Protein 1VFF (pdb70)

Radius of gyration: 20.49 Å; Cα contacts (8 Å, |Δi|>4): 894; chains: 1; bounding box: 57×42×52 Å

Organism: Pyrococcus horikoshii (strain ATCC 700860 / DSM 12428 / JCM 9974 / NBRC 100139 / OT-3) (NCBI:txid70601)

Structure (mmCIF, N/CA/C/O backbone):
data_1VFF
#
_entry.id   1VFF
#
_cell.length_a   122.560
_cell.length_b   61.170
_cell.length_c   73.740
_cell.angle_alpha   90.00
_cell.angle_beta   92.47
_cell.angle_gamma   90.00
#
_symmetry.space_group_name_H-M   'C 1 2 1'
#
loop_
_entity.id
_entity.type
_entity.pdbx_description
1 polymer beta-glucosidase
2 water water
#
loop_
_atom_site.group_PDB
_atom_site.id
_atom_site.type_symbol
_atom_site.label_atom_id
_atom_site.label_alt_id
_atom_site.label_comp_id
_atom_site.label_asym_id
_atom_site.label_entity_id
_atom_site.label_seq_id
_atom_site.pdbx_PDB_ins_code
_atom_site.Cartn_x
_atom_site.Cartn_y
_atom_site.Cartn_z
_atom_site.occupancy
_atom_site.B_iso_or_equiv
_atom_site.auth_seq_id
_atom_site.auth_comp_id
_atom_site.auth_asym_id
_atom_site.auth_atom_id
_atom_site.pdbx_PDB_model_num
ATOM 1 N N . MET A 1 1 ? -15.095 41.205 49.357 1.00 66.22 1 MET A N 1
ATOM 2 C CA . MET A 1 1 ? -13.820 41.881 49.755 1.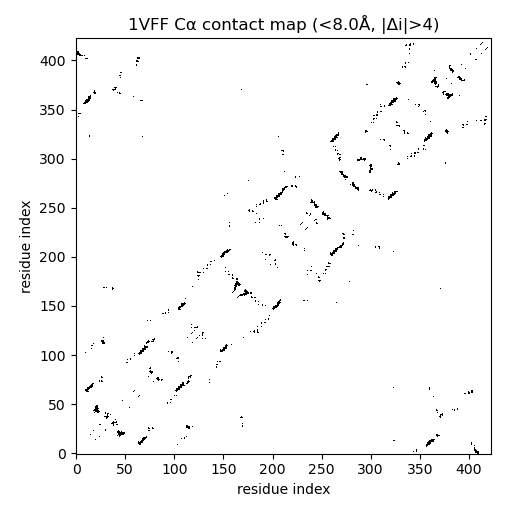00 66.81 1 MET A CA 1
ATOM 3 C C . MET A 1 1 ? -12.573 40.992 49.693 1.00 64.56 1 MET A C 1
ATOM 4 O O . MET A 1 1 ? -12.544 39.876 50.230 1.00 64.02 1 MET A O 1
ATOM 9 N N . PRO A 1 2 ? -11.527 41.478 49.008 1.00 62.21 2 PRO A N 1
ATOM 10 C CA . PRO A 1 2 ? -10.307 40.676 48.927 1.00 59.73 2 PRO A CA 1
ATOM 11 C C . PRO A 1 2 ? -9.492 40.862 50.209 1.00 56.50 2 PRO A C 1
ATOM 12 O O . PRO A 1 2 ? -9.688 41.825 50.953 1.00 54.54 2 PRO A O 1
ATOM 16 N N . LEU A 1 3 ? -8.602 39.907 50.454 1.00 54.69 3 LEU A N 1
ATOM 17 C CA . LEU A 1 3 ? -7.711 39.918 51.598 1.00 52.55 3 LEU A CA 1
ATOM 18 C C . LEU A 1 3 ? -6.575 40.821 51.138 1.00 52.17 3 LEU A C 1
ATOM 19 O O . LEU A 1 3 ? -5.814 40.464 50.242 1.00 52.27 3 LEU A O 1
ATOM 24 N N . LYS A 1 4 ? -6.454 41.993 51.743 1.00 50.75 4 LYS A N 1
ATOM 25 C CA . LYS A 1 4 ? -5.437 42.929 51.303 1.00 49.42 4 LYS A CA 1
ATOM 26 C C . LYS A 1 4 ? -4.209 43.030 52.179 1.00 47.76 4 LYS A C 1
ATOM 27 O O . LYS A 1 4 ? -4.284 43.001 53.405 1.00 47.95 4 LYS A O 1
ATOM 33 N N . PHE A 1 5 ? -3.066 43.159 51.531 1.00 46.31 5 PHE A N 1
ATOM 34 C CA . PHE A 1 5 ? -1.821 43.273 52.247 1.00 46.25 5 PHE A CA 1
ATOM 35 C C . PHE A 1 5 ? -1.273 44.652 52.017 1.00 45.46 5 PHE A C 1
ATOM 36 O O . PHE A 1 5 ? -1.605 45.292 51.034 1.00 45.56 5 PHE A O 1
ATOM 44 N N . PRO A 1 6 ? -0.441 45.139 52.934 1.00 45.32 6 PRO A N 1
ATOM 45 C CA . PRO A 1 6 ? 0.127 46.476 52.763 1.00 45.53 6 PRO A CA 1
ATOM 46 C C . PRO A 1 6 ? 0.946 46.575 51.474 1.00 46.29 6 PRO A C 1
ATOM 47 O O . PRO A 1 6 ? 1.503 45.596 51.000 1.00 46.19 6 PRO A O 1
ATOM 51 N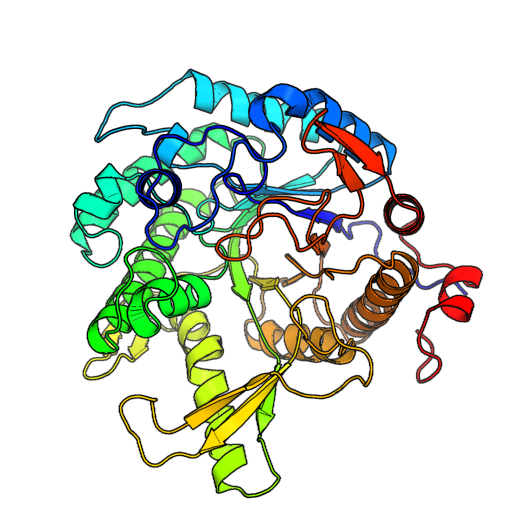 N . GLU A 1 7 ? 1.005 47.775 50.913 1.00 48.34 7 GLU A N 1
ATOM 52 C CA . GLU A 1 7 ? 1.743 48.057 49.680 1.00 49.00 7 GLU A CA 1
ATOM 53 C C . GLU A 1 7 ? 3.209 47.641 49.733 1.00 47.94 7 GLU A C 1
ATOM 54 O O . GLU A 1 7 ? 3.726 47.028 48.800 1.00 46.84 7 GLU A O 1
ATOM 60 N N . MET A 1 8 ? 3.867 47.993 50.835 1.00 47.57 8 MET A N 1
ATOM 61 C CA . MET A 1 8 ? 5.277 47.691 51.049 1.00 46.98 8 MET A CA 1
ATOM 62 C C . MET A 1 8 ? 5.540 46.231 51.459 1.00 43.43 8 MET A C 1
ATOM 63 O O . MET A 1 8 ? 6.683 45.858 51.667 1.00 43.36 8 MET A O 1
ATOM 68 N N . PHE A 1 9 ? 4.498 45.405 51.566 1.00 40.39 9 PHE A N 1
ATOM 69 C CA . PHE A 1 9 ? 4.692 44.011 51.951 1.00 36.79 9 PHE A CA 1
ATOM 70 C C . PHE A 1 9 ? 5.504 43.271 50.890 1.00 36.35 9 PHE A C 1
ATOM 71 O O . PHE A 1 9 ? 5.395 43.541 49.686 1.00 36.49 9 PHE A O 1
ATOM 79 N N . LEU A 1 10 ? 6.342 42.350 51.348 1.00 32.88 10 LEU A N 1
ATOM 80 C CA . LEU A 1 10 ? 7.168 41.589 50.447 1.00 30.54 10 LEU A CA 1
ATOM 81 C C . LEU A 1 10 ? 6.584 40.203 50.198 1.00 30.27 10 LEU A C 1
ATOM 82 O O . LEU A 1 10 ? 6.214 39.480 51.129 1.00 31.19 10 LEU A O 1
ATOM 87 N N . PHE A 1 11 ? 6.478 39.853 48.928 1.00 27.97 11 PHE A N 1
ATOM 88 C CA . PHE A 1 11 ? 5.993 38.548 48.532 1.00 27.86 11 PHE A CA 1
ATOM 89 C C . PHE A 1 11 ? 7.151 37.940 47.758 1.00 28.20 11 PHE A C 1
ATOM 90 O O . PHE A 1 11 ? 7.391 38.258 46.592 1.00 28.18 11 PHE A O 1
ATOM 98 N N . GLY A 1 12 ? 7.907 37.084 48.422 1.00 27.43 12 GLY A N 1
ATOM 99 C CA . GLY A 1 12 ? 9.046 36.513 47.746 1.00 25.94 12 GLY A CA 1
ATOM 100 C C . GLY A 1 12 ? 9.126 35.018 47.835 1.00 25.47 12 GLY A C 1
ATOM 101 O O . GLY A 1 12 ? 8.208 34.348 48.330 1.00 24.08 12 GLY A O 1
ATOM 102 N N . THR A 1 13 ? 10.253 34.516 47.342 1.00 24.84 13 THR A N 1
ATOM 103 C CA . THR A 1 13 ? 10.564 33.103 47.326 1.00 25.66 13 THR A CA 1
ATOM 104 C C . THR A 1 13 ? 11.980 33.008 47.879 1.00 25.79 13 THR A C 1
ATOM 105 O O . THR A 1 13 ? 12.705 33.990 47.889 1.00 25.54 13 THR A O 1
ATOM 109 N N . ALA A 1 14 ? 12.372 31.825 48.342 1.00 27.64 14 ALA A N 1
ATOM 110 C CA . ALA A 1 14 ? 13.681 31.640 48.950 1.00 26.56 14 ALA A CA 1
ATOM 111 C C . ALA A 1 14 ? 14.409 30.380 48.472 1.00 27.90 14 ALA A C 1
ATOM 112 O O . ALA A 1 14 ? 13.793 29.378 48.086 1.00 28.94 14 ALA A O 1
ATOM 114 N N . THR A 1 15 ? 15.731 30.439 48.517 1.00 27.54 15 THR A N 1
ATOM 115 C CA . THR A 1 15 ? 16.582 29.325 48.107 1.00 28.96 15 THR A CA 1
ATOM 116 C C . THR A 1 15 ? 17.816 29.483 48.994 1.00 29.94 15 THR A C 1
ATOM 117 O O . THR A 1 15 ? 17.870 30.424 49.791 1.00 28.71 15 THR A O 1
ATOM 121 N N . SER A 1 16 ? 18.779 28.568 48.917 1.00 31.79 16 SER A N 1
ATOM 122 C CA . SER A 1 16 ? 20.003 28.816 49.665 1.00 33.49 16 SER A CA 1
ATOM 123 C C . SER A 1 16 ? 21.056 29.000 48.576 1.00 36.56 16 SER A C 1
ATOM 124 O O . SER A 1 16 ? 20.913 29.932 47.710 1.00 40.34 16 SER A O 1
ATOM 127 N N . SER A 1 17 ? 22.110 28.204 48.582 1.00 34.65 17 SER A N 1
ATOM 128 C CA . SER A 1 17 ? 23.114 28.387 47.552 1.00 32.32 17 SER A CA 1
ATOM 129 C C . SER A 1 17 ? 23.613 27.015 47.207 1.00 31.86 17 SER A C 1
ATOM 130 O O . SER A 1 17 ? 23.807 26.707 46.043 1.00 31.59 17 SER A O 1
ATOM 133 N N . HIS A 1 18 ? 23.772 26.172 48.225 1.00 31.44 18 HIS A N 1
ATOM 134 C CA . HIS A 1 18 ? 24.235 24.806 47.996 1.00 31.90 18 HIS A CA 1
ATOM 135 C C . HIS A 1 18 ? 23.112 23.977 47.381 1.00 32.06 18 HIS A C 1
ATOM 136 O O . HIS A 1 18 ? 23.364 23.053 46.600 1.00 30.40 18 HIS A O 1
ATOM 143 N N . GLN A 1 19 ? 21.876 24.321 47.743 1.00 32.70 19 GLN A N 1
ATOM 144 C CA . GLN A 1 19 ? 20.699 23.614 47.249 1.00 34.36 19 GLN A CA 1
ATOM 145 C C . GLN A 1 19 ? 20.347 23.893 45.781 1.00 35.11 19 GLN A C 1
ATOM 146 O O . GLN A 1 19 ? 19.821 23.013 45.106 1.00 34.68 19 GLN A O 1
ATOM 152 N N . ILE A 1 20 ? 20.635 25.100 45.293 1.00 34.91 20 ILE A N 1
ATOM 153 C CA . ILE A 1 20 ? 20.302 25.446 43.913 1.00 35.72 20 ILE A CA 1
ATOM 154 C C . ILE A 1 20 ? 21.499 25.635 42.989 1.00 37.28 20 ILE A C 1
ATOM 155 O O . ILE A 1 20 ? 21.452 25.187 41.845 1.00 36.15 20 ILE A O 1
ATOM 160 N N . GLU A 1 21 ? 22.549 26.316 43.461 1.00 38.42 21 GLU A N 1
ATOM 161 C CA . GLU A 1 21 ? 23.735 26.515 42.627 1.00 40.15 21 GLU A CA 1
ATOM 162 C C . GLU A 1 21 ? 24.327 25.136 42.361 1.00 42.75 21 GLU A C 1
ATOM 163 O O . GLU A 1 21 ? 24.170 24.214 43.182 1.00 44.30 21 GLU A O 1
ATOM 169 N N . GLY A 1 22 ? 25.018 24.965 41.243 1.00 41.19 22 GLY A N 1
ATOM 170 C CA . GLY A 1 22 ? 25.614 23.655 41.045 1.00 41.62 22 GLY A CA 1
ATOM 171 C C . GLY A 1 22 ? 27.065 23.633 41.507 1.00 40.33 22 GLY A C 1
ATOM 172 O O . GLY A 1 22 ? 27.587 24.641 41.958 1.00 38.50 22 GLY A O 1
ATOM 173 N N . ASN A 1 23 ? 27.707 22.478 41.382 1.00 41.67 23 ASN A N 1
ATOM 174 C CA . ASN A 1 23 ? 29.113 22.284 41.752 1.00 44.15 23 ASN A CA 1
ATOM 175 C C . ASN A 1 23 ? 29.732 23.225 42.804 1.00 44.65 23 ASN A C 1
ATOM 176 O O . ASN A 1 23 ? 30.603 24.046 42.511 1.00 45.83 23 ASN A O 1
ATOM 181 N N . ASN A 1 24 ? 29.264 23.109 44.035 1.00 45.86 24 ASN A N 1
ATOM 182 C CA . ASN A 1 24 ? 29.813 23.890 45.138 1.00 45.76 24 ASN A CA 1
ATOM 183 C C . ASN A 1 24 ? 30.871 22.941 45.696 1.00 45.52 24 ASN A C 1
ATOM 184 O O . ASN A 1 24 ? 30.619 22.217 46.659 1.00 46.25 24 ASN A O 1
ATOM 189 N N . ARG A 1 25 ? 32.041 22.931 45.061 1.00 45.64 25 ARG A N 1
ATOM 190 C CA . ARG A 1 25 ? 33.138 22.033 45.420 1.00 45.93 25 ARG A CA 1
ATOM 191 C C . ARG A 1 25 ? 33.915 22.298 46.699 1.00 45.48 25 ARG A C 1
ATOM 192 O O . ARG A 1 25 ? 34.577 21.397 47.214 1.00 45.60 25 ARG A O 1
ATOM 200 N N . TRP A 1 26 ? 33.819 23.511 47.226 1.00 44.89 26 TRP A N 1
ATOM 201 C CA . TRP A 1 26 ? 34.587 23.885 48.400 1.00 43.31 26 TRP A CA 1
ATOM 202 C C . TRP A 1 26 ? 33.976 23.820 49.790 1.00 42.11 26 TRP A C 1
ATOM 203 O O . TRP A 1 26 ? 34.651 24.165 50.766 1.00 42.13 26 TRP A O 1
ATOM 214 N N . ASN A 1 27 ? 32.732 23.360 49.914 1.00 39.45 27 ASN A N 1
ATOM 215 C CA . ASN A 1 27 ? 32.137 23.312 51.246 1.00 36.46 27 ASN A CA 1
ATOM 216 C C . ASN A 1 27 ? 32.168 21.906 51.871 1.00 36.62 27 ASN A C 1
ATOM 217 O O . ASN A 1 27 ? 32.521 20.927 51.211 1.00 36.24 27 ASN A O 1
ATOM 222 N N . ASP A 1 28 ? 31.834 21.817 53.154 1.00 35.64 28 ASP A N 1
ATOM 223 C CA . ASP A 1 28 ? 31.849 20.541 53.844 1.00 35.96 28 ASP A CA 1
ATOM 224 C C . ASP A 1 28 ? 30.843 19.497 53.318 1.00 35.99 28 ASP A C 1
ATOM 225 O O . ASP A 1 28 ? 31.148 18.286 53.315 1.00 35.60 28 ASP A O 1
ATOM 230 N N . TRP A 1 29 ? 29.664 19.949 52.877 1.00 33.74 29 TRP A N 1
ATOM 231 C CA . TRP A 1 29 ? 28.665 19.033 52.336 1.00 33.54 29 TRP A CA 1
ATOM 232 C C . TRP A 1 29 ? 29.175 18.339 51.075 1.00 33.61 29 TRP A C 1
ATOM 233 O O . TRP A 1 29 ? 29.087 17.116 50.942 1.00 30.68 29 TRP A O 1
ATOM 244 N N . TRP A 1 30 ? 29.707 19.131 50.152 1.00 35.09 30 TRP A N 1
ATOM 245 C CA . TRP A 1 30 ? 30.199 18.574 48.904 1.00 38.85 30 TRP A CA 1
ATOM 246 C C . TRP A 1 30 ? 31.134 17.421 49.215 1.00 39.74 30 TRP A C 1
ATOM 247 O O . TRP A 1 30 ? 31.034 16.336 48.634 1.00 40.00 30 TRP A O 1
ATOM 258 N N . TYR A 1 31 ? 32.030 17.661 50.164 1.00 40.45 31 TYR A N 1
ATOM 259 C CA . TYR A 1 31 ? 33.002 16.665 50.538 1.00 39.93 31 TYR A CA 1
ATOM 260 C C . TYR A 1 31 ? 32.357 15.378 51.004 1.00 40.24 31 TYR A C 1
ATOM 261 O O . TYR A 1 31 ? 32.654 14.306 50.485 1.00 40.05 31 TYR A O 1
ATOM 270 N N . TYR A 1 32 ? 31.469 15.463 51.981 1.00 40.74 32 TYR A N 1
ATOM 271 C CA . TYR A 1 32 ? 30.862 14.243 52.475 1.00 40.42 32 TYR A CA 1
ATOM 272 C C . TYR A 1 32 ? 29.931 13.588 51.482 1.00 40.10 32 TYR A C 1
ATOM 273 O O . TYR A 1 32 ? 29.656 12.390 51.575 1.00 40.59 32 TYR A O 1
ATOM 282 N N . GLU A 1 33 ? 29.423 14.381 50.544 1.00 39.52 33 GLU A N 1
ATOM 283 C CA . GLU A 1 33 ? 28.550 13.860 49.511 1.00 38.93 33 GLU A CA 1
ATOM 284 C C . GLU A 1 33 ? 29.455 12.957 48.682 1.00 39.44 33 GLU A C 1
ATOM 285 O O . GLU A 1 33 ? 29.216 11.757 48.568 1.00 37.87 33 GLU A O 1
ATOM 291 N N . GLN A 1 34 ? 30.537 13.534 48.175 1.00 41.51 34 GLN A N 1
ATOM 292 C CA . GLN A 1 34 ? 31.503 12.804 47.367 1.00 43.68 34 GLN A CA 1
ATOM 293 C C . GLN A 1 34 ? 32.089 11.509 47.954 1.00 45.18 34 GLN A C 1
ATOM 294 O O . GLN A 1 34 ? 32.347 10.573 47.206 1.00 45.89 34 GLN A O 1
ATOM 300 N N . ILE A 1 35 ? 32.311 11.427 49.262 1.00 45.63 35 ILE A N 1
ATOM 301 C CA . ILE A 1 35 ? 32.859 10.185 49.819 1.00 45.99 35 ILE A CA 1
ATOM 302 C C . ILE A 1 35 ? 31.746 9.255 50.233 1.00 46.58 35 ILE A C 1
ATOM 303 O O . ILE A 1 35 ? 31.991 8.163 50.743 1.00 47.06 35 ILE A O 1
ATOM 308 N N . GLY A 1 36 ? 30.515 9.702 50.023 1.00 47.38 36 GLY A N 1
ATOM 309 C CA . GLY A 1 36 ? 29.360 8.891 50.359 1.00 47.94 36 GLY A CA 1
ATOM 310 C C . GLY A 1 36 ? 29.053 8.738 51.834 1.00 48.78 36 GLY A C 1
ATOM 311 O O . GLY A 1 36 ? 28.547 7.701 52.243 1.00 47.36 36 GLY A O 1
ATOM 312 N N . LYS A 1 37 ? 29.314 9.758 52.645 1.00 51.19 37 LYS A N 1
ATOM 313 C CA . LYS A 1 37 ? 29.038 9.607 54.070 1.00 54.40 37 LYS A CA 1
ATOM 314 C C . LYS A 1 37 ? 27.555 9.738 54.451 1.00 55.44 37 LYS A C 1
ATOM 315 O O . LYS A 1 37 ? 26.900 8.721 54.651 1.00 57.03 37 LYS A O 1
ATOM 321 N N . LEU A 1 38 ? 27.027 10.960 54.553 1.00 56.67 38 LEU A N 1
ATOM 322 C CA . LEU A 1 38 ? 25.600 11.191 54.927 1.00 58.21 38 LEU A CA 1
ATOM 323 C C . LEU A 1 38 ? 25.174 12.696 54.939 1.00 57.96 38 LEU A C 1
ATOM 324 O O . LEU A 1 38 ? 24.735 13.227 55.971 1.00 58.12 38 LEU A O 1
ATOM 329 N N . PRO A 1 39 ? 25.243 13.385 53.791 1.00 57.09 39 PRO A N 1
ATOM 330 C CA . PRO A 1 39 ? 25.636 13.052 52.426 1.00 56.23 39 PRO A CA 1
ATOM 331 C C . PRO A 1 39 ? 25.609 11.605 51.918 1.00 56.59 39 PRO A C 1
ATOM 332 O O . PRO A 1 39 ? 26.581 10.858 52.052 1.00 56.85 39 PRO A O 1
ATOM 336 N N . TYR A 1 40 ? 24.462 11.251 51.327 1.00 56.46 40 TYR A N 1
ATOM 337 C CA . TYR A 1 40 ? 24.206 9.953 50.715 1.00 54.62 40 TYR A CA 1
ATOM 338 C C . TYR A 1 40 ? 23.407 10.157 49.404 1.00 52.77 40 TYR A C 1
ATOM 339 O O . TYR A 1 40 ? 22.708 9.269 48.921 1.00 50.49 40 TYR A O 1
ATOM 348 N N . ARG A 1 41 ? 23.553 11.366 48.861 1.00 51.64 41 ARG A N 1
ATOM 349 C CA . ARG A 1 41 ? 22.973 11.850 47.608 1.00 49.83 41 ARG A CA 1
ATOM 350 C C . ARG A 1 41 ? 23.958 12.961 47.302 1.00 49.91 41 ARG A C 1
ATOM 351 O O . ARG A 1 41 ? 24.562 13.511 48.229 1.00 50.81 41 ARG A O 1
ATOM 359 N N . SER A 1 42 ? 24.136 13.311 46.036 1.00 49.36 42 SER A N 1
ATOM 360 C CA . SER A 1 42 ? 25.068 14.389 45.682 1.00 48.78 42 SER A CA 1
ATOM 361 C C . SER A 1 42 ? 24.295 15.482 44.942 1.00 47.93 42 SER A C 1
ATOM 362 O O . SER A 1 42 ? 23.092 15.361 44.804 1.00 48.26 42 SER A O 1
ATOM 365 N N . GLY A 1 43 ? 24.979 16.531 44.470 1.00 48.08 43 GLY A N 1
ATOM 366 C CA . GLY A 1 43 ? 24.321 17.593 43.714 1.00 45.97 43 GLY A CA 1
ATOM 367 C C . GLY A 1 43 ? 25.150 18.284 42.613 1.00 46.76 43 GLY A C 1
ATOM 368 O O . GLY A 1 43 ? 26.364 18.104 42.463 1.00 45.25 43 GLY A O 1
ATOM 369 N N . LYS A 1 44 ? 24.432 19.047 41.796 1.00 46.74 44 LYS A N 1
ATOM 370 C CA . LYS A 1 44 ? 24.952 19.896 40.709 1.00 44.97 44 LYS A CA 1
ATOM 371 C C . LYS A 1 44 ? 23.728 20.789 40.612 1.00 43.42 44 LYS A C 1
ATOM 372 O O . LYS A 1 44 ? 23.582 21.646 39.721 1.00 40.76 44 LYS A O 1
ATOM 378 N N . ALA A 1 45 ? 22.856 20.496 41.587 1.00 42.04 45 ALA A N 1
ATOM 379 C CA . ALA A 1 45 ? 21.593 21.150 41.871 1.00 41.74 45 ALA A CA 1
ATOM 380 C C . ALA A 1 45 ? 20.768 21.569 40.672 1.00 42.27 45 ALA A C 1
ATOM 381 O O . ALA A 1 45 ? 20.530 20.778 39.759 1.00 41.81 45 ALA A O 1
ATOM 383 N N . CYS A 1 46 ? 20.329 22.823 40.696 1.00 42.34 46 CYS A N 1
ATOM 384 C CA . CYS A 1 46 ? 19.502 23.369 39.637 1.00 43.16 46 CYS A CA 1
ATOM 385 C C . CYS A 1 46 ? 20.399 24.090 38.657 1.00 43.85 46 CYS A C 1
ATOM 386 O O . CYS A 1 46 ? 19.931 24.736 37.716 1.00 43.95 46 CYS A O 1
ATOM 389 N N . ASN A 1 47 ? 21.701 23.953 38.875 1.00 43.24 47 ASN A N 1
ATOM 390 C CA . ASN A 1 47 ? 22.672 24.608 38.026 1.00 43.98 47 ASN A CA 1
ATOM 391 C C . ASN A 1 47 ? 22.341 26.100 37.937 1.00 42.91 47 ASN A C 1
ATOM 392 O O . ASN A 1 47 ? 22.506 26.749 36.890 1.00 41.93 47 ASN A O 1
ATOM 397 N N . HIS A 1 48 ? 21.869 26.635 39.056 1.00 41.46 48 HIS A N 1
ATOM 398 C CA . HIS A 1 48 ? 21.528 28.042 39.133 1.00 40.31 48 HIS A CA 1
ATOM 399 C C . HIS A 1 48 ? 22.776 28.903 38.921 1.00 39.25 48 HIS A C 1
ATOM 400 O O . HIS A 1 48 ? 22.674 30.043 38.486 1.00 38.05 48 HIS A O 1
ATOM 407 N N . TRP A 1 49 ? 23.950 28.360 39.232 1.00 40.75 49 TRP A N 1
ATOM 408 C CA . TRP A 1 49 ? 25.185 29.113 39.046 1.00 43.53 49 TRP A CA 1
ATOM 409 C C . TRP A 1 49 ? 25.392 29.464 37.554 1.00 45.09 49 TRP A C 1
ATOM 410 O O . TRP A 1 49 ? 26.064 30.439 37.217 1.00 44.75 49 TRP A O 1
ATOM 421 N N . GLU A 1 50 ? 24.795 28.674 36.664 1.00 46.45 50 GLU A N 1
ATOM 422 C CA . GLU A 1 50 ? 24.899 28.930 35.231 1.00 46.68 50 GLU A CA 1
ATOM 423 C C . GLU A 1 50 ? 23.663 29.668 34.711 1.00 45.19 50 GLU A C 1
ATOM 424 O O . GLU A 1 50 ? 23.775 30.650 33.974 1.00 44.84 50 GLU A O 1
ATOM 430 N N . LEU A 1 51 ? 22.487 29.208 35.129 1.00 45.66 51 LEU A N 1
ATOM 431 C CA . LEU A 1 51 ? 21.205 29.772 34.684 1.00 44.45 51 LEU A CA 1
ATOM 432 C C . LEU A 1 51 ? 20.613 30.923 35.480 1.00 44.14 51 LEU A C 1
ATOM 433 O O . LEU A 1 51 ? 19.475 31.317 35.228 1.00 44.82 51 LEU A O 1
ATOM 438 N N . TYR A 1 52 ? 21.361 31.496 36.413 1.00 44.18 52 TYR A N 1
ATOM 439 C CA . TYR A 1 52 ? 20.791 32.561 37.235 1.00 44.07 52 TYR A CA 1
ATOM 440 C C . TYR A 1 52 ? 20.069 33.692 36.484 1.00 43.54 52 TYR A C 1
ATOM 441 O O . TYR A 1 52 ? 19.030 34.189 36.940 1.00 42.17 52 TYR A O 1
ATOM 450 N N . ARG A 1 53 ? 20.607 34.100 35.338 1.00 44.63 53 ARG A N 1
ATOM 451 C CA . ARG A 1 53 ? 19.987 35.177 34.563 1.00 44.72 53 ARG A CA 1
ATOM 452 C C . ARG A 1 53 ? 18.554 34.818 34.192 1.00 43.39 53 ARG A C 1
ATOM 453 O O . ARG A 1 53 ? 17.644 35.646 34.287 1.00 42.18 53 ARG A O 1
ATOM 461 N N . ASP A 1 54 ? 18.363 33.570 33.786 1.00 42.48 54 ASP A N 1
ATOM 462 C CA . ASP A 1 54 ? 17.040 33.085 33.419 1.00 42.65 54 ASP A CA 1
ATOM 463 C C . ASP A 1 54 ? 16.119 32.969 34.644 1.00 41.41 54 ASP A C 1
ATOM 464 O O . ASP A 1 54 ? 14.976 33.439 34.609 1.00 41.97 54 ASP A O 1
ATOM 469 N N . ASP A 1 55 ? 16.613 32.367 35.731 1.00 38.10 55 ASP A N 1
ATOM 470 C CA . ASP A 1 55 ? 15.801 32.220 36.933 1.00 34.73 55 ASP A CA 1
ATOM 471 C C . ASP A 1 55 ? 15.325 33.583 37.422 1.00 33.28 55 ASP A C 1
ATOM 472 O O . ASP A 1 55 ? 14.193 33.735 37.896 1.00 31.13 55 ASP A O 1
ATOM 477 N N . ILE A 1 56 ? 16.184 34.586 37.310 1.00 32.51 56 ILE A N 1
ATOM 478 C CA . ILE A 1 56 ? 15.794 35.906 37.780 1.00 33.73 56 ILE A CA 1
ATOM 479 C C . ILE A 1 56 ? 14.721 36.502 36.858 1.00 34.90 56 ILE A C 1
ATOM 480 O O . ILE A 1 56 ? 13.768 37.141 37.322 1.00 34.98 56 ILE A O 1
ATOM 485 N N . GLN A 1 57 ? 14.864 36.273 35.557 1.00 36.23 57 GLN A N 1
ATOM 486 C CA . GLN A 1 57 ? 13.899 36.768 34.587 1.00 37.41 57 GLN A CA 1
ATOM 487 C C . GLN A 1 57 ? 12.555 36.113 34.871 1.00 37.15 57 GLN A C 1
ATOM 488 O O . GLN A 1 57 ? 11.523 36.794 34.967 1.00 36.16 57 GLN A O 1
ATOM 494 N N . LEU A 1 58 ? 12.573 34.788 35.008 1.00 35.83 58 LEU A N 1
ATOM 495 C CA . LEU A 1 58 ? 11.356 34.021 35.302 1.00 37.58 58 LEU A CA 1
ATOM 496 C C . LEU A 1 58 ? 10.651 34.563 36.565 1.00 38.24 58 LEU A C 1
ATOM 497 O O . LEU A 1 58 ? 9.416 34.760 36.607 1.00 39.57 58 LEU A O 1
ATOM 502 N N . MET A 1 59 ? 11.473 34.810 37.580 1.00 38.32 59 MET A N 1
ATOM 503 C CA . MET A 1 59 ? 11.072 35.342 38.880 1.00 38.37 59 MET A CA 1
ATOM 504 C C . MET A 1 59 ? 10.367 36.701 38.688 1.00 38.20 59 MET A C 1
ATOM 505 O O . MET A 1 59 ? 9.313 36.985 39.285 1.00 35.94 59 MET A O 1
ATOM 510 N N . THR A 1 60 ? 10.978 37.537 37.845 1.00 38.27 60 THR A N 1
ATOM 511 C CA . THR A 1 60 ? 10.444 38.852 37.526 1.00 36.84 60 THR A CA 1
ATOM 512 C C . THR A 1 60 ? 9.187 38.645 36.715 1.00 36.48 60 THR A C 1
ATOM 513 O O . THR A 1 60 ? 8.251 39.407 36.828 1.00 37.60 60 THR A O 1
ATOM 517 N N . SER A 1 61 ? 9.164 37.607 35.887 1.00 36.02 61 SER A N 1
ATOM 518 C CA . SER A 1 61 ? 7.973 37.326 35.097 1.00 36.61 61 SER A CA 1
ATOM 519 C C . SER A 1 61 ? 6.738 36.948 35.915 1.00 35.32 61 SER A C 1
ATOM 520 O O . SER A 1 61 ? 5.642 37.361 35.569 1.00 34.76 61 SER A O 1
ATOM 523 N N . LEU A 1 62 ? 6.904 36.149 36.974 1.00 33.99 62 LEU A N 1
ATOM 524 C CA . LEU A 1 62 ? 5.758 35.731 37.801 1.00 32.15 62 LEU A CA 1
ATOM 525 C C . LEU A 1 62 ? 5.214 36.843 38.715 1.00 32.81 62 LEU A C 1
ATOM 526 O O . LEU A 1 62 ? 4.089 36.769 39.221 1.00 33.86 62 LEU A O 1
ATOM 531 N N . GLY A 1 63 ? 5.996 37.892 38.921 1.00 33.01 63 GLY A N 1
ATOM 532 C CA . GLY A 1 63 ? 5.491 38.989 39.726 1.00 32.65 63 GLY A CA 1
ATOM 533 C C . GLY A 1 63 ? 5.919 39.060 41.176 1.00 31.53 63 GLY A C 1
ATOM 534 O O . GLY A 1 63 ? 5.311 39.798 41.951 1.00 32.36 63 GLY A O 1
ATOM 535 N N . TYR A 1 64 ? 6.961 38.312 41.532 1.00 31.34 64 TYR A N 1
ATOM 536 C CA . TYR A 1 64 ? 7.505 38.279 42.904 1.00 30.01 64 TYR A CA 1
ATOM 537 C C . TYR A 1 64 ? 8.363 39.527 43.034 1.00 29.15 64 TYR A C 1
ATOM 538 O O . TYR A 1 64 ? 9.148 39.822 42.146 1.00 29.54 64 TYR A O 1
ATOM 547 N N . ASN A 1 65 ? 8.225 40.251 44.138 1.00 28.09 65 ASN A N 1
ATOM 548 C CA . ASN A 1 65 ? 8.980 41.483 44.336 1.00 26.85 65 ASN A CA 1
ATOM 549 C C . ASN A 1 65 ? 10.088 41.331 45.389 1.00 25.49 65 ASN A C 1
ATOM 550 O O . ASN A 1 65 ? 10.539 42.331 45.969 1.00 23.67 65 ASN A O 1
ATOM 555 N N . ALA A 1 66 ? 10.496 40.091 45.648 1.00 24.65 66 ALA A N 1
ATOM 556 C CA . ALA A 1 66 ? 11.530 39.799 46.651 1.00 22.87 66 ALA A CA 1
ATOM 557 C C . ALA A 1 66 ? 12.109 38.420 46.418 1.00 23.06 66 ALA A C 1
ATOM 558 O O . ALA A 1 66 ? 11.430 37.516 45.915 1.00 21.93 66 ALA A O 1
ATOM 560 N N . TYR A 1 67 ? 13.373 38.263 46.791 1.00 23.27 67 TYR A N 1
ATOM 561 C CA . TYR A 1 67 ? 14.061 36.999 46.624 1.00 24.66 67 TYR A CA 1
ATOM 562 C C . TYR A 1 67 ? 15.028 36.806 47.790 1.00 25.73 67 TYR A C 1
ATOM 563 O O . TYR A 1 67 ? 15.893 37.651 48.013 1.00 26.92 67 TYR A O 1
ATOM 572 N N . ARG A 1 68 ? 14.875 35.723 48.551 1.00 26.05 68 ARG A N 1
ATOM 573 C CA . ARG A 1 68 ? 15.789 35.481 49.660 1.00 26.23 68 ARG A CA 1
ATOM 574 C C . ARG A 1 68 ? 16.728 34.389 49.219 1.00 26.32 68 ARG A C 1
ATOM 575 O O . ARG A 1 68 ? 16.301 33.287 48.856 1.00 27.74 68 ARG A O 1
ATOM 583 N N . PHE A 1 69 ? 18.016 34.688 49.268 1.00 25.50 69 PHE A N 1
ATOM 584 C CA . PHE A 1 69 ? 19.015 33.719 48.855 1.00 24.78 69 PHE A CA 1
ATOM 585 C C . PHE A 1 69 ? 20.285 33.871 49.703 1.00 24.77 69 PHE A C 1
ATOM 586 O O . PHE A 1 69 ? 20.429 34.807 50.496 1.00 24.79 69 PHE A O 1
ATOM 594 N N . SER A 1 70 ? 21.222 32.959 49.527 1.00 24.34 70 SER A N 1
ATOM 595 C CA . SER A 1 70 ? 22.395 33.055 50.330 1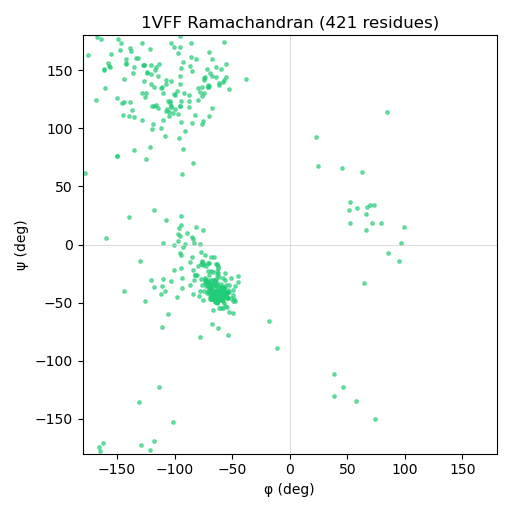.00 25.96 70 SER A CA 1
ATOM 596 C C . SER A 1 70 ? 23.701 33.062 49.569 1.00 28.90 70 SER A C 1
ATOM 597 O O . SER A 1 70 ? 23.826 32.570 48.426 1.00 29.37 70 SER A O 1
ATOM 600 N N . ILE A 1 71 ? 24.681 33.669 50.218 1.00 29.52 71 ILE A N 1
ATOM 601 C CA . ILE A 1 71 ? 25.997 33.753 49.658 1.00 30.44 71 ILE A CA 1
ATOM 602 C C . ILE A 1 71 ? 26.798 32.567 50.147 1.00 29.10 71 ILE A C 1
ATOM 603 O O . ILE A 1 71 ? 26.801 32.268 51.331 1.00 30.72 71 ILE A O 1
ATOM 608 N N . GLU A 1 72 ? 27.454 31.873 49.233 1.00 29.77 72 GLU A N 1
ATOM 609 C CA . GLU A 1 72 ? 28.284 30.718 49.594 1.00 29.62 72 GLU A CA 1
ATOM 610 C C . GLU A 1 72 ? 29.693 31.192 49.999 1.00 30.26 72 GLU A C 1
ATOM 611 O O . GLU A 1 72 ? 30.530 31.580 49.179 1.00 29.40 72 GLU A O 1
ATOM 617 N N . TRP A 1 73 ? 29.947 31.167 51.291 1.00 31.44 73 TRP A N 1
ATOM 618 C CA . TRP A 1 73 ? 31.231 31.578 51.818 1.00 32.03 73 TRP A CA 1
ATOM 619 C C . TRP A 1 73 ? 32.413 30.803 51.187 1.00 32.80 73 TRP A C 1
ATOM 620 O O . TRP A 1 73 ? 33.448 31.407 50.841 1.00 31.37 73 TRP A O 1
ATOM 631 N N . SER A 1 74 ? 32.254 29.481 51.034 1.00 32.97 74 SER A N 1
ATOM 632 C CA . SER A 1 74 ? 33.303 28.628 50.471 1.00 33.76 74 SER A CA 1
ATOM 633 C C . SER A 1 74 ? 33.656 29.002 49.036 1.00 35.30 74 SER A C 1
ATOM 634 O O . SER A 1 74 ? 34.714 28.624 48.530 1.00 36.25 74 SER A O 1
ATOM 637 N N . ARG A 1 75 ? 32.770 29.731 48.368 1.00 37.14 75 ARG A N 1
ATOM 638 C CA . ARG A 1 75 ? 33.072 30.155 47.016 1.00 37.05 75 ARG A CA 1
ATOM 639 C C . ARG A 1 75 ? 34.009 31.341 47.116 1.00 37.23 75 ARG A C 1
ATOM 640 O O . ARG A 1 75 ? 34.983 31.417 46.381 1.00 39.81 75 ARG A O 1
ATOM 648 N N . LEU A 1 76 ? 33.717 32.271 48.016 1.00 37.14 76 LEU A N 1
ATOM 649 C CA . LEU A 1 76 ? 34.559 33.454 48.195 1.00 37.04 76 LEU A CA 1
ATOM 650 C C . LEU A 1 76 ? 35.921 33.134 48.829 1.00 36.94 76 LEU A C 1
ATOM 651 O O . LEU A 1 76 ? 36.845 33.937 48.778 1.00 36.75 76 LEU A O 1
ATOM 656 N N . PHE A 1 77 ? 36.044 31.955 49.427 1.00 37.78 77 PHE A N 1
ATOM 657 C CA . PHE A 1 77 ? 37.293 31.548 50.066 1.00 38.81 77 PHE A CA 1
ATOM 658 C C . PHE A 1 77 ? 37.385 30.038 49.980 1.00 39.80 77 PHE A C 1
ATOM 659 O O . PHE A 1 77 ? 37.145 29.330 50.961 1.00 37.85 77 PHE A O 1
ATOM 667 N N . PRO A 1 78 ? 37.729 29.528 48.784 1.00 41.82 78 PRO A N 1
ATOM 668 C CA . PRO A 1 78 ? 37.874 28.098 48.482 1.00 43.01 78 PRO A CA 1
ATOM 669 C C . PRO A 1 78 ? 38.836 27.470 49.494 1.00 44.79 78 PRO A C 1
ATOM 670 O O . PRO A 1 78 ? 38.630 26.349 49.980 1.00 44.60 78 PRO A O 1
ATOM 674 N N . GLU A 1 79 ? 39.898 28.202 49.799 1.00 47.29 79 GLU A N 1
ATOM 675 C CA . GLU A 1 79 ? 40.856 27.733 50.780 1.00 51.60 79 GLU A CA 1
ATOM 676 C C . GLU A 1 79 ? 41.316 28.881 51.689 1.00 51.97 79 GLU A C 1
ATOM 677 O O . GLU A 1 79 ? 41.008 30.042 51.424 1.00 49.92 79 GLU A O 1
ATOM 683 N N . GLU A 1 80 ? 42.022 28.528 52.768 1.00 54.71 80 GLU A N 1
ATOM 684 C CA . GLU A 1 80 ? 42.518 29.469 53.798 1.00 57.79 80 GLU A CA 1
ATOM 685 C C . GLU A 1 80 ? 42.439 30.980 53.500 1.00 58.89 80 GLU A C 1
ATOM 686 O O . GLU A 1 80 ? 41.448 31.619 53.844 1.00 59.88 80 GLU A O 1
ATOM 692 N N . ASN A 1 81 ? 43.448 31.586 52.891 1.00 59.20 81 ASN A N 1
ATOM 693 C CA . ASN A 1 81 ? 43.297 33.018 52.645 1.00 60.99 81 ASN A CA 1
ATOM 694 C C . ASN A 1 81 ? 43.315 33.398 51.167 1.00 61.37 81 ASN A C 1
ATOM 695 O O . ASN A 1 81 ? 43.729 34.506 50.801 1.00 61.67 81 ASN A O 1
ATOM 700 N N . LYS A 1 82 ? 42.844 32.468 50.337 1.00 60.46 82 LYS A N 1
ATOM 701 C CA . LYS A 1 82 ? 42.742 32.654 48.895 1.00 59.83 82 LYS A CA 1
ATOM 702 C C . LYS A 1 82 ? 41.366 33.219 48.510 1.00 58.82 82 LYS A C 1
ATOM 703 O O . LYS A 1 82 ? 40.395 32.466 48.393 1.00 59.73 82 LYS A O 1
ATOM 709 N N . PHE A 1 83 ? 41.273 34.531 48.322 1.00 56.42 83 PHE A N 1
ATOM 710 C CA . PHE A 1 83 ? 40.010 35.146 47.915 1.00 55.29 83 PHE A CA 1
ATOM 711 C C . PHE A 1 83 ? 39.707 34.746 46.470 1.00 55.08 83 PHE A C 1
ATOM 712 O O . PHE A 1 83 ? 40.579 34.247 45.765 1.00 55.86 83 PHE A O 1
ATOM 720 N N . ASN A 1 84 ? 38.479 34.967 46.023 1.00 54.29 84 ASN A N 1
ATOM 721 C CA . ASN A 1 84 ? 38.090 34.630 44.660 1.00 53.32 84 ASN A CA 1
ATOM 722 C C . ASN A 1 84 ? 37.254 35.775 44.097 1.00 53.27 84 ASN A C 1
ATOM 723 O O . ASN A 1 84 ? 36.172 36.057 44.583 1.00 54.05 84 ASN A O 1
ATOM 728 N N . GLU A 1 85 ? 37.757 36.428 43.062 1.00 53.86 85 GLU A N 1
ATOM 729 C CA . GLU A 1 85 ? 37.064 37.559 42.465 1.00 54.12 85 GLU A CA 1
ATOM 730 C C . GLU A 1 85 ? 35.884 37.165 41.576 1.00 53.33 85 GLU A C 1
ATOM 731 O O . GLU A 1 85 ? 34.918 37.925 41.445 1.00 52.32 85 GLU A O 1
ATOM 737 N N . ASP A 1 86 ? 35.959 35.988 40.962 1.00 53.43 86 ASP A N 1
ATOM 738 C CA . ASP A 1 86 ? 34.889 35.535 40.068 1.00 54.02 86 ASP A CA 1
ATOM 739 C C . ASP A 1 86 ? 33.575 35.361 40.796 1.00 52.48 86 ASP A C 1
ATOM 740 O O . ASP A 1 86 ? 32.536 35.867 40.361 1.00 52.91 86 ASP A O 1
ATOM 745 N N . ALA A 1 87 ? 33.633 34.641 41.910 1.00 51.50 87 ALA A N 1
ATOM 746 C CA . ALA A 1 87 ? 32.464 34.393 42.734 1.00 50.01 87 ALA A CA 1
ATOM 747 C C . ALA A 1 87 ? 31.902 35.744 43.178 1.00 50.11 87 ALA A C 1
ATOM 748 O O . ALA A 1 87 ? 30.696 35.998 43.069 1.00 49.66 87 ALA A O 1
ATOM 750 N N . PHE A 1 88 ? 32.797 36.609 43.655 1.00 48.38 88 PHE A N 1
ATOM 751 C CA . PHE A 1 88 ? 32.447 37.948 44.123 1.00 48.29 88 PHE A CA 1
ATOM 752 C C . PHE A 1 88 ? 31.647 38.745 43.091 1.00 48.95 88 PHE A C 1
ATOM 753 O O . PHE A 1 88 ? 30.529 39.212 43.350 1.00 48.93 88 PHE A O 1
ATOM 761 N N . MET A 1 89 ? 32.230 38.918 41.913 1.00 51.24 89 MET A N 1
ATOM 762 C CA . MET A 1 89 ? 31.557 39.686 40.867 1.00 52.21 89 MET A CA 1
ATOM 763 C C . MET A 1 89 ? 30.255 39.025 40.413 1.00 49.66 89 MET A C 1
ATOM 764 O O . MET A 1 89 ? 29.297 39.707 40.085 1.00 49.13 89 MET A O 1
ATOM 769 N N . LYS A 1 90 ? 30.209 37.700 40.435 1.00 48.14 90 LYS A N 1
ATOM 770 C CA . LYS A 1 90 ? 29.006 36.990 40.017 1.00 47.67 90 LYS A CA 1
ATOM 771 C C . LYS A 1 90 ? 27.827 37.237 40.967 1.00 46.58 90 LYS A C 1
ATOM 772 O O . LYS A 1 90 ? 26.708 37.516 40.524 1.00 46.14 90 LYS A O 1
ATOM 778 N N . TYR A 1 91 ? 28.066 37.132 42.273 1.00 44.86 91 TYR A N 1
ATOM 779 C CA . TYR A 1 91 ? 26.997 37.406 43.228 1.00 44.27 91 TYR A CA 1
ATOM 780 C C . TYR A 1 91 ? 26.647 38.881 43.106 1.00 43.95 91 TYR A C 1
ATOM 781 O O . TYR A 1 91 ? 25.480 39.255 43.132 1.00 45.11 91 TYR A O 1
ATOM 790 N N . ARG A 1 92 ? 27.669 39.716 42.973 1.00 44.70 92 ARG A N 1
ATOM 791 C CA . ARG A 1 92 ? 27.468 41.152 42.831 1.00 45.41 92 ARG A CA 1
ATOM 792 C C . ARG A 1 92 ? 26.551 41.362 41.613 1.00 44.96 92 ARG A C 1
ATOM 793 O O . ARG A 1 92 ? 25.634 42.186 41.628 1.00 43.76 92 ARG A O 1
ATOM 801 N N . GLU A 1 93 ? 26.801 40.582 40.565 1.00 44.23 93 GLU A N 1
ATOM 802 C CA . GLU A 1 93 ? 26.038 40.649 39.336 1.00 43.72 93 GLU A CA 1
ATOM 803 C C . GLU A 1 93 ? 24.602 40.222 39.621 1.00 43.28 93 GLU A C 1
ATOM 804 O O . GLU A 1 93 ? 23.646 40.917 39.246 1.00 44.08 93 GLU A O 1
ATOM 810 N N . ILE A 1 94 ? 24.444 39.084 40.286 1.00 41.09 94 ILE A N 1
ATOM 811 C CA . ILE A 1 94 ? 23.115 38.596 40.642 1.00 39.09 94 ILE A CA 1
ATOM 812 C C . ILE A 1 94 ? 22.311 39.682 41.384 1.00 38.34 94 ILE A C 1
ATOM 813 O O . ILE A 1 94 ? 21.109 39.863 41.135 1.00 38.54 94 ILE A O 1
ATOM 818 N N . ILE A 1 95 ? 22.984 40.396 42.285 1.00 36.56 95 ILE A N 1
ATOM 819 C CA . ILE A 1 95 ? 22.359 41.461 43.071 1.00 35.88 95 ILE A CA 1
ATOM 820 C C . ILE A 1 95 ? 21.879 42.601 42.192 1.00 36.40 95 ILE A C 1
ATOM 821 O O . ILE A 1 95 ? 20.801 43.148 42.425 1.00 35.65 95 ILE A O 1
ATOM 826 N N . ASP A 1 96 ? 22.679 42.968 41.185 1.00 38.49 96 ASP A N 1
ATOM 827 C CA . ASP A 1 96 ? 22.305 44.063 40.266 1.00 39.01 96 ASP A CA 1
ATOM 828 C C . ASP A 1 96 ? 21.049 43.718 39.497 1.00 37.75 96 ASP A C 1
ATOM 829 O O . ASP A 1 96 ? 20.096 44.512 39.420 1.00 37.33 96 ASP A O 1
ATOM 834 N N . LEU A 1 97 ? 21.059 42.526 38.917 1.00 37.51 97 LEU A N 1
ATOM 835 C CA . LEU A 1 97 ? 19.906 42.059 38.176 1.00 37.71 97 LEU A CA 1
ATOM 836 C C . LEU A 1 97 ? 18.655 42.265 39.034 1.00 38.21 97 LEU A C 1
ATOM 837 O O . LEU A 1 97 ? 17.748 43.003 38.645 1.00 38.60 97 LEU A O 1
ATOM 842 N N . LEU A 1 98 ? 18.639 41.654 40.224 1.00 38.35 98 LEU A N 1
ATOM 843 C CA . LEU A 1 98 ? 17.513 41.760 41.149 1.00 37.13 98 LEU A CA 1
ATOM 844 C C . LEU A 1 98 ? 17.065 43.199 41.324 1.00 38.23 98 LEU A C 1
ATOM 845 O O . LEU A 1 98 ? 15.881 43.511 41.248 1.00 38.19 98 LEU A O 1
ATOM 850 N N . LEU A 1 99 ? 18.014 44.087 41.566 1.00 39.36 99 LEU A N 1
ATOM 851 C CA . LEU A 1 99 ? 17.670 45.488 41.777 1.00 40.68 99 LEU A CA 1
ATOM 852 C C . LEU A 1 99 ? 17.115 46.184 40.528 1.00 42.64 99 LEU A C 1
ATOM 853 O O . LEU A 1 99 ? 16.074 46.863 40.599 1.00 42.33 99 LEU A O 1
ATOM 858 N N . THR A 1 100 ? 17.785 46.005 39.387 1.00 43.75 100 THR A N 1
ATOM 859 C CA . THR A 1 100 ? 17.317 46.649 38.161 1.00 45.14 100 THR A CA 1
ATOM 860 C C . THR A 1 100 ? 15.935 46.128 37.784 1.00 45.17 100 THR A C 1
ATOM 861 O O . THR A 1 100 ? 15.191 46.801 37.066 1.00 46.06 100 THR A O 1
ATOM 865 N N . ARG A 1 101 ? 15.597 44.931 38.268 1.00 44.75 101 ARG A N 1
ATOM 866 C CA . ARG A 1 101 ? 14.291 44.328 37.990 1.00 42.71 101 ARG A CA 1
ATOM 867 C C . ARG A 1 101 ? 13.308 44.573 39.136 1.00 41.18 101 ARG A C 1
ATOM 868 O O . ARG A 1 101 ? 12.247 43.973 39.152 1.00 41.82 101 ARG A O 1
ATOM 876 N N . GLY A 1 102 ? 13.658 45.419 40.105 1.00 39.77 102 GLY A N 1
ATOM 877 C CA . GLY A 1 102 ? 12.747 45.696 41.220 1.00 38.27 102 GLY A CA 1
ATOM 878 C C . GLY A 1 102 ? 12.468 44.628 42.300 1.00 37.30 102 GLY A C 1
ATOM 879 O O . GLY A 1 102 ? 11.473 44.705 43.027 1.00 36.30 102 GLY A O 1
ATOM 880 N N . ILE A 1 103 ? 13.337 43.627 42.404 1.00 36.13 103 ILE A N 1
ATOM 881 C CA . ILE A 1 103 ? 13.200 42.556 43.389 1.00 34.48 103 ILE A CA 1
ATOM 882 C C . ILE A 1 103 ? 14.054 42.831 44.627 1.00 35.11 103 ILE A C 1
ATOM 883 O O . ILE A 1 103 ? 15.290 42.820 44.546 1.00 34.87 103 ILE A O 1
ATOM 888 N N . THR A 1 104 ? 13.406 43.080 45.765 1.00 34.08 104 THR A N 1
ATOM 889 C CA . THR A 1 104 ? 14.127 43.347 47.004 1.00 32.66 104 THR A CA 1
ATOM 890 C C . THR A 1 104 ? 14.871 42.104 47.510 1.00 33.07 104 THR A C 1
ATOM 891 O O . THR A 1 104 ? 14.239 41.091 47.857 1.00 34.78 104 THR A O 1
ATOM 895 N N . PRO A 1 105 ? 16.213 42.159 47.585 1.00 31.01 105 PRO A N 1
ATOM 896 C CA . PRO A 1 105 ? 16.882 40.946 48.076 1.00 30.81 105 PRO A CA 1
ATOM 897 C C . PRO A 1 105 ? 16.985 40.891 49.597 1.00 29.59 105 PRO A C 1
ATOM 898 O O . PRO A 1 105 ? 16.955 41.918 50.275 1.00 30.12 105 PRO A O 1
ATOM 902 N N . LEU A 1 106 ? 17.059 39.673 50.118 1.00 28.49 106 LEU A N 1
ATOM 903 C CA . LEU A 1 106 ? 17.262 39.456 51.537 1.00 26.63 106 LEU A CA 1
ATOM 904 C C . LEU A 1 106 ? 18.322 38.364 51.512 1.00 26.15 106 LEU A C 1
ATOM 905 O O . LEU A 1 106 ? 18.070 37.212 51.112 1.00 25.95 106 LEU A O 1
ATOM 910 N N . VAL A 1 107 ? 19.532 38.744 51.906 1.00 24.78 107 VAL A N 1
ATOM 911 C CA . VAL A 1 107 ? 20.660 37.824 51.859 1.00 24.74 107 VAL A CA 1
ATOM 912 C C . VAL A 1 107 ? 21.036 37.101 53.147 1.00 25.23 107 VAL A C 1
ATOM 913 O O . VAL A 1 107 ? 21.150 37.707 54.208 1.00 26.19 107 VAL A O 1
ATOM 917 N N . THR A 1 108 ? 21.230 35.793 53.052 1.00 25.11 108 THR A N 1
ATOM 918 C CA . THR A 1 108 ? 21.643 35.009 54.220 1.00 24.42 108 THR A CA 1
ATOM 919 C C . THR A 1 108 ? 23.149 34.824 54.058 1.00 23.79 108 THR A C 1
ATOM 920 O O . THR A 1 108 ? 23.602 34.411 52.996 1.00 25.52 108 THR A O 1
ATOM 924 N N . LEU A 1 109 ? 23.924 35.148 55.082 1.00 23.70 109 LEU A N 1
ATOM 925 C CA . LEU A 1 109 ? 25.387 35.000 55.016 1.00 22.58 109 LEU A CA 1
ATOM 926 C C . LEU A 1 109 ? 25.851 33.564 55.257 1.00 21.72 109 LEU A C 1
ATOM 927 O O . LEU A 1 109 ? 26.916 33.133 54.786 1.00 21.00 109 LEU A O 1
ATOM 932 N N . HIS A 1 110 ? 25.046 32.810 55.990 1.00 21.60 110 HIS A N 1
ATOM 933 C CA . HIS A 1 110 ? 25.406 31.424 56.278 1.00 20.18 110 HIS A CA 1
ATOM 934 C C . HIS A 1 110 ? 24.153 30.578 56.289 1.00 19.82 110 HIS A C 1
ATOM 935 O O . HIS A 1 110 ? 23.233 30.855 57.046 1.00 18.61 110 HIS A O 1
ATOM 942 N N . HIS A 1 111 ? 24.133 29.546 55.448 1.00 19.77 111 HIS A N 1
ATOM 943 C CA . HIS A 1 111 ? 22.992 28.665 55.353 1.00 21.01 111 HIS A CA 1
ATOM 944 C C . HIS A 1 111 ? 23.466 27.210 55.309 1.00 21.95 111 HIS A C 1
ATOM 945 O O . HIS A 1 111 ? 23.563 26.604 54.243 1.00 22.22 111 HIS A O 1
ATOM 952 N N . PHE A 1 112 ? 23.755 26.681 56.498 1.00 24.26 112 PHE A N 1
ATOM 953 C CA . PHE A 1 112 ? 24.236 25.312 56.741 1.00 26.15 112 PHE A CA 1
ATOM 954 C C . PHE A 1 112 ? 25.616 24.877 56.199 1.00 27.55 112 PHE A C 1
ATOM 955 O O . PHE A 1 112 ? 26.287 24.068 56.843 1.00 29.30 112 PHE A O 1
ATOM 963 N N . THR A 1 113 ? 26.054 25.381 55.047 1.00 26.71 113 THR A N 1
ATOM 964 C CA . THR A 1 113 ? 27.349 24.954 54.517 1.00 25.44 113 THR A CA 1
ATOM 965 C C . THR A 1 113 ? 28.503 25.870 54.872 1.00 26.69 113 THR A C 1
ATOM 966 O O . THR A 1 113 ? 28.350 27.092 54.934 1.00 27.72 113 THR A O 1
ATOM 970 N N . SER A 1 114 ? 29.673 25.279 55.089 1.00 26.38 114 SER A N 1
ATOM 971 C CA . SER A 1 114 ? 30.855 26.062 55.440 1.00 26.71 114 SER A CA 1
ATOM 972 C C . SER A 1 114 ? 32.022 25.577 54.579 1.00 27.21 114 SER A C 1
ATOM 973 O O . SER A 1 114 ? 31.968 24.464 54.049 1.00 26.84 114 SER A O 1
ATOM 976 N N . PRO A 1 115 ? 33.086 26.397 54.433 1.00 27.95 115 PRO A N 1
ATOM 977 C CA . PRO A 1 115 ? 34.279 26.041 53.636 1.00 27.96 115 PRO A CA 1
ATOM 978 C C . PRO A 1 115 ? 34.916 24.800 54.273 1.00 27.49 115 PRO A C 1
ATOM 979 O O . PRO A 1 115 ? 35.001 24.727 55.489 1.00 28.05 115 PRO A O 1
ATOM 983 N N . LEU A 1 116 ? 35.344 23.823 53.483 1.00 27.51 116 LEU A N 1
ATOM 984 C CA . LEU A 1 116 ? 35.926 22.610 54.060 1.00 27.69 116 LEU A CA 1
ATOM 985 C C . LEU A 1 116 ? 37.094 22.930 55.005 1.00 28.14 116 LEU A C 1
ATOM 986 O O . LEU A 1 116 ? 37.183 22.399 56.117 1.00 28.71 116 LEU A O 1
ATOM 991 N N . TRP A 1 117 ? 37.979 23.812 54.557 1.00 27.85 117 TRP A N 1
ATOM 992 C CA . TRP A 1 117 ? 39.141 24.167 55.332 1.00 28.61 117 TRP A CA 1
ATOM 993 C C . TRP A 1 117 ? 38.765 24.712 56.706 1.00 30.81 117 TRP A C 1
ATOM 994 O O . TRP A 1 117 ? 39.451 24.443 57.712 1.00 30.06 117 TRP A O 1
ATOM 1005 N N . PHE A 1 118 ? 37.659 25.456 56.745 1.00 31.31 118 PHE A N 1
ATOM 1006 C CA . PHE A 1 118 ? 37.148 26.012 57.982 1.00 31.94 118 PHE A CA 1
ATOM 1007 C C . PHE A 1 118 ? 36.712 24.870 58.918 1.00 33.33 118 PHE A C 1
ATOM 1008 O O . PHE A 1 118 ? 37.059 24.847 60.109 1.00 33.16 118 PHE A O 1
ATOM 1016 N N . MET A 1 119 ? 35.979 23.907 58.363 1.00 34.80 119 MET A N 1
ATOM 1017 C CA . MET A 1 119 ? 35.491 22.776 59.139 1.00 37.49 119 MET A CA 1
ATOM 1018 C C . MET A 1 119 ? 36.617 21.897 59.639 1.00 38.73 119 MET A C 1
ATOM 1019 O O . MET A 1 119 ? 36.556 21.362 60.748 1.00 38.62 119 MET A O 1
ATOM 1024 N N . LYS A 1 120 ? 37.649 21.760 58.811 1.00 40.25 120 LYS A N 1
ATOM 1025 C CA . LYS A 1 120 ? 38.818 20.971 59.161 1.00 40.46 120 LYS A CA 1
ATOM 1026 C C . LYS A 1 120 ? 39.493 21.549 60.396 1.00 39.53 120 LYS A C 1
ATOM 1027 O O . LYS A 1 120 ? 40.148 20.813 61.141 1.00 40.39 120 LYS A O 1
ATOM 1033 N N . LYS A 1 121 ? 39.348 22.862 60.602 1.00 38.36 121 LYS A N 1
ATOM 1034 C CA . LYS A 1 121 ? 39.900 23.509 61.791 1.00 36.01 121 LYS A CA 1
ATOM 1035 C C . LYS A 1 121 ? 38.916 23.381 62.948 1.00 35.42 121 LYS A C 1
ATOM 1036 O O . LYS A 1 121 ? 39.135 23.969 64.010 1.00 34.34 121 LYS A O 1
ATOM 1042 N N . GLY A 1 122 ? 37.832 22.619 62.745 1.00 33.19 122 GLY A N 1
ATOM 1043 C CA . GLY A 1 122 ? 36.849 22.448 63.808 1.00 32.21 122 GLY A CA 1
ATOM 1044 C C . GLY A 1 122 ? 35.632 23.371 63.737 1.00 31.81 122 GLY A C 1
ATOM 1045 O O . GLY A 1 122 ? 34.766 23.331 64.610 1.00 31.95 122 GLY A O 1
ATOM 1046 N N . GLY A 1 123 ? 35.576 24.221 62.713 1.00 30.80 123 GLY A N 1
ATOM 1047 C CA . GLY A 1 123 ? 34.440 25.108 62.530 1.00 30.15 123 GLY A CA 1
ATOM 1048 C C . GLY A 1 123 ? 34.079 26.060 63.652 1.00 29.68 123 GLY A C 1
ATOM 1049 O O . GLY A 1 123 ? 34.943 26.718 64.214 1.00 30.12 123 GLY A O 1
ATOM 1050 N N . PHE A 1 124 ? 32.791 26.142 63.968 1.00 28.41 124 PHE A N 1
ATOM 1051 C CA . PHE A 1 124 ? 32.315 27.042 65.000 1.00 28.21 124 PHE A CA 1
ATOM 1052 C C . PHE A 1 124 ? 32.434 26.424 66.385 1.00 29.22 124 PHE A C 1
ATOM 1053 O O . PHE A 1 124 ? 32.004 26.998 67.380 1.00 27.63 124 PHE A O 1
ATOM 1061 N N . LEU A 1 125 ? 33.030 25.245 66.440 1.00 30.62 125 LEU A N 1
ATOM 1062 C CA . LEU A 1 125 ? 33.269 24.580 67.712 1.00 32.13 125 LEU A CA 1
ATOM 1063 C C . LEU A 1 125 ? 34.427 25.315 68.416 1.00 32.97 125 LEU A C 1
ATOM 1064 O O . LEU A 1 125 ? 34.511 25.377 69.635 1.00 32.82 125 LEU A O 1
ATOM 1069 N N . ARG A 1 126 ? 35.315 25.878 67.610 1.00 34.45 126 ARG A N 1
ATOM 1070 C CA . ARG A 1 126 ? 36.519 26.518 68.095 1.00 35.50 126 ARG A CA 1
ATOM 1071 C C . ARG A 1 126 ? 36.438 28.013 67.896 1.00 35.20 126 ARG A C 1
ATOM 1072 O O . ARG A 1 126 ? 36.553 28.500 66.779 1.00 33.44 126 ARG A O 1
ATOM 1080 N N . GLU A 1 127 ? 36.256 28.728 69.001 1.00 37.06 127 GLU A N 1
ATOM 1081 C CA . GLU A 1 127 ? 36.126 30.185 69.011 1.00 38.92 127 GLU A CA 1
ATOM 1082 C C . GLU A 1 127 ? 37.209 30.978 68.266 1.00 38.68 127 GLU A C 1
ATOM 1083 O O . GLU A 1 127 ? 36.969 32.076 67.784 1.00 38.09 127 GLU A O 1
ATOM 1089 N N . GLU A 1 128 ? 38.407 30.425 68.188 1.00 39.22 128 GLU A N 1
ATOM 1090 C CA . GLU A 1 128 ? 39.502 31.080 67.494 1.00 39.79 128 GLU A CA 1
ATOM 1091 C C . GLU A 1 128 ? 39.173 31.185 65.997 1.00 38.22 128 GLU A C 1
ATOM 1092 O O . GLU A 1 128 ? 39.574 32.141 65.330 1.00 36.37 128 GLU A O 1
ATOM 1098 N N . ASN A 1 129 ? 38.419 30.214 65.484 1.00 37.01 129 ASN A N 1
ATOM 1099 C CA . ASN A 1 129 ? 38.043 30.203 64.075 1.00 35.80 129 ASN A CA 1
ATOM 1100 C C . ASN A 1 129 ? 37.137 31.372 63.716 1.00 35.09 129 ASN A C 1
ATOM 1101 O O . ASN A 1 129 ? 36.895 31.656 62.535 1.00 35.88 129 ASN A O 1
ATOM 1106 N N . LEU A 1 130 ? 36.665 32.072 64.738 1.00 32.76 130 LEU A N 1
ATOM 1107 C CA . LEU A 1 130 ? 35.816 33.222 64.534 1.00 29.69 130 LEU A CA 1
ATOM 1108 C C . LEU A 1 130 ? 36.562 34.315 63.790 1.00 29.60 130 LEU A C 1
ATOM 1109 O O . LEU A 1 130 ? 35.934 35.237 63.263 1.00 28.14 130 LEU A O 1
ATOM 1114 N N . LYS A 1 131 ? 37.901 34.230 63.738 1.00 30.13 131 LYS A N 1
ATOM 1115 C CA . LYS A 1 131 ? 38.686 35.253 63.020 1.00 30.17 131 LYS A CA 1
ATOM 1116 C C . LYS A 1 131 ? 38.449 35.069 61.519 1.00 29.64 131 LYS A C 1
ATOM 1117 O O . LYS A 1 131 ? 38.449 36.026 60.749 1.00 28.10 131 LYS A O 1
ATOM 1123 N N . HIS A 1 132 ? 38.233 33.826 61.108 1.00 28.38 132 HIS A N 1
ATOM 1124 C CA . HIS A 1 132 ? 37.966 33.552 59.709 1.00 28.92 132 HIS A CA 1
ATOM 1125 C C . HIS A 1 132 ? 36.604 34.103 59.335 1.00 28.83 132 HIS A C 1
ATOM 1126 O O . HIS A 1 132 ? 36.415 34.688 58.258 1.00 27.88 132 HIS A O 1
ATOM 1133 N N . TRP A 1 133 ? 35.652 33.913 60.237 1.00 28.18 133 TRP A N 1
ATOM 1134 C CA . TRP A 1 133 ? 34.305 34.401 60.004 1.00 29.75 133 TRP A CA 1
ATOM 1135 C C . TRP A 1 133 ? 34.372 35.925 59.816 1.00 30.58 133 TRP A C 1
ATOM 1136 O O . TRP A 1 133 ? 33.773 36.477 58.897 1.00 31.41 133 TRP A O 1
ATOM 1147 N N . GLU A 1 134 ? 35.137 36.584 60.683 1.00 31.34 134 GLU A N 1
ATOM 1148 C CA . GLU A 1 134 ? 35.372 38.024 60.640 1.00 31.27 134 GLU A CA 1
ATOM 1149 C C . GLU A 1 134 ? 35.879 38.475 59.242 1.00 32.26 134 GLU A C 1
ATOM 1150 O O . GLU A 1 134 ? 35.412 39.488 58.695 1.00 31.55 134 GLU A O 1
ATOM 1156 N N . LYS A 1 135 ? 36.849 37.745 58.677 1.00 32.94 135 LYS A N 1
ATOM 1157 C CA . LYS A 1 135 ? 37.398 38.102 57.359 1.00 35.24 135 LYS A CA 1
ATOM 1158 C C . LYS A 1 135 ? 36.311 38.027 56.290 1.00 34.96 135 LYS A C 1
ATOM 1159 O O . LYS A 1 135 ? 36.199 38.894 55.411 1.00 34.00 135 LYS A O 1
ATOM 1165 N N . TYR A 1 136 ? 35.517 36.966 56.385 1.00 34.10 136 TYR A N 1
ATOM 1166 C CA . TYR A 1 136 ? 34.411 36.738 55.481 1.00 33.60 136 TYR A CA 1
ATOM 1167 C C . TYR A 1 136 ? 33.460 37.939 55.528 1.00 32.64 136 TYR A C 1
ATOM 1168 O O . TYR A 1 136 ? 33.107 38.492 54.495 1.00 31.61 136 TYR A O 1
ATOM 1177 N N . ILE A 1 137 ? 33.072 38.351 56.735 1.00 32.35 137 ILE A N 1
ATOM 1178 C CA . ILE A 1 137 ? 32.154 39.466 56.903 1.00 32.95 137 ILE A CA 1
ATOM 1179 C C . ILE A 1 137 ? 32.702 40.751 56.289 1.00 35.18 137 ILE A C 1
ATOM 1180 O O . ILE A 1 137 ? 31.973 41.446 55.573 1.00 35.54 137 ILE A O 1
ATOM 1185 N N . GLU A 1 138 ? 33.978 41.058 56.566 1.00 36.79 138 GLU A N 1
ATOM 1186 C CA . GLU A 1 138 ? 34.630 42.261 56.039 1.00 38.26 138 GLU A CA 1
ATOM 1187 C C . GLU A 1 138 ? 34.581 42.277 54.511 1.00 38.14 138 GLU A C 1
ATOM 1188 O O . GLU A 1 138 ? 34.298 43.310 53.895 1.00 36.65 138 GLU A O 1
ATOM 1194 N N . LYS A 1 139 ? 34.836 41.130 53.895 1.00 38.35 139 LYS A N 1
ATOM 1195 C CA . LYS A 1 139 ? 34.779 41.080 52.452 1.00 40.63 139 LYS A CA 1
ATOM 1196 C C . LYS A 1 139 ? 33.334 41.180 51.959 1.00 41.98 139 LYS A C 1
ATOM 1197 O O . LYS A 1 139 ? 33.074 41.811 50.935 1.00 42.38 139 LYS A O 1
ATOM 1203 N N . VAL A 1 140 ? 32.389 40.587 52.690 1.00 41.01 140 VAL A N 1
ATOM 1204 C CA . VAL A 1 140 ? 31.008 40.592 52.218 1.00 41.13 140 VAL A CA 1
ATOM 1205 C C . VAL A 1 140 ? 30.303 41.919 52.405 1.00 41.02 140 VAL A C 1
ATOM 1206 O O . VAL A 1 140 ? 29.263 42.160 51.811 1.00 40.53 140 VAL A O 1
ATOM 1210 N N . ALA A 1 141 ? 30.874 42.785 53.222 1.00 41.63 141 ALA A N 1
ATOM 1211 C CA . ALA A 1 141 ? 30.278 44.093 53.438 1.00 43.91 141 ALA A CA 1
ATOM 1212 C C . ALA A 1 141 ? 30.480 44.909 52.155 1.00 45.69 141 ALA A C 1
ATOM 1213 O O . ALA A 1 141 ? 29.756 45.871 51.887 1.00 46.50 141 ALA A O 1
ATOM 1215 N N . GLU A 1 142 ? 31.474 44.521 51.363 1.00 47.36 142 GLU A N 1
ATOM 1216 C CA . GLU A 1 142 ? 31.750 45.211 50.111 1.00 48.99 142 GLU A CA 1
ATOM 1217 C C . GLU A 1 142 ? 30.842 44.656 49.019 1.00 48.37 142 GLU A C 1
ATOM 1218 O O . GLU A 1 142 ? 30.280 45.411 48.215 1.00 48.84 142 GLU A O 1
ATOM 1224 N N . LEU A 1 143 ? 30.697 43.333 49.009 1.00 46.77 143 LEU A N 1
ATOM 1225 C CA . LEU A 1 143 ? 29.852 42.629 48.043 1.00 46.13 143 LEU A CA 1
ATOM 1226 C C . LEU A 1 143 ? 28.369 43.042 48.087 1.00 45.43 143 LEU A C 1
ATOM 1227 O O . LEU A 1 143 ? 27.704 43.082 47.053 1.00 45.76 143 LEU A O 1
ATOM 1232 N N . LEU A 1 144 ? 27.870 43.371 49.275 1.00 43.41 144 LEU A N 1
ATOM 1233 C CA . LEU A 1 144 ? 26.467 43.728 49.470 1.00 42.75 144 LEU A CA 1
ATOM 1234 C C . LEU A 1 144 ? 26.099 45.200 49.476 1.00 43.66 144 LEU A C 1
ATOM 1235 O O . LEU A 1 144 ? 24.984 45.545 49.871 1.00 42.70 144 LEU A O 1
ATOM 1240 N N . GLU A 1 145 ? 27.003 46.064 49.030 1.00 45.81 145 GLU A N 1
ATOM 1241 C CA . GLU A 1 145 ? 26.745 47.500 49.059 1.00 47.63 145 GLU A CA 1
ATOM 1242 C C . GLU A 1 145 ? 25.382 47.988 48.592 1.00 47.79 145 GLU A C 1
ATOM 1243 O O . GLU A 1 145 ? 24.931 49.036 49.038 1.00 49.26 145 GLU A O 1
ATOM 1249 N N . LYS A 1 146 ? 24.701 47.266 47.716 1.00 48.04 146 LYS A N 1
ATOM 1250 C CA . LYS A 1 146 ? 23.392 47.759 47.308 1.00 47.63 146 LYS A CA 1
ATOM 1251 C C . LYS A 1 146 ? 22.226 47.183 48.114 1.00 46.92 146 LYS A C 1
ATOM 1252 O O . LYS A 1 146 ? 21.127 47.764 48.168 1.00 47.19 146 LYS A O 1
ATOM 1258 N N . VAL A 1 147 ? 22.474 46.048 48.755 1.00 45.19 147 VAL A N 1
ATOM 1259 C CA . VAL A 1 147 ? 21.468 45.378 49.578 1.00 42.33 147 VAL A CA 1
ATOM 1260 C C . VAL A 1 147 ? 21.166 46.095 50.908 1.00 40.34 147 VAL A C 1
ATOM 1261 O O . VAL A 1 147 ? 22.022 46.776 51.487 1.00 41.00 147 VAL A O 1
ATOM 1265 N N . LYS A 1 148 ? 19.942 45.932 51.392 1.00 38.57 148 LYS A N 1
ATOM 1266 C CA . LYS A 1 148 ? 19.535 46.526 52.664 1.00 37.32 148 LYS A CA 1
ATOM 1267 C C . LYS A 1 148 ? 19.355 45.485 53.781 1.00 35.00 148 LYS A C 1
ATOM 1268 O O . LYS A 1 148 ? 19.752 45.733 54.923 1.00 33.27 148 LYS A O 1
ATOM 1274 N N . LEU A 1 149 ? 18.777 44.328 53.420 1.00 31.77 149 LEU A N 1
ATOM 1275 C CA . LEU A 1 149 ? 18.427 43.250 54.344 1.00 28.68 149 LEU A CA 1
ATOM 1276 C C . LEU A 1 149 ? 19.346 42.074 54.397 1.00 27.66 149 LEU A C 1
ATOM 1277 O O . LEU A 1 149 ? 19.433 41.300 53.468 1.00 29.09 149 LEU A O 1
ATOM 1282 N N . VAL A 1 150 ? 19.998 41.913 55.533 1.00 27.25 150 VAL A N 1
ATOM 1283 C CA . VAL A 1 150 ? 20.940 40.828 55.720 1.00 26.04 150 VAL A CA 1
ATOM 1284 C C . VAL A 1 150 ? 20.615 40.009 56.966 1.00 24.08 150 VAL A C 1
ATOM 1285 O O . VAL A 1 150 ? 20.216 40.539 57.989 1.00 23.79 150 VAL A O 1
ATOM 1289 N N . ALA A 1 151 ? 20.769 38.704 56.855 1.00 22.41 151 ALA A N 1
ATOM 1290 C CA . ALA A 1 151 ? 20.521 37.802 57.962 1.00 20.70 151 ALA A CA 1
ATOM 1291 C C . ALA A 1 151 ? 21.826 37.052 58.074 1.00 20.35 151 ALA A C 1
ATOM 1292 O O . ALA A 1 151 ? 22.368 36.557 57.073 1.00 20.98 151 ALA A O 1
ATOM 1294 N N . THR A 1 152 ? 22.335 36.990 59.291 1.00 19.68 152 THR A N 1
ATOM 1295 C CA . THR A 1 152 ? 23.602 36.337 59.578 1.00 19.33 152 THR A CA 1
ATOM 1296 C C . THR A 1 152 ? 23.562 34.825 59.378 1.00 20.84 152 THR A C 1
ATOM 1297 O O . THR A 1 152 ? 24.225 34.305 58.483 1.00 21.64 152 THR A O 1
ATOM 1301 N N . PHE A 1 153 ? 22.818 34.119 60.227 1.00 18.77 153 PHE A N 1
ATOM 1302 C CA . PHE A 1 153 ? 22.699 32.664 60.106 1.00 20.03 153 PHE A CA 1
ATOM 1303 C C . PHE A 1 153 ? 21.283 32.207 59.754 1.00 19.23 153 PHE A C 1
ATOM 1304 O O . PHE A 1 153 ? 20.291 32.790 60.202 1.00 20.38 153 PHE A O 1
ATOM 1312 N N . ASN A 1 154 ? 21.190 31.152 58.960 1.00 20.59 154 ASN A N 1
ATOM 1313 C CA . ASN A 1 154 ? 19.903 30.573 58.659 1.00 18.36 154 ASN A CA 1
ATOM 1314 C C . ASN A 1 154 ? 19.738 29.419 59.668 1.00 21.78 154 ASN A C 1
ATOM 1315 O O . ASN A 1 154 ? 20.574 28.502 59.718 1.00 20.35 154 ASN A O 1
ATOM 1320 N N . GLU A 1 155 ? 18.709 29.494 60.509 1.00 21.04 155 GLU A N 1
ATOM 1321 C CA . GLU A 1 155 ? 18.416 28.422 61.441 1.00 21.45 155 GLU A CA 1
ATOM 1322 C C . GLU A 1 155 ? 19.608 27.863 62.201 1.00 23.00 155 GLU A C 1
ATOM 1323 O O . GLU A 1 155 ? 19.968 26.686 62.043 1.00 22.62 155 GLU A O 1
ATOM 1329 N N . PRO A 1 156 ? 20.216 28.682 63.070 1.00 23.20 156 PRO A N 1
ATOM 1330 C CA . PRO A 1 156 ? 21.380 28.251 63.856 1.00 21.99 156 PRO A CA 1
ATOM 1331 C C . PRO A 1 156 ? 21.119 27.034 64.758 1.00 20.82 156 PRO A C 1
ATOM 1332 O O . PRO A 1 156 ? 21.950 26.139 64.835 1.00 19.32 156 PRO A O 1
ATOM 1336 N N . MET A 1 157 ? 19.979 26.977 65.432 1.00 20.66 157 MET A N 1
ATOM 1337 C CA . MET A 1 157 ? 19.685 25.795 66.245 1.00 22.55 157 MET A CA 1
ATOM 1338 C C . MET A 1 157 ? 19.477 24.484 65.426 1.00 24.10 157 MET A C 1
ATOM 1339 O O . MET A 1 157 ? 19.781 23.386 65.904 1.00 24.38 157 MET A O 1
ATOM 1344 N N . VAL A 1 158 ? 18.965 24.585 64.202 1.00 21.60 158 VAL A N 1
ATOM 1345 C CA . VAL A 1 158 ? 18.785 23.384 63.414 1.00 20.11 158 VAL A CA 1
ATOM 1346 C C . VAL A 1 158 ? 20.180 22.944 63.011 1.00 20.47 158 VAL A C 1
ATOM 1347 O O . VAL A 1 158 ? 20.468 21.753 62.903 1.00 19.51 158 VAL A O 1
ATOM 1351 N N . TYR A 1 159 ? 21.041 23.926 62.797 1.00 20.33 159 TYR A N 1
ATOM 1352 C CA . TYR A 1 159 ? 22.411 23.659 62.403 1.00 21.40 159 TYR A CA 1
ATOM 1353 C C . TYR A 1 159 ? 23.139 22.915 63.527 1.00 22.20 159 TYR A C 1
ATOM 1354 O O . TYR A 1 159 ? 23.859 21.934 63.285 1.00 21.41 159 TYR A O 1
ATOM 1363 N N . VAL A 1 160 ? 22.922 23.391 64.749 1.00 22.14 160 VAL A N 1
ATOM 1364 C CA . VAL A 1 160 ? 23.517 22.800 65.931 1.00 23.10 160 VAL A CA 1
ATOM 1365 C C . VAL A 1 160 ? 22.963 21.410 66.224 1.00 24.02 160 VAL A C 1
ATOM 1366 O O . VAL A 1 160 ? 23.710 20.489 66.557 1.00 23.17 160 VAL A O 1
ATOM 1370 N N . MET A 1 161 ? 21.647 21.266 66.114 1.00 25.90 161 MET A N 1
ATOM 1371 C CA . MET A 1 161 ? 20.987 19.995 66.385 1.00 27.08 161 MET A CA 1
ATOM 1372 C C . MET A 1 161 ? 21.367 18.885 65.433 1.00 27.64 161 MET A C 1
ATOM 1373 O O . MET A 1 161 ? 21.686 17.771 65.857 1.00 26.69 161 MET A O 1
ATOM 1378 N N . MET A 1 162 ? 21.324 19.194 64.141 1.00 27.99 162 MET A N 1
ATOM 1379 C CA . MET A 1 162 ? 21.628 18.210 63.108 1.00 28.19 162 MET A CA 1
ATOM 1380 C C . MET A 1 162 ? 23.067 17.747 63.103 1.00 27.85 162 MET A C 1
ATOM 1381 O O . MET A 1 162 ? 23.335 16.551 63.019 1.00 28.95 162 MET A O 1
ATOM 1386 N N . GLY A 1 163 ? 24.001 18.678 63.208 1.00 27.94 163 GLY A N 1
ATOM 1387 C CA . GLY A 1 163 ? 25.390 18.275 63.163 1.00 26.43 163 GLY A CA 1
ATOM 1388 C C . GLY A 1 163 ? 26.143 18.029 64.451 1.00 26.28 163 GLY A C 1
ATOM 1389 O O . GLY A 1 163 ? 27.259 17.528 64.391 1.00 26.23 163 GLY A O 1
ATOM 1390 N N . TYR A 1 164 ? 25.559 18.331 65.608 1.00 26.26 164 TYR A N 1
ATOM 1391 C CA . TYR A 1 164 ? 26.300 18.180 66.862 1.00 27.45 164 TYR A CA 1
ATOM 1392 C C . TYR A 1 164 ? 25.605 17.424 67.956 1.00 28.75 164 TYR A C 1
ATOM 1393 O O . TYR A 1 164 ? 26.211 17.022 68.937 1.00 29.45 164 TYR A O 1
ATOM 1402 N N . LEU A 1 165 ? 24.318 17.233 67.797 1.00 31.49 165 LEU A N 1
ATOM 1403 C CA . LEU A 1 165 ? 23.556 16.564 68.826 1.00 33.18 165 LEU A CA 1
ATOM 1404 C C . LEU A 1 165 ? 22.979 15.294 68.248 1.00 33.40 165 LEU A C 1
ATOM 1405 O O . LEU A 1 165 ? 22.911 14.246 68.879 1.00 33.31 165 LEU A O 1
ATOM 1410 N N . THR A 1 166 ? 22.606 15.406 66.994 1.00 33.81 166 THR A N 1
ATOM 1411 C CA . THR A 1 166 ? 21.947 14.330 66.316 1.00 33.34 166 THR A CA 1
ATOM 1412 C C . THR A 1 166 ? 22.832 13.492 65.400 1.00 34.15 166 THR A C 1
ATOM 1413 O O . THR A 1 166 ? 22.502 12.346 65.104 1.00 33.77 166 THR A O 1
ATOM 1417 N N . ALA A 1 167 ? 23.955 14.053 64.964 1.00 34.16 167 ALA A N 1
ATOM 1418 C CA . ALA A 1 167 ? 24.869 13.332 64.082 1.00 36.43 167 ALA A CA 1
ATOM 1419 C C . ALA A 1 167 ? 24.259 13.056 62.689 1.00 37.64 167 ALA A C 1
ATOM 1420 O O . ALA A 1 167 ? 24.801 12.279 61.879 1.00 38.39 167 ALA A O 1
ATOM 1422 N N . TYR A 1 168 ? 23.141 13.718 62.408 1.00 37.87 168 TYR A N 1
ATOM 1423 C CA . TYR A 1 168 ? 22.448 13.572 61.125 1.00 37.80 168 TYR A CA 1
ATOM 1424 C C . TYR A 1 168 ? 23.159 14.329 59.974 1.00 36.34 168 TYR A C 1
ATOM 1425 O O . TYR A 1 168 ? 23.158 13.876 58.836 1.00 35.15 168 TYR A O 1
ATOM 1434 N N . TRP A 1 169 ? 23.758 15.483 60.275 1.00 35.99 169 TRP A N 1
ATOM 1435 C CA . TRP A 1 169 ? 24.464 16.288 59.263 1.00 35.45 169 TRP A CA 1
ATOM 1436 C C . TRP A 1 169 ? 25.910 16.486 59.655 1.00 33.51 169 TRP A C 1
ATOM 1437 O O . TRP A 1 169 ? 26.290 16.189 60.780 1.00 34.99 169 TRP A O 1
ATOM 1448 N N . PRO A 1 170 ? 26.738 16.979 58.723 1.00 32.62 170 PRO A N 1
ATOM 1449 C CA . PRO A 1 170 ? 28.161 17.247 58.958 1.00 32.37 170 PRO A CA 1
ATOM 1450 C C . PRO A 1 170 ? 28.254 18.226 60.161 1.00 33.24 170 PRO A C 1
ATOM 1451 O O . PRO A 1 170 ? 27.433 19.146 60.279 1.00 31.12 170 PRO A O 1
ATOM 1455 N N . PRO A 1 171 ? 29.259 18.060 61.054 1.00 33.24 171 PRO A N 1
ATOM 1456 C CA . PRO A 1 171 ? 30.347 17.072 61.097 1.00 32.65 171 PRO A CA 1
ATOM 1457 C C . PRO A 1 171 ? 29.982 15.697 61.667 1.00 31.79 171 PRO A C 1
ATOM 1458 O O . PRO A 1 171 ? 30.853 14.903 61.991 1.00 32.03 171 PRO A O 1
ATOM 1462 N N . PHE A 1 172 ? 28.694 15.418 61.786 1.00 32.52 172 PHE A N 1
ATOM 1463 C CA . PHE A 1 172 ? 28.237 14.135 62.308 1.00 33.76 172 PHE A CA 1
ATOM 1464 C C . PHE A 1 172 ? 28.674 13.894 63.744 1.00 33.74 172 PHE A C 1
ATOM 1465 O O . PHE A 1 172 ? 29.390 12.942 64.023 1.00 34.40 172 PHE A O 1
ATOM 1473 N N . ILE A 1 173 ? 28.216 14.743 64.653 1.00 32.67 173 ILE A N 1
ATOM 1474 C CA . ILE A 1 173 ? 28.573 14.627 66.062 1.00 31.42 173 ILE A CA 1
ATOM 1475 C C . ILE A 1 173 ? 27.322 14.445 66.925 1.00 31.69 173 ILE A C 1
ATOM 1476 O O . ILE A 1 173 ? 26.253 14.949 66.608 1.00 32.03 173 ILE A O 1
ATOM 1481 N N . ARG A 1 174 ? 27.479 13.685 68.001 1.00 33.43 174 ARG A N 1
ATOM 1482 C CA . ARG A 1 174 ? 26.426 13.361 68.955 1.00 33.60 174 ARG A CA 1
ATOM 1483 C C . ARG A 1 174 ? 26.932 13.777 70.320 1.00 32.78 174 ARG A C 1
ATOM 1484 O O . ARG A 1 174 ? 27.260 12.918 71.117 1.00 32.80 174 ARG A O 1
ATOM 1492 N N . SER A 1 175 ? 26.972 15.074 70.609 1.00 31.99 175 SER A N 1
ATOM 1493 C CA . SER A 1 175 ? 27.505 15.545 71.895 1.00 32.23 175 SER A CA 1
ATOM 1494 C C . SER A 1 175 ? 26.817 16.777 72.483 1.00 30.61 175 SER A C 1
ATOM 1495 O O . SER A 1 175 ? 26.931 17.867 71.962 1.00 29.87 175 SER A O 1
ATOM 1498 N N . PRO A 1 176 ? 26.101 16.620 73.586 1.00 32.44 176 PRO A N 1
ATOM 1499 C CA . PRO A 1 176 ? 25.434 17.787 74.170 1.00 34.77 176 PRO A CA 1
ATOM 1500 C C . PRO A 1 176 ? 26.398 18.892 74.560 1.00 36.35 176 PRO A C 1
ATOM 1501 O O . PRO A 1 176 ? 26.133 20.074 74.340 1.00 36.60 176 PRO A O 1
ATOM 1505 N N . PHE A 1 177 ? 27.529 18.511 75.129 1.00 37.22 177 PHE A N 1
ATOM 1506 C CA . PHE A 1 177 ? 28.491 19.520 75.540 1.00 39.65 177 PHE A CA 1
ATOM 1507 C C . PHE A 1 177 ? 28.952 20.351 74.338 1.00 38.06 177 PHE A C 1
ATOM 1508 O O . PHE A 1 177 ? 29.004 21.583 74.405 1.00 39.01 177 PHE A O 1
ATOM 1516 N N . LYS A 1 178 ? 29.266 19.685 73.235 1.00 34.86 178 LYS A N 1
ATOM 1517 C CA . LYS A 1 178 ? 29.740 20.395 72.063 1.00 31.88 178 LYS A CA 1
ATOM 1518 C C . LYS A 1 178 ? 28.659 21.202 71.348 1.00 29.70 178 LYS A C 1
ATOM 1519 O O . LYS A 1 178 ? 28.915 22.321 70.913 1.00 29.32 178 LYS A O 1
ATOM 1525 N N . ALA A 1 179 ? 27.466 20.634 71.213 1.00 26.81 179 ALA A N 1
ATOM 1526 C CA . ALA A 1 179 ? 26.370 21.326 70.552 1.00 24.62 179 ALA A CA 1
ATOM 1527 C C . ALA A 1 179 ? 26.139 22.685 71.215 1.00 24.13 179 ALA A C 1
ATOM 1528 O O . ALA A 1 179 ? 25.939 23.675 70.529 1.00 23.31 179 ALA A O 1
ATOM 1530 N N . PHE A 1 180 ? 26.194 22.746 72.543 1.00 24.60 180 PHE A N 1
ATOM 1531 C CA . PHE A 1 180 ? 25.981 24.020 73.201 1.00 26.00 180 PHE A CA 1
ATOM 1532 C C . PHE A 1 180 ? 27.128 24.986 73.033 1.00 26.42 180 PHE A C 1
ATOM 1533 O O . PHE A 1 180 ? 26.903 26.191 72.960 1.00 26.07 180 PHE A O 1
ATOM 1541 N N . LYS A 1 181 ? 28.352 24.480 72.938 1.00 25.38 181 LYS A N 1
ATOM 1542 C CA . LYS A 1 181 ? 29.466 25.387 72.737 1.00 26.60 181 LYS A CA 1
ATOM 1543 C C . LYS A 1 181 ? 29.342 25.988 71.317 1.00 24.52 181 LYS A C 1
ATOM 1544 O O . LYS A 1 181 ? 29.638 27.161 71.105 1.00 25.52 181 LYS A O 1
ATOM 1550 N N . VAL A 1 182 ? 28.901 25.198 70.347 1.00 21.61 182 VAL A N 1
ATOM 1551 C CA . VAL A 1 182 ? 28.732 25.725 69.001 1.00 18.65 182 VAL A CA 1
ATOM 1552 C C . VAL A 1 182 ? 27.649 26.860 68.988 1.00 19.60 182 VAL A C 1
ATOM 1553 O O . VAL A 1 182 ? 27.837 27.956 68.407 1.00 16.86 182 VAL A O 1
ATOM 1557 N N . ALA A 1 183 ? 26.533 26.608 69.666 1.00 17.81 183 ALA A N 1
ATOM 1558 C CA . ALA A 1 183 ? 25.480 27.604 69.707 1.00 20.08 183 ALA A CA 1
ATOM 1559 C C . ALA A 1 183 ? 26.022 28.925 70.248 1.00 20.46 183 ALA A C 1
ATOM 1560 O O . ALA A 1 183 ? 25.746 29.985 69.677 1.00 20.37 183 ALA A O 1
ATOM 1562 N N . ALA A 1 184 ? 26.799 28.865 71.333 1.00 20.55 184 ALA A N 1
ATOM 1563 C CA . ALA A 1 184 ? 27.362 30.086 71.931 1.00 18.93 184 ALA A CA 1
ATOM 1564 C C . ALA A 1 184 ? 28.250 30.778 70.913 1.00 19.96 184 ALA A C 1
ATOM 1565 O O . ALA A 1 184 ? 28.235 32.025 70.795 1.00 19.58 184 ALA A O 1
ATOM 1567 N N . ASN A 1 185 ? 29.008 29.990 70.145 1.00 19.91 185 ASN A N 1
ATOM 1568 C CA . ASN A 1 185 ? 29.877 30.607 69.132 1.00 20.38 185 ASN A CA 1
ATOM 1569 C C . ASN A 1 185 ? 29.119 31.231 67.955 1.00 18.96 185 ASN A C 1
ATOM 1570 O O . ASN A 1 185 ? 29.609 32.175 67.322 1.00 19.98 185 ASN A O 1
ATOM 1575 N N . LEU A 1 186 ? 27.925 30.715 67.679 1.00 17.85 186 LEU A N 1
ATOM 1576 C CA . LEU A 1 186 ? 27.076 31.243 66.622 1.00 16.58 186 LEU A CA 1
ATOM 1577 C C . LEU A 1 186 ? 26.577 32.594 67.099 1.00 16.10 186 LEU A C 1
ATOM 1578 O O . LEU A 1 186 ? 26.511 33.570 66.348 1.00 16.85 186 LEU A O 1
ATOM 1583 N N . LEU A 1 187 ? 26.242 32.657 68.373 1.00 16.61 187 LEU A N 1
ATOM 1584 C CA . LEU A 1 187 ? 25.800 33.915 68.962 1.00 18.95 187 LEU A CA 1
ATOM 1585 C C . LEU A 1 187 ? 26.935 34.960 68.901 1.00 19.79 187 LEU A C 1
ATOM 1586 O O . LEU A 1 187 ? 26.684 36.142 68.632 1.00 19.53 187 LEU A O 1
ATOM 1591 N N . LYS A 1 188 ? 28.181 34.530 69.130 1.00 21.53 188 LYS A N 1
ATOM 1592 C CA . LYS A 1 188 ? 29.311 35.461 69.051 1.00 21.36 188 LYS A CA 1
ATOM 1593 C C . LYS A 1 188 ? 29.486 35.881 67.606 1.00 21.80 188 LYS A C 1
ATOM 1594 O O . LYS A 1 188 ? 29.679 37.069 67.310 1.00 22.45 188 LYS A O 1
ATOM 1600 N N . ALA A 1 189 ? 29.407 34.905 66.703 1.00 19.69 189 ALA A N 1
ATOM 1601 C CA . ALA A 1 189 ? 29.559 35.171 65.280 1.00 18.22 189 ALA A CA 1
ATOM 1602 C C . ALA A 1 189 ? 28.510 36.195 64.842 1.00 19.57 189 ALA A C 1
ATOM 1603 O O . ALA A 1 189 ? 28.805 37.139 64.100 1.00 19.84 189 ALA A O 1
ATOM 1605 N N . HIS A 1 190 ? 27.269 36.002 65.285 1.00 20.27 190 HIS A N 1
ATOM 1606 C CA . HIS A 1 190 ? 26.220 36.957 64.967 1.00 19.09 190 HIS A CA 1
ATOM 1607 C C . HIS A 1 190 ? 26.597 38.337 65.546 1.00 19.01 190 HIS A C 1
ATOM 1608 O O . HIS A 1 190 ? 26.467 39.366 64.868 1.00 18.60 190 HIS A O 1
ATOM 1615 N N . ALA A 1 191 ? 27.039 38.365 66.800 1.00 17.93 191 ALA A N 1
ATOM 1616 C CA . ALA A 1 191 ? 27.386 39.642 67.418 1.00 19.53 191 ALA A CA 1
ATOM 1617 C C . ALA A 1 191 ? 28.497 40.314 66.616 1.00 20.77 191 ALA A C 1
ATOM 1618 O O . ALA A 1 191 ? 28.484 41.540 66.443 1.00 19.10 191 ALA A O 1
ATOM 1620 N N . ILE A 1 192 ? 29.434 39.520 66.100 1.00 20.05 192 ILE A N 1
ATOM 1621 C CA . ILE A 1 192 ? 30.517 40.078 65.295 1.00 21.74 192 ILE A CA 1
ATOM 1622 C C . ILE A 1 192 ? 30.022 40.686 63.989 1.00 23.33 192 ILE A C 1
ATOM 1623 O O . ILE A 1 192 ? 30.474 41.763 63.594 1.00 24.45 192 ILE A O 1
ATOM 1628 N N . ALA A 1 193 ? 29.094 40.003 63.316 1.00 24.06 193 ALA A N 1
ATOM 1629 C CA . ALA A 1 193 ? 28.546 40.510 62.054 1.00 24.49 193 ALA A CA 1
ATOM 1630 C C . ALA A 1 193 ? 27.724 41.768 62.280 1.00 24.57 193 ALA A C 1
ATOM 1631 O O . ALA A 1 193 ? 27.849 42.747 61.542 1.00 23.10 193 ALA A O 1
ATOM 1633 N N . TYR A 1 194 ? 26.872 41.731 63.296 1.00 26.30 194 TYR A N 1
ATOM 1634 C CA . TYR A 1 194 ? 26.009 42.868 63.601 1.00 28.13 194 TYR A CA 1
ATOM 1635 C C . TYR A 1 194 ? 26.821 44.143 63.811 1.00 29.73 194 TYR A C 1
ATOM 1636 O O . TYR A 1 194 ? 26.457 45.234 63.322 1.00 29.51 194 TYR A O 1
ATOM 1645 N N . GLU A 1 195 ? 27.933 43.984 64.522 1.00 29.45 195 GLU A N 1
ATOM 1646 C CA . GLU A 1 195 ? 28.828 45.087 64.816 1.00 32.33 195 GLU A CA 1
ATOM 1647 C C . GLU A 1 195 ? 29.431 45.665 63.527 1.00 30.86 195 GLU A C 1
ATOM 1648 O O . GLU A 1 195 ? 29.479 46.876 63.328 1.00 28.43 195 GLU A O 1
ATOM 1654 N N . LEU A 1 196 ? 29.874 44.768 62.661 1.00 30.08 196 LEU A N 1
ATOM 1655 C CA . LEU A 1 196 ? 30.479 45.126 61.398 1.00 29.61 196 LEU A CA 1
ATOM 1656 C C . LEU A 1 196 ? 29.496 45.633 60.339 1.00 30.82 196 LEU A C 1
ATOM 1657 O O . LEU A 1 196 ? 29.840 46.466 59.516 1.00 30.24 196 LEU A O 1
ATOM 1662 N N . LEU A 1 197 ? 28.251 45.179 60.382 1.00 32.08 197 LEU A N 1
ATOM 1663 C CA . LEU A 1 197 ? 27.309 45.559 59.339 1.00 31.97 197 LEU A CA 1
ATOM 1664 C C . LEU A 1 197 ? 26.159 46.488 59.659 1.00 32.31 197 LEU A C 1
ATOM 1665 O O . LEU A 1 197 ? 25.724 47.235 58.767 1.00 31.51 197 LEU A O 1
ATOM 1670 N N . HIS A 1 198 ? 25.670 46.457 60.901 1.00 32.92 198 HIS A N 1
ATOM 1671 C CA . HIS A 1 198 ? 24.518 47.274 61.284 1.00 35.12 198 HIS A CA 1
ATOM 1672 C C . HIS A 1 198 ? 24.581 48.710 60.795 1.00 38.83 198 HIS A C 1
ATOM 1673 O O . HIS A 1 198 ? 23.547 49.337 60.522 1.00 39.02 198 HIS A O 1
ATOM 1680 N N . GLY A 1 199 ? 25.784 49.259 60.699 1.00 41.29 199 GLY A N 1
ATOM 1681 C CA . GLY A 1 199 ? 25.864 50.605 60.172 1.00 44.38 199 GLY A CA 1
ATOM 1682 C C . GLY A 1 199 ? 25.157 50.657 58.819 1.00 45.82 199 GLY A C 1
ATOM 1683 O O . GLY A 1 199 ? 24.008 51.094 58.711 1.00 45.74 199 GLY A O 1
ATOM 1684 N N . LYS A 1 200 ? 25.820 50.167 57.779 1.00 46.65 200 LYS A N 1
ATOM 1685 C CA . LYS A 1 200 ? 25.222 50.224 56.456 1.00 47.69 200 LYS A CA 1
ATOM 1686 C C . LYS A 1 200 ? 24.028 49.303 56.182 1.00 46.13 200 LYS A C 1
ATOM 1687 O O . LYS A 1 200 ? 23.298 49.512 55.214 1.00 46.30 200 LYS A O 1
ATOM 1693 N N . PHE A 1 201 ? 23.806 48.297 57.023 1.00 43.73 201 PHE A N 1
ATOM 1694 C CA . PHE A 1 201 ? 22.705 47.367 56.765 1.00 39.74 201 PHE A CA 1
ATOM 1695 C C . PHE A 1 201 ? 21.753 47.124 57.905 1.00 37.75 201 PHE A C 1
ATOM 1696 O O . PHE A 1 201 ? 21.955 47.586 59.029 1.00 37.37 201 PHE A O 1
ATOM 1704 N N . LYS A 1 202 ? 20.696 46.388 57.578 1.00 36.88 202 LYS A N 1
ATOM 1705 C CA . LYS A 1 202 ? 19.700 45.949 58.547 1.00 34.30 202 LYS A CA 1
ATOM 1706 C C . LYS A 1 202 ? 20.106 44.482 58.669 1.00 32.19 202 LYS A C 1
ATOM 1707 O O . LYS A 1 202 ? 19.978 43.706 57.716 1.00 30.97 202 LYS A O 1
ATOM 1713 N N . VAL A 1 203 ? 20.640 44.134 59.837 1.00 29.36 203 VAL A N 1
ATOM 1714 C CA . VAL A 1 203 ? 21.154 42.804 60.108 1.00 26.32 203 VAL A CA 1
ATOM 1715 C C . VAL A 1 203 ? 20.265 42.027 61.046 1.00 24.64 203 VAL A C 1
ATOM 1716 O O . VAL A 1 203 ? 20.096 42.380 62.222 1.00 23.68 203 VAL A O 1
ATOM 1720 N N . GLY A 1 204 ? 19.700 40.953 60.502 1.00 23.53 204 GLY A N 1
ATOM 1721 C CA . GLY A 1 204 ? 18.810 40.110 61.262 1.00 21.21 204 GLY A CA 1
ATOM 1722 C C . GLY A 1 204 ? 19.407 38.721 61.355 1.00 21.30 204 GLY A C 1
ATOM 1723 O O . GLY A 1 204 ? 20.575 38.515 61.007 1.00 19.04 204 GLY A O 1
ATOM 1724 N N . ILE A 1 205 ? 18.590 37.778 61.838 1.00 20.29 205 ILE A N 1
ATOM 1725 C CA . ILE A 1 205 ? 18.981 36.381 61.968 1.00 16.30 205 ILE A CA 1
ATOM 1726 C C . ILE A 1 205 ? 17.713 35.617 61.587 1.00 16.88 205 ILE A C 1
ATOM 1727 O O . ILE A 1 205 ? 16.617 36.173 61.715 1.00 13.56 205 ILE A O 1
ATOM 1732 N N . VAL A 1 206 ? 17.864 34.376 61.117 1.00 15.38 206 VAL A N 1
ATOM 1733 C CA . VAL A 1 206 ? 16.724 33.558 60.706 1.00 13.78 206 VAL A CA 1
ATOM 1734 C C . VAL A 1 206 ? 16.554 32.338 61.626 1.00 15.15 206 VAL A C 1
ATOM 1735 O O . VAL A 1 206 ? 17.443 31.467 61.711 1.00 14.32 206 VAL A O 1
ATOM 1739 N N . LYS A 1 207 ? 15.417 32.275 62.315 1.00 15.71 207 LYS A N 1
ATOM 1740 C CA . LYS A 1 207 ? 15.155 31.156 63.199 1.00 17.75 207 LYS A CA 1
ATOM 1741 C C . LYS A 1 207 ? 14.029 30.218 62.750 1.00 18.29 207 LYS A C 1
ATOM 1742 O O . LYS A 1 207 ? 12.948 30.670 62.354 1.00 19.82 207 LYS A O 1
ATOM 1748 N N . ASN A 1 208 ? 14.276 28.917 62.820 1.00 18.02 208 ASN A N 1
ATOM 1749 C CA . ASN A 1 208 ? 13.228 27.951 62.529 1.00 16.82 208 ASN A CA 1
ATOM 1750 C C . ASN A 1 208 ? 12.418 27.924 63.823 1.00 18.74 208 ASN A C 1
ATOM 1751 O O . ASN A 1 208 ? 12.969 27.707 64.916 1.00 19.10 208 ASN A O 1
ATOM 1756 N N . ILE A 1 209 ? 11.125 28.178 63.731 1.00 18.79 209 ILE A N 1
ATOM 1757 C CA . ILE A 1 209 ? 10.327 28.150 64.934 1.00 19.16 209 ILE A CA 1
ATOM 1758 C C . ILE A 1 209 ? 9.185 27.151 64.905 1.00 21.02 209 ILE A C 1
ATOM 1759 O O . ILE A 1 209 ? 8.057 27.476 64.582 1.00 21.77 209 ILE A O 1
ATOM 1764 N N . PRO A 1 210 ? 9.476 25.905 65.231 1.00 23.20 210 PRO A N 1
ATOM 1765 C CA . PRO A 1 210 ? 8.372 24.926 65.224 1.00 21.25 210 PRO A CA 1
ATOM 1766 C C . PRO A 1 210 ? 7.362 25.247 66.347 1.00 22.68 210 PRO A C 1
ATOM 1767 O O . PRO A 1 210 ? 7.672 25.969 67.300 1.00 21.87 210 PRO A O 1
ATOM 1771 N N . ILE A 1 211 ? 6.144 24.746 66.214 1.00 21.78 211 ILE A N 1
ATOM 1772 C CA . ILE A 1 211 ? 5.169 24.945 67.267 1.00 22.70 211 ILE A CA 1
ATOM 1773 C C . ILE A 1 211 ? 5.330 23.655 68.058 1.00 25.08 211 ILE A C 1
ATOM 1774 O O . ILE A 1 211 ? 5.178 22.539 67.532 1.00 26.19 211 ILE A O 1
ATOM 1779 N N . ILE A 1 212 ? 5.711 23.820 69.313 1.00 24.73 212 ILE A N 1
ATOM 1780 C CA . ILE A 1 212 ? 5.975 22.690 70.172 1.00 24.38 212 ILE A CA 1
ATOM 1781 C C . ILE A 1 212 ? 4.822 22.479 71.139 1.00 23.19 212 ILE A C 1
ATOM 1782 O O . ILE A 1 212 ? 4.517 23.338 71.953 1.00 23.11 212 ILE A O 1
ATOM 1787 N N . LEU A 1 213 ? 4.203 21.313 71.030 1.00 22.06 213 LEU A N 1
ATOM 1788 C CA . LEU A 1 213 ? 3.034 20.937 71.815 1.00 22.51 213 LEU A CA 1
ATOM 1789 C C . LEU A 1 213 ? 3.283 19.756 72.718 1.00 22.66 213 LEU A C 1
ATOM 1790 O O . LEU A 1 213 ? 4.095 18.880 72.415 1.00 21.23 213 LEU A O 1
ATOM 1795 N N . PRO A 1 214 ? 2.568 19.717 73.854 1.00 22.20 214 PRO A N 1
ATOM 1796 C CA . PRO A 1 214 ? 2.733 18.596 74.788 1.00 22.95 214 PRO A CA 1
ATOM 1797 C C . PRO A 1 214 ? 2.041 17.377 74.180 1.00 22.41 214 PRO A C 1
ATOM 1798 O O . PRO A 1 214 ? 0.985 17.502 73.582 1.00 22.07 214 PRO A O 1
ATOM 1802 N N . ALA A 1 215 ? 2.640 16.206 74.351 1.00 22.08 215 ALA A N 1
ATOM 1803 C CA . ALA A 1 215 ? 2.089 14.965 73.837 1.00 22.20 215 ALA A CA 1
ATOM 1804 C C . ALA A 1 215 ? 0.809 14.576 74.585 1.00 22.57 215 ALA A C 1
ATOM 1805 O O . ALA A 1 215 ? 0.095 13.649 74.183 1.00 22.83 215 ALA A O 1
ATOM 1807 N N . SER A 1 216 ? 0.519 15.266 75.680 1.00 23.53 216 SER A N 1
ATOM 1808 C CA . SER A 1 216 ? -0.697 14.978 76.437 1.00 24.60 216 SER A CA 1
ATOM 1809 C C . SER A 1 216 ? -0.969 16.132 77.348 1.00 26.52 216 SER A C 1
ATOM 1810 O O . SER A 1 216 ? -0.172 17.055 77.429 1.00 29.02 216 SER A O 1
ATOM 1813 N N . ASP A 1 217 ? -2.080 16.063 78.066 1.00 31.37 217 ASP A N 1
ATOM 1814 C CA . ASP A 1 217 ? -2.486 17.124 78.992 1.00 34.42 217 ASP A CA 1
ATOM 1815 C C . ASP A 1 217 ? -1.786 17.087 80.311 1.00 33.53 217 ASP A C 1
ATOM 1816 O O . ASP A 1 217 ? -1.792 18.085 81.029 1.00 34.20 217 ASP A O 1
ATOM 1821 N N . LYS A 1 218 ? -1.202 15.940 80.636 1.00 34.21 218 LYS A N 1
ATOM 1822 C CA . LYS A 1 218 ? -0.464 15.766 81.885 1.00 35.17 218 LYS A CA 1
ATOM 1823 C C . LYS A 1 218 ? 0.600 16.851 82.053 1.00 35.16 218 LYS A C 1
ATOM 1824 O O . LYS A 1 218 ? 1.355 17.137 81.111 1.00 34.65 218 LYS A O 1
ATOM 1830 N N . GLU A 1 219 ? 0.665 17.447 83.248 1.00 36.99 219 GLU A N 1
ATOM 1831 C CA . GLU A 1 219 ? 1.615 18.540 83.511 1.00 39.01 219 GLU A CA 1
ATOM 1832 C C . GLU A 1 219 ? 3.051 18.099 83.261 1.00 36.94 219 GLU A C 1
ATOM 1833 O O . GLU A 1 219 ? 3.908 18.899 82.914 1.00 35.80 219 GLU A O 1
ATOM 1839 N N . ARG A 1 220 ? 3.298 16.814 83.439 1.00 36.65 220 ARG A N 1
ATOM 1840 C CA . ARG A 1 220 ? 4.616 16.250 83.207 1.00 38.14 220 ARG A CA 1
ATOM 1841 C C . ARG A 1 220 ? 5.008 16.555 81.741 1.00 37.23 220 ARG A C 1
ATOM 1842 O O . ARG A 1 220 ? 6.145 16.962 81.456 1.00 35.88 220 ARG A O 1
ATOM 1850 N N . ASP A 1 221 ? 4.047 16.421 80.828 1.00 34.93 221 ASP A N 1
ATOM 1851 C CA . ASP A 1 221 ? 4.290 16.682 79.415 1.00 34.36 221 ASP A CA 1
ATOM 1852 C C . ASP A 1 221 ? 4.184 18.156 79.038 1.00 34.01 221 ASP A C 1
ATOM 1853 O O . ASP A 1 221 ? 4.845 18.615 78.110 1.00 34.14 221 ASP A O 1
ATOM 1858 N N . ARG A 1 222 ? 3.348 18.903 79.740 1.00 34.19 222 ARG A N 1
ATOM 1859 C CA . ARG A 1 222 ? 3.222 20.328 79.469 1.00 34.62 222 ARG A CA 1
ATOM 1860 C C . ARG A 1 222 ? 4.544 21.007 79.862 1.00 34.94 222 ARG A C 1
ATOM 1861 O O . ARG A 1 222 ? 5.066 21.851 79.137 1.00 36.79 222 ARG A O 1
ATOM 1869 N N . LYS A 1 223 ? 5.093 20.621 81.009 1.00 34.84 223 LYS A N 1
ATOM 1870 C CA . LYS A 1 223 ? 6.335 21.191 81.501 1.00 32.10 223 LYS A CA 1
ATOM 1871 C C . LYS A 1 223 ? 7.422 20.845 80.495 1.00 30.06 223 LYS A C 1
ATOM 1872 O O . LYS A 1 223 ? 8.276 21.670 80.170 1.00 29.38 223 LYS A O 1
ATOM 1878 N N . ALA A 1 224 ? 7.358 19.623 79.983 1.00 26.68 224 ALA A N 1
ATOM 1879 C CA . ALA A 1 224 ? 8.311 19.146 78.999 1.00 25.05 224 ALA A CA 1
ATOM 1880 C C . ALA A 1 224 ? 8.262 19.948 77.682 1.00 25.61 224 ALA A C 1
ATOM 1881 O O . ALA A 1 224 ? 9.312 20.246 77.099 1.00 26.15 224 ALA A O 1
ATOM 1883 N N . ALA A 1 225 ? 7.067 20.284 77.194 1.00 22.87 225 ALA A N 1
ATOM 1884 C CA . ALA A 1 225 ? 6.987 21.058 75.955 1.00 23.14 225 ALA A CA 1
ATOM 1885 C C . ALA A 1 225 ? 7.501 22.492 76.146 1.00 23.76 225 ALA A C 1
ATOM 1886 O O . ALA A 1 225 ? 8.112 23.067 75.231 1.00 22.26 225 ALA A O 1
ATOM 1888 N N . GLU A 1 226 ? 7.284 23.070 77.333 1.00 25.48 226 GLU A N 1
ATOM 1889 C CA . GLU A 1 226 ? 7.767 24.430 77.609 1.00 27.32 226 GLU A CA 1
ATOM 1890 C C . GLU A 1 226 ? 9.293 24.456 77.633 1.00 27.22 226 GLU A C 1
ATOM 1891 O O . GLU A 1 226 ? 9.937 25.354 77.080 1.00 25.12 226 GLU A O 1
ATOM 1897 N N . LYS A 1 227 ? 9.856 23.439 78.276 1.00 26.70 227 LYS A N 1
ATOM 1898 C CA . LYS A 1 227 ? 11.278 23.305 78.406 1.00 26.07 227 LYS A CA 1
ATOM 1899 C C . LYS A 1 227 ? 11.905 23.146 77.043 1.00 25.20 227 LYS A C 1
ATOM 1900 O O . LYS A 1 227 ? 12.866 23.847 76.723 1.00 23.91 227 LYS A O 1
ATOM 1906 N N . ALA A 1 228 ? 11.357 22.234 76.240 1.00 23.44 228 ALA A N 1
ATOM 1907 C CA . ALA A 1 228 ? 11.865 21.977 74.887 1.00 22.09 228 ALA A CA 1
ATOM 1908 C C . ALA A 1 228 ? 11.735 23.245 74.040 1.00 22.63 228 ALA A C 1
ATOM 1909 O O . ALA A 1 228 ? 12.642 23.582 73.239 1.00 20.47 228 ALA A O 1
ATOM 1911 N N . ASP A 1 229 ? 10.605 23.946 74.215 1.00 21.92 229 ASP A N 1
ATOM 1912 C CA . ASP A 1 229 ? 10.367 25.153 73.452 1.00 21.10 229 ASP A CA 1
ATOM 1913 C C . ASP A 1 229 ? 11.415 26.213 73.813 1.00 22.11 229 ASP A C 1
ATOM 1914 O O . ASP A 1 229 ? 11.961 26.890 72.914 1.00 23.00 229 ASP A O 1
ATOM 1919 N N . ASN A 1 230 ? 11.727 26.337 75.107 1.00 22.17 230 ASN A N 1
ATOM 1920 C CA . ASN A 1 230 ? 12.738 27.304 75.567 1.00 23.53 230 ASN A CA 1
ATOM 1921 C C . ASN A 1 230 ? 14.121 26.924 75.095 1.00 22.64 230 ASN A C 1
ATOM 1922 O O . ASN A 1 230 ? 14.892 27.778 74.719 1.00 21.95 230 ASN A O 1
ATOM 1927 N N . LEU A 1 231 ? 14.420 25.636 75.118 1.00 20.95 231 LEU A N 1
ATOM 1928 C CA . LEU A 1 231 ? 15.708 25.127 74.686 1.00 22.20 231 LEU A CA 1
ATOM 1929 C C . LEU A 1 231 ? 15.958 25.245 73.192 1.00 21.79 231 LEU A C 1
ATOM 1930 O O . LEU A 1 231 ? 17.082 25.481 72.770 1.00 24.31 231 LEU A O 1
ATOM 1935 N N . PHE A 1 232 ? 14.938 25.062 72.369 1.00 19.94 232 PHE A N 1
ATOM 1936 C CA . PHE A 1 232 ? 15.180 25.117 70.933 1.00 18.63 232 PHE A CA 1
ATOM 1937 C C . PHE A 1 232 ? 14.941 26.506 70.364 1.00 18.34 232 PHE A C 1
ATOM 1938 O O . PHE A 1 232 ? 15.579 26.898 69.379 1.00 16.92 232 PHE A O 1
ATOM 1946 N N . ASN A 1 233 ? 14.040 27.254 70.998 1.00 19.61 233 ASN A N 1
ATOM 1947 C CA . ASN A 1 233 ? 13.691 28.589 70.514 1.00 21.28 233 ASN A CA 1
ATOM 1948 C C . ASN A 1 233 ? 14.098 29.816 71.307 1.00 20.90 233 ASN A C 1
ATOM 1949 O O . ASN A 1 233 ? 14.968 30.549 70.879 1.00 22.92 233 ASN A O 1
ATOM 1954 N N . TRP A 1 234 ? 13.479 30.040 72.457 1.00 22.02 234 TRP A N 1
ATOM 1955 C CA . TRP A 1 234 ? 13.707 31.273 73.216 1.00 23.81 234 TRP A CA 1
ATOM 1956 C C . TRP A 1 234 ? 15.019 31.541 73.928 1.00 24.74 234 TRP A C 1
ATOM 1957 O O . TRP A 1 234 ? 15.417 32.700 74.039 1.00 26.96 234 TRP A O 1
ATOM 1968 N N . HIS A 1 235 ? 15.720 30.516 74.392 1.00 24.11 235 HIS A N 1
ATOM 1969 C CA . HIS A 1 235 ? 16.989 30.768 75.068 1.00 23.41 235 HIS A CA 1
ATOM 1970 C C . HIS A 1 235 ? 18.027 31.289 74.090 1.00 23.49 235 HIS A C 1
ATOM 1971 O O . HIS A 1 235 ? 18.815 32.181 74.424 1.00 24.71 235 HIS A O 1
ATOM 1978 N N . PHE A 1 236 ? 18.030 30.735 72.880 1.00 21.71 236 PHE A N 1
ATOM 1979 C CA . PHE A 1 236 ? 18.980 31.165 71.882 1.00 19.97 236 PHE A CA 1
ATOM 1980 C C . PHE A 1 236 ? 18.691 32.600 71.446 1.00 20.82 236 PHE A C 1
ATOM 1981 O O . PHE A 1 236 ? 19.602 33.404 71.350 1.00 21.09 236 PHE A O 1
ATOM 1989 N N . LEU A 1 237 ? 17.432 32.918 71.163 1.00 20.95 237 LEU A N 1
ATOM 1990 C CA . LEU A 1 237 ? 17.088 34.276 70.742 1.00 19.97 237 LEU A CA 1
ATOM 1991 C C . LEU A 1 237 ? 17.215 35.280 71.891 1.00 20.09 237 LEU A C 1
ATOM 1992 O O . LEU A 1 237 ? 17.596 36.427 71.665 1.00 19.16 237 LEU A O 1
ATOM 1997 N N . ASP A 1 238 ? 16.886 34.852 73.102 1.00 18.47 238 ASP A N 1
ATOM 1998 C CA . ASP A 1 238 ? 17.016 35.706 74.296 1.00 20.72 238 ASP A CA 1
ATOM 1999 C C . ASP A 1 238 ? 18.458 36.175 74.443 1.00 22.05 238 ASP A C 1
ATOM 2000 O O . ASP A 1 238 ? 18.721 37.342 74.770 1.00 20.95 238 ASP A O 1
ATOM 2005 N N . ALA A 1 239 ? 19.373 35.224 74.236 1.00 23.01 239 ALA A N 1
ATOM 2006 C CA . ALA A 1 239 ? 20.800 35.454 74.388 1.00 23.62 239 ALA A CA 1
ATOM 2007 C C . ALA A 1 239 ? 21.273 36.589 73.521 1.00 23.85 239 ALA A C 1
ATOM 2008 O O . ALA A 1 239 ? 22.207 37.279 73.895 1.00 25.19 239 ALA A O 1
ATOM 2010 N N . ILE A 1 240 ? 20.642 36.807 72.371 1.00 23.09 240 ILE A N 1
ATOM 2011 C CA . ILE A 1 240 ? 21.082 37.909 71.536 1.00 22.90 240 ILE A CA 1
ATOM 2012 C C . ILE A 1 240 ? 20.993 39.212 72.327 1.00 23.89 240 ILE A C 1
ATOM 2013 O O . ILE A 1 240 ? 21.879 40.060 72.220 1.00 25.55 240 ILE A O 1
ATOM 2018 N N . TRP A 1 241 ? 19.953 39.374 73.144 1.00 24.33 241 TRP A N 1
ATOM 2019 C CA . TRP A 1 241 ? 19.825 40.609 73.936 1.00 25.35 241 TRP A CA 1
ATOM 2020 C C . TRP A 1 241 ? 20.407 40.560 75.331 1.00 25.40 241 TRP A C 1
ATOM 2021 O O . TRP A 1 241 ? 20.991 41.547 75.780 1.00 27.40 241 TRP A O 1
ATOM 2032 N N . SER A 1 242 ? 20.279 39.429 76.010 1.00 23.42 242 SER A N 1
ATOM 2033 C CA . SER A 1 242 ? 20.756 39.341 77.379 1.00 24.82 242 SER A CA 1
ATOM 2034 C C . SER A 1 242 ? 22.250 39.073 77.534 1.00 27.56 242 SER A C 1
ATOM 2035 O O . SER A 1 242 ? 22.834 39.422 78.570 1.00 26.52 242 SER A O 1
ATOM 2038 N N . GLY A 1 243 ? 22.859 38.436 76.534 1.00 27.70 243 GLY A N 1
ATOM 2039 C CA . GLY A 1 243 ? 24.269 38.116 76.638 1.00 29.39 243 GLY A CA 1
ATOM 2040 C C . GLY A 1 243 ? 24.548 36.814 77.374 1.00 31.30 243 GLY A C 1
ATOM 2041 O O . GLY A 1 243 ? 25.683 36.372 77.439 1.00 32.48 243 GLY A O 1
ATOM 2042 N N . LYS A 1 244 ? 23.530 36.192 77.955 1.00 33.34 244 LYS A N 1
ATOM 2043 C CA . LYS A 1 244 ? 23.753 34.920 78.649 1.00 34.90 244 LYS A CA 1
ATOM 2044 C C . LYS A 1 244 ? 23.084 33.767 77.884 1.00 33.66 244 LYS A C 1
ATOM 2045 O O . LYS A 1 244 ? 21.957 33.895 77.423 1.00 33.07 244 LYS A O 1
ATOM 2051 N N . TYR A 1 245 ? 23.802 32.657 77.747 1.00 32.66 245 TYR A N 1
ATOM 2052 C CA . TYR A 1 245 ? 23.284 31.476 77.071 1.00 33.85 245 TYR A CA 1
ATOM 2053 C C . TYR A 1 245 ? 23.746 30.264 77.871 1.00 35.55 245 TYR A C 1
ATOM 2054 O O . TYR A 1 245 ? 24.949 29.941 77.896 1.00 34.77 245 TYR A O 1
ATOM 2063 N N . ARG A 1 246 ? 22.791 29.60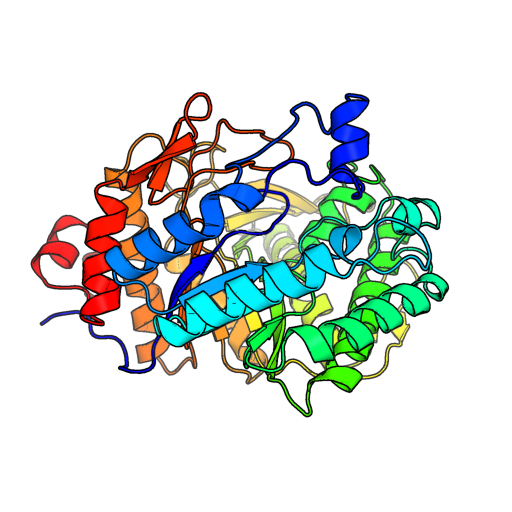3 78.521 1.00 37.47 246 ARG A N 1
ATOM 2064 C CA . ARG A 1 246 ? 23.063 28.430 79.353 1.00 41.19 246 ARG A CA 1
ATOM 2065 C C . ARG A 1 246 ? 23.329 27.142 78.564 1.00 40.80 246 ARG A C 1
ATOM 2066 O O . ARG A 1 246 ? 22.527 26.765 77.703 1.00 40.28 246 ARG A O 1
ATOM 2074 N N . GLY A 1 247 ? 24.455 26.483 78.871 1.00 41.65 247 GLY A N 1
ATOM 2075 C CA . GLY A 1 247 ? 24.833 25.218 78.224 1.00 41.90 247 GLY A CA 1
ATOM 2076 C C . GLY A 1 247 ? 24.519 24.016 79.120 1.00 41.40 247 GLY A C 1
ATOM 2077 O O . GLY A 1 247 ? 23.609 24.066 79.954 1.00 41.29 247 GLY A O 1
ATOM 2078 N N . VAL A 1 248 ? 25.240 22.916 78.979 1.00 42.74 248 VAL A N 1
ATOM 2079 C CA . VAL A 1 248 ? 24.935 21.773 79.864 1.00 44.32 248 VAL A CA 1
ATOM 2080 C C . VAL A 1 248 ? 25.447 21.986 81.284 1.00 43.44 248 VAL A C 1
ATOM 2081 O O . VAL A 1 248 ? 24.737 21.761 82.261 1.00 42.75 248 VAL A O 1
ATOM 2085 N N . PHE A 1 249 ? 26.697 22.416 81.368 1.00 43.65 249 PHE A N 1
ATOM 2086 C CA . PHE A 1 249 ? 27.352 22.656 82.635 1.00 44.80 249 PHE A CA 1
ATOM 2087 C C . PHE A 1 249 ? 27.593 24.156 82.831 1.00 46.49 249 PHE A C 1
ATOM 2088 O O . PHE A 1 249 ? 27.506 24.665 83.957 1.00 46.28 249 PHE A O 1
ATOM 2096 N N . LYS A 1 250 ? 27.899 24.861 81.738 1.00 46.93 250 LYS A N 1
ATOM 2097 C CA . LYS A 1 250 ? 28.191 26.289 81.823 1.00 47.20 250 LYS A CA 1
ATOM 2098 C C . LYS A 1 250 ? 27.059 27.182 81.367 1.00 46.65 250 LYS A C 1
ATOM 2099 O O . LYS A 1 250 ? 26.033 26.719 80.858 1.00 47.57 250 LYS A O 1
ATOM 2105 N N . THR A 1 251 ? 27.286 28.477 81.578 1.00 45.24 251 THR A N 1
ATOM 2106 C CA . THR A 1 251 ? 26.415 29.550 81.125 1.00 44.14 251 THR A CA 1
ATOM 2107 C C . THR A 1 251 ? 27.405 30.454 80.390 1.00 43.44 251 THR A C 1
ATOM 2108 O O . THR A 1 251 ? 28.233 31.118 81.004 1.00 44.65 251 THR A O 1
ATOM 2112 N N . TYR A 1 252 ? 27.336 30.459 79.070 1.00 41.88 252 TYR A N 1
ATOM 2113 C CA . TYR A 1 252 ? 28.264 31.247 78.287 1.00 40.34 252 TYR A CA 1
ATOM 2114 C C . TYR A 1 252 ? 27.914 32.733 78.308 1.00 39.54 252 TYR A C 1
ATOM 2115 O O . TYR A 1 252 ? 26.745 33.122 78.191 1.00 38.91 252 TYR A O 1
ATOM 2124 N N . ARG A 1 253 ? 28.941 33.548 78.493 1.00 39.84 253 ARG A N 1
ATOM 2125 C CA . ARG A 1 253 ? 28.784 34.989 78.512 1.00 41.94 253 ARG A CA 1
ATOM 2126 C C . ARG A 1 253 ? 29.266 35.528 77.176 1.00 41.90 253 ARG A C 1
ATOM 2127 O O . ARG A 1 253 ? 30.425 35.349 76.800 1.00 42.18 253 ARG A O 1
ATOM 2135 N N . ILE A 1 254 ? 28.363 36.177 76.457 1.00 40.23 254 ILE A N 1
ATOM 2136 C CA . ILE A 1 254 ? 28.686 36.745 75.177 1.00 39.52 254 ILE A CA 1
ATOM 2137 C C . ILE A 1 254 ? 28.255 38.201 75.236 1.00 38.64 254 ILE A C 1
ATOM 2138 O O . ILE A 1 254 ? 27.386 38.561 76.032 1.00 37.56 254 ILE A O 1
ATOM 2143 N N . PRO A 1 255 ? 28.886 39.077 74.434 1.00 37.92 255 PRO A N 1
ATOM 2144 C CA . PRO A 1 255 ? 28.476 40.487 74.484 1.00 37.17 255 PRO A CA 1
ATOM 2145 C C . PRO A 1 255 ? 27.064 40.627 73.940 1.00 35.27 255 PRO A C 1
ATOM 2146 O O . PRO A 1 255 ? 26.689 39.910 73.015 1.00 34.62 255 PRO A O 1
ATOM 2150 N N . GLN A 1 256 ? 26.292 41.541 74.514 1.00 33.26 256 GLN A N 1
ATOM 2151 C CA . GLN A 1 256 ? 24.941 41.774 74.054 1.00 31.94 256 GLN A CA 1
ATOM 2152 C C . GLN A 1 256 ? 25.014 42.466 72.704 1.00 30.44 256 GLN A C 1
ATOM 2153 O O . GLN A 1 256 ? 25.817 43.385 72.521 1.00 30.03 256 GLN A O 1
ATOM 2159 N N . SER A 1 257 ? 24.205 42.023 71.748 1.00 28.59 257 SER A N 1
ATOM 2160 C CA . SER A 1 257 ? 24.147 42.728 70.480 1.00 28.38 257 SER A CA 1
ATOM 2161 C C . SER A 1 257 ? 22.686 42.967 70.147 1.00 28.06 257 SER A C 1
ATOM 2162 O O . SER A 1 257 ? 21.895 43.352 71.015 1.00 27.72 257 SER A O 1
ATOM 2165 N N . ASP A 1 258 ? 22.301 42.720 68.907 1.00 27.59 258 ASP A N 1
ATOM 2166 C CA . ASP A 1 258 ? 20.929 42.984 68.540 1.00 25.41 258 ASP A CA 1
ATOM 2167 C C . ASP A 1 258 ? 20.666 42.269 67.221 1.00 23.14 258 ASP A C 1
ATOM 2168 O O . ASP A 1 258 ? 21.524 41.561 66.720 1.00 22.30 258 ASP A O 1
ATOM 2173 N N . ALA A 1 259 ? 19.462 42.443 66.691 1.00 23.16 259 ALA A N 1
ATOM 2174 C CA . ALA A 1 259 ? 19.043 41.878 65.406 1.00 24.42 259 ALA A CA 1
ATOM 2175 C C . ALA A 1 259 ? 18.026 42.899 64.910 1.00 24.05 259 ALA A C 1
ATOM 2176 O O . ALA A 1 259 ? 17.081 43.216 65.630 1.00 24.19 259 ALA A O 1
ATOM 2178 N N . ASP A 1 260 ? 18.187 43.421 63.699 1.00 22.74 260 ASP A N 1
ATOM 2179 C CA . ASP A 1 260 ? 17.215 44.412 63.271 1.00 22.46 260 ASP A CA 1
ATOM 2180 C C . ASP A 1 260 ? 15.898 43.811 62.843 1.00 23.38 260 ASP A C 1
ATOM 2181 O O . ASP A 1 260 ? 14.886 44.517 62.771 1.00 24.55 260 ASP A O 1
ATOM 2186 N N . PHE A 1 261 ? 15.893 42.501 62.580 1.00 22.85 261 PHE A N 1
ATOM 2187 C CA . PHE A 1 261 ? 14.652 41.798 62.240 1.00 21.90 261 PHE A CA 1
ATOM 2188 C C . PHE A 1 261 ? 14.843 40.325 62.533 1.00 20.83 261 PHE A C 1
ATOM 2189 O O . PHE A 1 261 ? 15.958 39.833 62.584 1.00 22.75 261 PHE A O 1
ATOM 2197 N N . ILE A 1 262 ? 13.743 39.622 62.751 1.00 21.77 262 ILE A N 1
ATOM 2198 C CA . ILE A 1 262 ? 13.796 38.201 62.996 1.00 20.28 262 ILE A CA 1
ATOM 2199 C C . ILE A 1 262 ? 13.031 37.548 61.868 1.00 19.32 262 ILE A C 1
ATOM 2200 O O . ILE A 1 262 ? 11.858 37.865 61.650 1.00 18.11 262 ILE A O 1
ATOM 2205 N N . GLY A 1 263 ? 13.724 36.702 61.105 1.00 18.57 263 GLY A N 1
ATOM 2206 C CA . GLY A 1 263 ? 13.094 35.975 60.025 1.00 16.88 263 GLY A CA 1
ATOM 2207 C C . GLY A 1 263 ? 12.556 34.706 60.670 1.00 18.39 263 GLY A C 1
ATOM 2208 O O . GLY A 1 263 ? 13.288 34.016 61.397 1.00 17.65 263 GLY A O 1
ATOM 2209 N N . VAL A 1 264 ? 11.276 34.409 60.447 1.00 17.86 264 VAL A N 1
ATOM 2210 C CA . VAL A 1 264 ? 10.649 33.214 61.012 1.00 18.65 264 VAL A CA 1
ATOM 2211 C C . VAL A 1 264 ? 10.460 32.196 59.910 1.00 18.68 264 VAL A C 1
ATOM 2212 O O . VAL A 1 264 ? 9.858 32.484 58.875 1.00 19.46 264 VAL A O 1
ATOM 2216 N N . ASN A 1 265 ? 11.023 31.020 60.131 1.00 18.46 265 ASN A N 1
ATOM 2217 C CA . ASN A 1 265 ? 10.908 29.883 59.233 1.00 18.20 265 ASN A CA 1
ATOM 2218 C C . ASN A 1 265 ? 9.919 28.983 59.949 1.00 18.43 265 ASN A C 1
ATOM 2219 O O . ASN A 1 265 ? 10.206 28.502 61.038 1.00 18.41 265 ASN A O 1
ATOM 2224 N N . TYR A 1 266 ? 8.744 28.789 59.362 1.00 17.22 266 TYR A N 1
ATOM 2225 C CA . TYR A 1 266 ? 7.733 27.941 59.978 1.00 16.47 266 TYR A CA 1
ATOM 2226 C C . TYR A 1 266 ? 7.193 26.881 59.031 1.00 17.21 266 TYR A C 1
ATOM 2227 O O . TYR A 1 266 ? 6.773 27.190 57.929 1.00 19.46 266 TYR A O 1
ATOM 2236 N N . TYR A 1 267 ? 7.171 25.639 59.488 1.00 17.15 267 TYR A N 1
ATOM 2237 C CA . TYR A 1 267 ? 6.699 24.540 58.690 1.00 16.32 267 TYR A CA 1
ATOM 2238 C C . TYR A 1 267 ? 5.607 23.684 59.310 1.00 17.23 267 TYR A C 1
ATOM 2239 O O . TYR A 1 267 ? 4.606 23.384 58.648 1.00 16.29 267 TYR A O 1
ATOM 2248 N N . THR A 1 268 ? 5.802 23.275 60.562 1.00 16.37 268 THR A N 1
ATOM 2249 C CA . THR A 1 268 ? 4.841 22.370 61.186 1.00 17.17 268 THR A CA 1
ATOM 2250 C C . THR A 1 268 ? 4.994 22.373 62.712 1.00 15.83 268 THR A C 1
ATOM 2251 O O . THR A 1 268 ? 5.690 23.224 63.276 1.00 14.62 268 THR A O 1
ATOM 2255 N N . ALA A 1 269 ? 4.301 21.458 63.380 1.00 17.87 269 ALA A N 1
ATOM 2256 C CA . ALA A 1 269 ? 4.362 21.385 64.841 1.00 18.66 269 ALA A CA 1
ATOM 2257 C C . ALA A 1 269 ? 4.876 20.009 65.304 1.00 19.72 269 ALA A C 1
ATOM 2258 O O . ALA A 1 269 ? 4.777 18.995 64.584 1.00 18.92 269 ALA A O 1
ATOM 2260 N N . SER A 1 270 ? 5.456 20.009 66.495 1.00 21.63 270 SER A N 1
ATOM 2261 C CA . SER A 1 270 ? 6.031 18.822 67.118 1.00 24.89 270 SER A CA 1
ATOM 2262 C C . SER A 1 270 ? 5.410 18.599 68.487 1.00 26.03 270 SER A C 1
ATOM 2263 O O . SER A 1 270 ? 5.060 19.559 69.180 1.00 26.39 270 SER A O 1
ATOM 2266 N N . GLU A 1 271 ? 5.313 17.334 68.877 1.00 26.48 271 GLU A N 1
ATOM 2267 C CA . GLU A 1 271 ? 4.778 16.962 70.181 1.00 28.21 271 GLU A CA 1
ATOM 2268 C C . GLU A 1 271 ? 5.963 16.482 71.046 1.00 26.84 271 GLU A C 1
ATOM 2269 O O . GLU A 1 271 ? 6.842 15.744 70.577 1.00 25.95 271 GLU A O 1
ATOM 2275 N N . VAL A 1 272 ? 5.972 16.886 72.304 1.00 24.20 272 VAL A N 1
ATOM 2276 C CA . VAL A 1 272 ? 7.043 16.520 73.188 1.00 24.41 272 VAL A CA 1
ATOM 2277 C C . VAL A 1 272 ? 6.516 15.745 74.399 1.00 26.01 272 VAL A C 1
ATOM 2278 O O . VAL A 1 272 ? 5.476 16.083 74.959 1.00 24.25 272 VAL A O 1
ATOM 2282 N N . ARG A 1 273 ? 7.216 14.691 74.800 1.00 27.82 273 ARG A N 1
ATOM 2283 C CA . ARG A 1 273 ? 6.772 13.985 75.983 1.00 30.88 273 ARG A CA 1
ATOM 2284 C C . ARG A 1 273 ? 7.961 13.897 76.924 1.00 30.36 273 ARG A C 1
ATOM 2285 O O . ARG A 1 273 ? 9.115 13.961 76.500 1.00 29.83 273 ARG A O 1
ATOM 2293 N N . HIS A 1 274 ? 7.665 13.788 78.206 1.00 31.39 274 HIS A N 1
ATOM 2294 C CA . HIS A 1 274 ? 8.689 13.693 79.224 1.00 33.29 274 HIS A CA 1
ATOM 2295 C C . HIS A 1 274 ? 9.366 12.316 79.267 1.00 32.81 274 HIS A C 1
ATOM 2296 O O . HIS A 1 274 ? 8.728 11.310 78.994 1.00 31.50 274 HIS A O 1
ATOM 2303 N N . THR A 1 275 ? 10.676 12.292 79.543 1.00 33.57 275 THR A N 1
ATOM 2304 C CA . THR A 1 275 ? 11.414 11.026 79.691 1.00 33.54 275 THR A CA 1
ATOM 2305 C C . THR A 1 275 ? 12.341 11.165 80.874 1.00 32.89 275 THR A C 1
ATOM 2306 O O . THR A 1 275 ? 12.638 12.270 81.356 1.00 31.33 275 THR A O 1
ATOM 2310 N N . TRP A 1 276 ? 12.843 10.015 81.288 1.00 31.48 276 TRP A N 1
ATOM 2311 C CA . TRP A 1 276 ? 13.744 9.920 82.417 1.00 31.72 276 TRP A CA 1
ATOM 2312 C C . TRP A 1 276 ? 15.195 10.199 82.005 1.00 31.45 276 TRP A C 1
ATOM 2313 O O . TRP A 1 276 ? 16.005 10.575 82.835 1.00 31.10 276 TRP A O 1
ATOM 2324 N N . ASN A 1 277 ? 15.489 10.037 80.715 1.00 30.82 277 ASN A N 1
ATOM 2325 C CA . ASN A 1 277 ? 16.833 10.186 80.185 1.00 31.97 277 ASN A CA 1
ATOM 2326 C C . ASN A 1 277 ? 17.426 11.577 80.010 1.00 32.20 277 ASN A C 1
ATOM 2327 O O . ASN A 1 277 ? 17.105 12.287 79.054 1.00 33.44 277 ASN A O 1
ATOM 2332 N N . PRO A 1 278 ? 18.381 11.947 80.888 1.00 32.17 278 PRO A N 1
ATOM 2333 C CA . PRO A 1 278 ? 19.041 13.260 80.845 1.00 31.12 278 PRO A CA 1
ATOM 2334 C C . PRO A 1 278 ? 19.833 13.521 79.565 1.00 29.99 278 PRO A C 1
ATOM 2335 O O . PRO A 1 278 ? 20.140 14.660 79.218 1.00 29.55 278 PRO A O 1
ATOM 2339 N N . LEU A 1 279 ? 20.185 12.456 78.868 1.00 32.14 279 LEU A N 1
ATOM 2340 C CA . LEU A 1 279 ? 20.931 12.619 77.638 1.00 31.82 279 LEU A CA 1
ATOM 2341 C C . LEU A 1 279 ? 20.001 13.264 76.643 1.00 32.04 279 LEU A C 1
ATOM 2342 O O . LEU A 1 279 ? 20.433 14.057 75.824 1.00 34.70 279 LEU A O 1
ATOM 2347 N N . LYS A 1 280 ? 18.716 12.943 76.720 1.00 31.17 280 LYS A N 1
ATOM 2348 C CA . LYS A 1 280 ? 17.756 13.547 75.814 1.00 30.61 280 LYS A CA 1
ATOM 2349 C C . LYS A 1 280 ? 17.113 14.763 76.458 1.00 30.14 280 LYS A C 1
ATOM 2350 O O . LYS A 1 280 ? 16.014 15.156 76.092 1.00 31.02 280 LYS A O 1
ATOM 2356 N N . PHE A 1 281 ? 17.820 15.359 77.408 1.00 30.07 281 PHE A N 1
ATOM 2357 C CA . PHE A 1 281 ? 17.358 16.513 78.167 1.00 30.78 281 PHE A CA 1
ATOM 2358 C C . PHE A 1 281 ? 15.974 16.277 78.761 1.00 31.75 281 PHE A C 1
ATOM 2359 O O . PHE A 1 281 ? 15.188 17.209 78.931 1.00 31.82 281 PHE A O 1
ATOM 2367 N N . PHE A 1 282 ? 15.679 15.015 79.063 1.00 32.04 282 PHE A N 1
ATOM 2368 C CA . PHE A 1 282 ? 14.409 14.641 79.675 1.00 33.91 282 PHE A CA 1
ATOM 2369 C C . PHE A 1 282 ? 13.116 14.804 78.846 1.00 35.32 282 PHE A C 1
ATOM 2370 O O . PHE A 1 282 ? 12.049 15.114 79.388 1.00 35.34 282 PHE A O 1
ATOM 2378 N N . PHE A 1 283 ? 13.207 14.623 77.533 1.00 35.34 283 PHE A N 1
ATOM 2379 C CA . PHE A 1 283 ? 12.018 14.673 76.695 1.00 36.76 283 PHE A CA 1
ATOM 2380 C C . PHE A 1 283 ? 12.205 14.019 75.336 1.00 36.96 283 PHE A C 1
ATOM 2381 O O . PHE A 1 283 ? 13.310 13.914 74.825 1.00 36.96 283 PHE A O 1
ATOM 2389 N N . GLU A 1 284 ? 11.109 13.511 74.793 1.00 37.49 284 GLU A N 1
ATOM 2390 C CA . GLU A 1 284 ? 11.133 12.907 73.479 1.00 37.57 284 GLU A CA 1
ATOM 2391 C C . GLU A 1 284 ? 10.227 13.692 72.556 1.00 35.25 284 GLU A C 1
ATOM 2392 O O . GLU A 1 284 ? 9.125 14.064 72.911 1.00 34.64 284 GLU A O 1
ATOM 2398 N N . VAL A 1 285 ? 10.734 13.942 71.367 1.00 34.60 285 VAL A N 1
ATOM 2399 C CA . VAL A 1 285 ? 10.056 14.692 70.351 1.00 33.04 285 VAL A CA 1
ATOM 2400 C C . VAL A 1 285 ? 9.589 13.781 69.234 1.00 32.90 285 VAL A C 1
ATOM 2401 O O . VAL A 1 285 ? 10.270 12.836 68.862 1.00 33.15 285 VAL A O 1
ATOM 2405 N N . LYS A 1 286 ? 8.404 14.066 68.721 1.00 33.07 286 LYS A N 1
ATOM 2406 C CA . LYS A 1 286 ? 7.843 13.344 67.592 1.00 33.92 286 LYS A CA 1
ATOM 2407 C C . LYS A 1 286 ? 7.124 14.431 66.779 1.00 33.06 286 LYS A C 1
ATOM 2408 O O . LYS A 1 286 ? 6.861 15.520 67.292 1.00 31.63 286 LYS A O 1
ATOM 2414 N N . LEU A 1 287 ? 6.867 14.164 65.502 1.00 33.98 287 LEU A N 1
ATOM 2415 C CA . LEU A 1 287 ? 6.156 15.111 64.649 1.00 32.91 287 LEU A CA 1
ATOM 2416 C C . LEU A 1 287 ? 4.716 15.082 65.148 1.00 32.38 287 LEU A C 1
ATOM 2417 O O . LEU A 1 287 ? 4.204 14.011 65.461 1.00 33.23 287 LEU A O 1
ATOM 2422 N N . ALA A 1 288 ? 4.079 16.243 65.265 1.00 31.12 288 ALA A N 1
ATOM 2423 C CA . ALA A 1 288 ? 2.689 16.309 65.723 1.00 31.64 288 ALA A CA 1
ATOM 2424 C C . ALA A 1 288 ? 1.783 15.765 64.636 1.00 30.92 288 ALA A C 1
ATOM 2425 O O . ALA A 1 288 ? 1.962 16.086 63.464 1.00 31.28 288 ALA A O 1
ATOM 2427 N N . ASP A 1 289 ? 0.818 14.939 65.007 1.00 30.43 289 ASP A N 1
ATOM 2428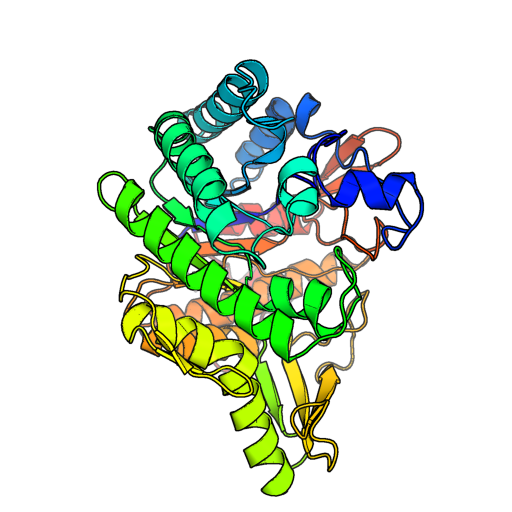 C CA . ASP A 1 289 ? -0.104 14.397 64.015 1.00 32.32 289 ASP A CA 1
ATOM 2429 C C . ASP A 1 289 ? -1.330 15.300 64.052 1.00 31.26 289 ASP A C 1
ATOM 2430 O O . ASP A 1 289 ? -2.246 15.079 64.830 1.00 29.69 289 ASP A O 1
ATOM 2435 N N . ILE A 1 290 ? -1.355 16.328 63.226 1.00 32.11 290 ILE A N 1
ATOM 2436 C CA . ILE A 1 290 ? -2.502 17.204 63.263 1.00 33.01 290 ILE A CA 1
ATOM 2437 C C . ILE A 1 290 ? -3.431 17.022 62.093 1.00 33.92 290 ILE A C 1
ATOM 2438 O O . ILE A 1 290 ? -4.593 16.694 62.272 1.00 36.14 290 ILE A O 1
ATOM 2443 N N . SER A 1 291 ? -2.930 17.223 60.890 1.00 35.30 291 SER A N 1
ATOM 2444 C CA . SER A 1 291 ? -3.781 17.099 59.727 1.00 35.81 291 SER A CA 1
ATOM 2445 C C . SER A 1 291 ? -3.828 15.637 59.307 1.00 37.12 291 SER A C 1
ATOM 2446 O O . SER A 1 291 ? -2.867 14.896 59.514 1.00 37.06 291 SER A O 1
ATOM 2449 N N . GLU A 1 292 ? -4.955 15.217 58.736 1.00 39.04 292 GLU A N 1
ATOM 2450 C CA . GLU A 1 292 ? -5.093 13.828 58.309 1.00 41.58 292 GLU A CA 1
ATOM 2451 C C . GLU A 1 292 ? -4.124 13.636 57.135 1.00 40.81 292 GLU A C 1
ATOM 2452 O O . GLU A 1 292 ? -3.468 12.606 57.005 1.00 41.27 292 GLU A O 1
ATOM 2458 N N . ARG A 1 293 ? -4.014 14.650 56.290 1.00 39.97 293 ARG A N 1
ATOM 2459 C CA . ARG A 1 293 ? -3.118 14.567 55.147 1.00 38.13 293 ARG A CA 1
ATOM 2460 C C . ARG A 1 293 ? -1.704 15.012 55.506 1.00 37.72 293 ARG A C 1
ATOM 2461 O O . ARG A 1 293 ? -1.476 16.132 55.979 1.00 37.08 293 ARG A O 1
ATOM 2469 N N . LYS A 1 294 ? -0.749 14.123 55.277 1.00 37.02 294 LYS A N 1
ATOM 2470 C CA . LYS A 1 294 ? 0.627 14.427 55.590 1.00 36.39 294 LYS A CA 1
ATOM 2471 C C . LYS A 1 294 ? 1.398 14.916 54.389 1.00 36.60 294 LYS A C 1
ATOM 2472 O O . LYS A 1 294 ? 0.972 14.773 53.254 1.00 38.00 294 LYS A O 1
ATOM 2478 N N . THR A 1 295 ? 2.547 15.507 54.670 1.00 37.27 295 THR A N 1
ATOM 2479 C CA . THR A 1 295 ? 3.447 16.054 53.673 1.00 35.63 295 THR A CA 1
ATOM 2480 C C . THR A 1 295 ? 4.394 14.950 53.136 1.00 36.05 295 THR A C 1
ATOM 2481 O O . THR A 1 295 ? 4.392 13.834 53.644 1.00 36.77 295 THR A O 1
ATOM 2485 N N . GLN A 1 296 ? 5.194 15.241 52.114 1.00 36.48 296 GLN A N 1
ATOM 2486 C CA . GLN A 1 296 ? 6.108 14.228 51.599 1.00 37.84 296 GLN A CA 1
ATOM 2487 C C . GLN A 1 296 ? 7.021 13.669 52.686 1.00 38.76 296 GLN A C 1
ATOM 2488 O O . GLN A 1 296 ? 7.390 12.494 52.618 1.00 40.30 296 GLN A O 1
ATOM 2494 N N . MET A 1 297 ? 7.444 14.483 53.656 1.00 37.61 297 MET A N 1
ATOM 2495 C CA . MET A 1 297 ? 8.253 13.895 54.729 1.00 37.38 297 MET A CA 1
ATOM 2496 C C . MET A 1 297 ? 7.323 13.531 55.880 1.00 35.36 297 MET A C 1
ATOM 2497 O O . MET A 1 297 ? 7.754 13.317 57.001 1.00 34.44 297 MET A O 1
ATOM 2502 N N . GLY A 1 298 ? 6.030 13.474 55.572 1.00 35.13 298 GLY A N 1
ATOM 2503 C CA . GLY A 1 298 ? 5.023 13.106 56.551 1.00 33.27 298 GLY A CA 1
ATOM 2504 C C . GLY A 1 298 ? 4.775 14.120 57.640 1.00 32.48 298 GLY A C 1
ATOM 2505 O O . GLY A 1 298 ? 4.513 13.755 58.776 1.00 33.19 298 GLY A O 1
ATOM 2506 N N . TRP A 1 299 ? 4.880 15.402 57.311 1.00 31.67 299 TRP A N 1
ATOM 2507 C CA . TRP A 1 299 ? 4.601 16.424 58.306 1.00 27.23 299 TRP A CA 1
ATOM 2508 C C . TRP A 1 299 ? 3.134 16.815 58.192 1.00 24.86 299 TRP A C 1
ATOM 2509 O O . TRP A 1 299 ? 2.503 16.643 57.155 1.00 23.02 299 TRP A O 1
ATOM 2520 N N . SER A 1 300 ? 2.606 17.359 59.274 1.00 24.75 300 SER A N 1
ATOM 2521 C CA . SER A 1 300 ? 1.241 17.834 59.273 1.00 24.02 300 SER A CA 1
ATOM 2522 C C . SER A 1 300 ? 1.282 19.269 58.740 1.00 23.91 300 SER A C 1
ATOM 2523 O O . SER A 1 300 ? 2.344 19.923 58.678 1.00 23.50 300 SER A O 1
ATOM 2526 N N . VAL A 1 301 ? 0.123 19.729 58.312 1.00 22.54 301 VAL A N 1
ATOM 2527 C CA . VAL A 1 301 ? -0.054 21.074 57.815 1.00 22.35 301 VAL A CA 1
ATOM 2528 C C . VAL A 1 301 ? -0.897 21.659 58.940 1.00 23.03 301 VAL A C 1
ATOM 2529 O O . VAL A 1 301 ? -1.887 21.051 59.358 1.00 25.40 301 VAL A O 1
ATOM 2533 N N . TYR A 1 302 ? -0.487 22.820 59.443 1.00 22.25 302 TYR A N 1
ATOM 2534 C CA . TYR A 1 302 ? -1.132 23.436 60.589 1.00 22.73 302 TYR A CA 1
ATOM 2535 C C . TYR A 1 302 ? -0.972 24.932 60.427 1.00 22.62 302 TYR A C 1
ATOM 2536 O O . TYR A 1 302 ? -0.162 25.554 61.077 1.00 23.39 302 TYR A O 1
ATOM 2545 N N . PRO A 1 303 ? -1.756 25.535 59.534 1.00 22.52 303 PRO A N 1
ATOM 2546 C CA . PRO A 1 303 ? -1.740 26.970 59.228 1.00 21.69 303 PRO A CA 1
ATOM 2547 C C . PRO A 1 303 ? -1.750 27.933 60.422 1.00 22.18 303 PRO A C 1
ATOM 2548 O O . PRO A 1 303 ? -1.138 28.999 60.391 1.00 22.02 303 PRO A O 1
ATOM 2552 N N . LYS A 1 304 ? -2.456 27.563 61.471 1.00 21.76 304 LYS A N 1
ATOM 2553 C CA . LYS A 1 304 ? -2.564 28.414 62.644 1.00 24.64 304 LYS A CA 1
ATOM 2554 C C . LYS A 1 304 ? -1.201 28.539 63.346 1.00 23.02 304 LYS A C 1
ATOM 2555 O O . LYS A 1 304 ? -0.938 29.512 64.060 1.00 20.49 304 LYS A O 1
ATOM 2561 N N . GLY A 1 305 ? -0.336 27.549 63.120 1.00 21.57 305 GLY A N 1
ATOM 2562 C CA . GLY A 1 305 ? 0.983 27.579 63.728 1.00 21.38 305 GLY A CA 1
ATOM 2563 C C . GLY A 1 305 ? 1.783 28.813 63.336 1.00 22.39 305 GLY A C 1
ATOM 2564 O O . GLY A 1 305 ? 2.526 29.380 64.141 1.00 21.25 305 GLY A O 1
ATOM 2565 N N . ILE A 1 306 ? 1.623 29.250 62.088 1.00 24.07 306 ILE A N 1
ATOM 2566 C CA . ILE A 1 306 ? 2.369 30.394 61.620 1.00 23.76 306 ILE A CA 1
ATOM 2567 C C . ILE A 1 306 ? 1.940 31.640 62.362 1.00 24.53 306 ILE A C 1
ATOM 2568 O O . ILE A 1 306 ? 2.767 32.514 62.613 1.00 26.74 306 ILE A O 1
ATOM 2573 N N . TYR A 1 307 ? 0.667 31.719 62.749 1.00 23.80 307 TYR A N 1
ATOM 2574 C CA . TYR A 1 307 ? 0.208 32.882 63.511 1.00 24.06 307 TYR A CA 1
ATOM 2575 C C . TYR A 1 307 ? 0.858 32.843 64.922 1.00 23.56 307 TYR A C 1
ATOM 2576 O O . TYR A 1 307 ? 1.381 33.858 65.424 1.00 21.08 307 TYR A O 1
ATOM 2585 N N . MET A 1 308 ? 0.813 31.664 65.548 1.00 21.47 308 MET A N 1
ATOM 2586 C CA . MET A 1 308 ? 1.409 31.457 66.854 1.00 21.78 308 MET A CA 1
ATOM 2587 C C . MET A 1 308 ? 2.925 31.749 66.810 1.00 22.54 308 MET A C 1
ATOM 2588 O O . MET A 1 308 ? 3.487 32.409 67.720 1.00 22.57 308 MET A O 1
ATOM 2593 N N . ALA A 1 309 ? 3.597 31.273 65.761 1.00 21.99 309 ALA A N 1
ATOM 2594 C CA . ALA A 1 309 ? 5.041 31.491 65.659 1.00 22.01 309 ALA A CA 1
ATOM 2595 C C . ALA A 1 309 ? 5.365 32.984 65.592 1.00 21.89 309 ALA A C 1
ATOM 2596 O O . ALA A 1 309 ? 6.275 33.462 66.273 1.00 22.04 309 ALA A O 1
ATOM 2598 N N . LEU A 1 310 ? 4.629 33.712 64.760 1.00 21.20 310 LEU A N 1
ATOM 2599 C CA . LEU A 1 310 ? 4.818 35.144 64.621 1.00 21.90 310 LEU A CA 1
ATOM 2600 C C . LEU A 1 310 ? 4.525 35.835 65.961 1.00 22.42 310 LEU A C 1
ATOM 2601 O O . LEU A 1 310 ? 5.248 36.730 66.384 1.00 22.55 310 LEU A O 1
ATOM 2606 N N . LYS A 1 311 ? 3.455 35.414 66.623 1.00 22.76 311 LYS A N 1
ATOM 2607 C CA . LYS A 1 311 ? 3.054 35.993 67.898 1.00 25.62 311 LYS A CA 1
ATOM 2608 C C . LYS A 1 311 ? 4.175 35.824 68.931 1.00 25.66 311 LYS A C 1
ATOM 2609 O O . LYS A 1 311 ? 4.645 36.800 69.535 1.00 26.59 311 LYS A O 1
ATOM 2615 N N . LYS A 1 312 ? 4.609 34.591 69.129 1.00 22.82 312 LYS A N 1
ATOM 2616 C CA . LYS A 1 312 ? 5.668 34.323 70.080 1.00 22.90 312 LYS A CA 1
ATOM 2617 C C . LYS A 1 312 ? 6.946 35.099 69.785 1.00 21.95 312 LYS A C 1
ATOM 2618 O O . LYS A 1 312 ? 7.626 35.566 70.695 1.00 23.66 312 LYS A O 1
ATOM 2624 N N . ALA A 1 313 ? 7.267 35.241 68.513 1.00 21.16 313 ALA A N 1
ATOM 2625 C CA . ALA A 1 313 ? 8.478 35.913 68.093 1.00 19.73 313 ALA A CA 1
ATOM 2626 C C . ALA A 1 313 ? 8.397 37.438 68.223 1.00 21.89 313 ALA A C 1
ATOM 2627 O O . ALA A 1 313 ? 9.422 38.143 68.229 1.00 21.17 313 ALA A O 1
ATOM 2629 N N . SER A 1 314 ? 7.187 37.970 68.331 1.00 21.83 314 SER A N 1
ATOM 2630 C CA . SER A 1 314 ? 7.071 39.424 68.451 1.00 23.18 314 SER A CA 1
ATOM 2631 C C . SER A 1 314 ? 7.499 39.870 69.853 1.00 23.70 314 SER A C 1
ATOM 2632 O O . SER A 1 314 ? 7.636 41.062 70.111 1.00 22.53 314 SER A O 1
ATOM 2635 N N . ARG A 1 315 ? 7.714 38.915 70.757 1.00 23.43 315 ARG A N 1
ATOM 2636 C CA . ARG A 1 315 ? 8.105 39.275 72.114 1.00 24.23 315 ARG A CA 1
ATOM 2637 C C . ARG A 1 315 ? 9.372 40.148 72.118 1.00 24.87 315 ARG A C 1
ATOM 2638 O O . ARG A 1 315 ? 9.578 40.920 73.041 1.00 26.46 315 ARG A O 1
ATOM 2646 N N . TYR A 1 316 ? 10.198 40.044 71.076 1.00 23.65 316 TYR A N 1
ATOM 2647 C CA . TYR A 1 316 ? 11.438 40.825 70.984 1.00 23.09 316 TYR A CA 1
ATOM 2648 C C . TYR A 1 316 ? 11.322 42.257 70.448 1.00 23.19 316 TYR A C 1
ATOM 2649 O O . TYR A 1 316 ? 12.337 42.955 70.307 1.00 24.24 316 TYR A O 1
ATOM 2658 N N . GLY A 1 317 ? 10.105 42.701 70.138 1.00 22.12 317 GLY A N 1
ATOM 2659 C CA . GLY A 1 317 ? 9.932 44.056 69.651 1.00 19.91 317 GLY A CA 1
ATOM 2660 C C . GLY A 1 317 ? 10.698 44.394 68.389 1.00 21.86 317 GLY A C 1
ATOM 2661 O O . GLY A 1 317 ? 11.106 45.541 68.214 1.00 22.41 317 GLY A O 1
ATOM 2662 N N . ARG A 1 318 ? 10.910 43.422 67.504 1.00 22.48 318 ARG A N 1
ATOM 2663 C CA . ARG A 1 318 ? 11.622 43.700 66.254 1.00 23.44 318 ARG A CA 1
ATOM 2664 C C . ARG A 1 318 ? 10.746 43.272 65.064 1.00 23.05 318 ARG A C 1
ATOM 2665 O O . ARG A 1 318 ? 9.962 42.330 65.156 1.00 22.96 318 ARG A O 1
ATOM 2673 N N . PRO A 1 319 ? 10.851 43.982 63.937 1.00 24.09 319 PRO A N 1
ATOM 2674 C CA . PRO A 1 319 ? 10.038 43.597 62.766 1.00 24.81 319 PRO A CA 1
ATOM 2675 C C . PRO A 1 319 ? 10.258 42.113 62.352 1.00 26.02 319 PRO A C 1
ATOM 2676 O O . PRO A 1 319 ? 11.371 41.548 62.432 1.00 25.20 319 PRO A O 1
ATOM 2680 N N . LEU A 1 320 ? 9.190 41.481 61.900 1.00 24.94 320 LEU A N 1
ATOM 2681 C CA . LEU A 1 320 ? 9.281 40.088 61.528 1.00 24.14 320 LEU A CA 1
ATOM 2682 C C . LEU A 1 320 ? 9.022 39.824 60.058 1.00 24.44 320 LEU A C 1
ATOM 2683 O O . LEU A 1 320 ? 8.307 40.571 59.387 1.00 24.95 320 LEU A O 1
ATOM 2688 N N . TYR A 1 321 ? 9.619 38.741 59.567 1.00 25.56 321 TYR A N 1
ATOM 2689 C CA . TYR A 1 321 ? 9.422 38.306 58.197 1.00 25.52 321 TYR A CA 1
ATOM 2690 C C . TYR A 1 321 ? 9.231 36.800 58.228 1.00 24.37 321 TYR A C 1
ATOM 2691 O O . TYR A 1 321 ? 9.759 36.130 59.110 1.00 24.31 321 TYR A O 1
ATOM 2700 N N . ILE A 1 322 ? 8.435 36.255 57.316 1.00 23.35 322 ILE A N 1
ATOM 2701 C CA . ILE A 1 322 ? 8.371 34.809 57.280 1.00 21.80 322 ILE A CA 1
ATOM 2702 C C . ILE A 1 322 ? 9.413 34.573 56.220 1.00 20.43 322 ILE A C 1
ATOM 2703 O O . ILE A 1 322 ? 9.176 34.837 55.042 1.00 21.56 322 ILE A O 1
ATOM 2708 N N . THR A 1 323 ? 10.587 34.120 56.646 1.00 18.76 323 THR A N 1
ATOM 2709 C CA . THR A 1 323 ? 11.664 33.894 55.714 1.00 16.75 323 THR A CA 1
ATOM 2710 C C . THR A 1 323 ? 11.589 32.524 55.051 1.00 16.85 323 THR A C 1
ATOM 2711 O O . THR A 1 323 ? 12.339 32.241 54.098 1.00 15.33 323 THR A O 1
ATOM 2715 N N . GLU A 1 324 ? 10.717 31.664 55.565 1.00 15.82 324 GLU A N 1
ATOM 2716 C CA . GLU A 1 324 ? 10.507 30.356 54.934 1.00 19.13 324 GLU A CA 1
ATOM 2717 C C . GLU A 1 324 ? 9.195 29.716 55.346 1.00 19.76 324 GLU A C 1
ATOM 2718 O O . GLU A 1 324 ? 8.836 29.696 56.527 1.00 20.31 324 GLU A O 1
ATOM 2724 N N . ASN A 1 325 ? 8.482 29.190 54.361 1.00 20.24 325 ASN A N 1
ATOM 2725 C CA . ASN A 1 325 ? 7.233 28.481 54.592 1.00 19.49 325 ASN A CA 1
ATOM 2726 C C . ASN A 1 325 ? 6.973 27.820 53.246 1.00 20.10 325 ASN A C 1
ATOM 2727 O O . ASN A 1 325 ? 6.951 28.498 52.193 1.00 17.85 325 ASN A O 1
ATOM 2732 N N . GLY A 1 326 ? 6.807 26.502 53.267 1.00 16.97 326 GLY A N 1
ATOM 2733 C CA . GLY A 1 326 ? 6.567 25.823 52.018 1.00 20.38 326 GLY A CA 1
ATOM 2734 C C . GLY A 1 326 ? 6.100 24.419 52.243 1.00 20.63 326 GLY A C 1
ATOM 2735 O O . GLY A 1 326 ? 6.014 23.957 53.371 1.00 20.68 326 GLY A O 1
ATOM 2736 N N . ILE A 1 327 ? 5.817 23.722 51.161 1.00 21.00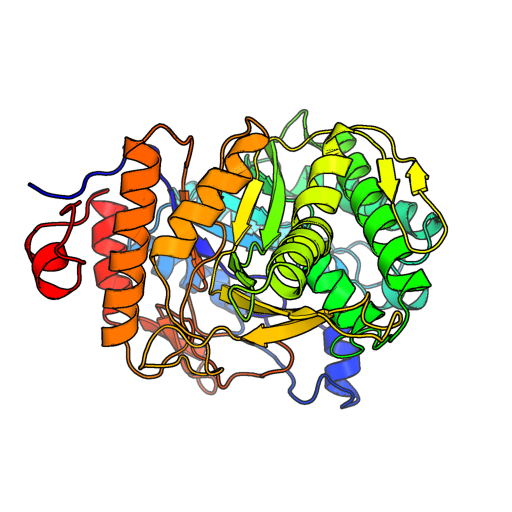 327 ILE A N 1
ATOM 2737 C CA . ILE A 1 327 ? 5.315 22.366 51.291 1.00 22.48 327 ILE A CA 1
ATOM 2738 C C . ILE A 1 327 ? 5.858 21.473 50.171 1.00 22.97 327 ILE A C 1
ATOM 2739 O O . ILE A 1 327 ? 6.049 21.911 49.040 1.00 21.40 327 ILE A O 1
ATOM 2744 N N . ALA A 1 328 ? 6.158 20.226 50.515 1.00 24.47 328 ALA A N 1
ATOM 2745 C CA . ALA A 1 328 ? 6.665 19.270 49.538 1.00 25.04 328 ALA A CA 1
ATOM 2746 C C . ALA A 1 328 ? 5.527 18.301 49.246 1.00 27.73 328 ALA A C 1
ATOM 2747 O O . ALA A 1 328 ? 5.059 17.607 50.169 1.00 29.21 328 ALA A O 1
ATOM 2749 N N . THR A 1 329 ? 5.059 18.297 47.993 1.00 28.34 329 THR A N 1
ATOM 2750 C CA . THR A 1 329 ? 3.988 17.398 47.535 1.00 32.42 329 THR A CA 1
ATOM 2751 C C . THR A 1 329 ? 4.123 17.204 46.047 1.00 33.74 329 THR A C 1
ATOM 2752 O O . THR A 1 329 ? 4.804 17.977 45.369 1.00 34.04 329 THR A O 1
ATOM 2756 N N . LEU A 1 330 ? 3.455 16.176 45.530 1.00 33.29 330 LEU A N 1
ATOM 2757 C CA . LEU A 1 330 ? 3.458 15.986 44.099 1.00 31.55 330 LEU A CA 1
ATOM 2758 C C . LEU A 1 330 ? 2.128 16.543 43.621 1.00 29.49 330 LEU A C 1
ATOM 2759 O O . LEU A 1 330 ? 1.848 16.576 42.443 1.00 31.07 330 LEU A O 1
ATOM 2764 N N . ASP A 1 331 ? 1.342 17.026 44.576 1.00 27.91 331 ASP A N 1
ATOM 2765 C CA . ASP A 1 331 ? 0.008 17.588 44.359 1.00 27.60 331 ASP A CA 1
ATOM 2766 C C . ASP A 1 331 ? -0.003 19.108 44.535 1.00 25.20 331 ASP A C 1
ATOM 2767 O O . ASP A 1 331 ? -0.196 19.586 45.642 1.00 25.40 331 ASP A O 1
ATOM 2772 N N . ASP A 1 332 ? 0.173 19.856 43.447 1.00 25.65 332 ASP A N 1
ATOM 2773 C CA . ASP A 1 332 ? 0.230 21.326 43.484 1.00 24.42 332 ASP A CA 1
ATOM 2774 C C . ASP A 1 332 ? -1.068 22.002 43.950 1.00 25.54 332 ASP A C 1
ATOM 2775 O O . ASP A 1 332 ? -1.080 23.197 44.347 1.00 24.94 332 ASP A O 1
ATOM 2780 N N . GLU A 1 333 ? -2.163 21.249 43.929 1.00 24.74 333 GLU A N 1
ATOM 2781 C CA . GLU A 1 333 ? -3.435 21.825 44.355 1.00 26.30 333 GLU A CA 1
ATOM 2782 C C . GLU A 1 333 ? -3.401 22.030 45.860 1.00 25.33 333 GLU A C 1
ATOM 2783 O O . GLU A 1 333 ? -4.006 22.975 46.382 1.00 22.75 333 GLU A O 1
ATOM 2789 N N . TRP A 1 334 ? -2.682 21.122 46.517 1.00 23.78 334 TRP A N 1
ATOM 2790 C CA . TRP A 1 334 ? -2.457 21.088 47.968 1.00 25.72 334 TRP A CA 1
ATOM 2791 C C . TRP A 1 334 ? -1.543 22.291 48.323 1.00 26.46 334 TRP A C 1
ATOM 2792 O O . TRP A 1 334 ? -1.704 22.919 49.366 1.00 25.66 334 TRP A O 1
ATOM 2803 N N . ARG A 1 335 ? -0.597 22.612 47.434 1.00 26.48 335 ARG A N 1
ATOM 2804 C CA . ARG A 1 335 ? 0.314 23.742 47.634 1.00 27.63 335 ARG A CA 1
ATOM 2805 C C . ARG A 1 335 ? -0.404 25.096 47.574 1.00 28.16 335 ARG A C 1
ATOM 2806 O O . ARG A 1 335 ? -0.119 26.002 48.369 1.00 27.91 335 ARG A O 1
ATOM 2814 N N . VAL A 1 336 ? -1.315 25.244 46.615 1.00 28.20 336 VAL A N 1
ATOM 2815 C CA . VAL A 1 336 ? -2.055 26.501 46.485 1.00 28.03 336 VAL A CA 1
ATOM 2816 C C . VAL A 1 336 ? -2.818 26.683 47.804 1.00 27.40 336 VAL A C 1
ATOM 2817 O O . VAL A 1 336 ? -2.792 27.740 48.444 1.00 28.16 336 VAL A O 1
ATOM 2821 N N . GLU A 1 337 ? -3.473 25.618 48.220 1.00 26.36 337 GLU A N 1
ATOM 2822 C CA . GLU A 1 337 ? -4.226 25.645 49.452 1.00 27.68 337 GLU A CA 1
ATOM 2823 C C . GLU A 1 337 ? -3.339 25.984 50.651 1.00 25.68 337 GLU A C 1
ATOM 2824 O O . GLU A 1 337 ? -3.684 26.831 51.463 1.00 25.42 337 GLU A O 1
ATOM 2830 N N . PHE A 1 338 ? -2.197 25.314 50.747 1.00 24.11 338 PHE A N 1
ATOM 2831 C CA . PHE A 1 338 ? -1.233 25.535 51.820 1.00 24.66 338 PHE A CA 1
ATOM 2832 C C . PHE A 1 338 ? -0.859 27.020 51.891 1.00 24.59 338 PHE A C 1
ATOM 2833 O O . PHE A 1 338 ? -0.956 27.653 52.937 1.00 23.25 338 PHE A O 1
ATOM 2841 N N . ILE A 1 339 ? -0.435 27.564 50.754 1.00 24.43 339 ILE A N 1
ATOM 2842 C CA . ILE A 1 339 ? -0.025 28.952 50.677 1.00 25.21 339 ILE A CA 1
ATOM 2843 C C . ILE A 1 339 ? -1.118 29.900 51.107 1.00 26.17 339 ILE A C 1
ATOM 2844 O O . ILE A 1 339 ? -0.893 30.799 51.930 1.00 28.40 339 ILE A O 1
ATOM 2849 N N . ILE A 1 340 ? -2.315 29.696 50.576 1.00 25.55 340 ILE A N 1
ATOM 2850 C CA . ILE A 1 340 ? -3.404 30.601 50.892 1.00 25.66 340 ILE A CA 1
ATOM 2851 C C . ILE A 1 340 ? -3.814 30.570 52.356 1.00 25.47 340 ILE A C 1
ATOM 2852 O O . ILE A 1 340 ? -3.998 31.612 52.983 1.00 24.22 340 ILE A O 1
ATOM 2857 N N . GLN A 1 341 ? -3.947 29.377 52.914 1.00 26.21 341 GLN A N 1
ATOM 2858 C CA . GLN A 1 341 ? -4.307 29.274 54.306 1.00 26.85 341 GLN A CA 1
ATOM 2859 C C . GLN A 1 341 ? -3.213 29.890 55.220 1.00 28.36 341 GLN A C 1
ATOM 2860 O O . GLN A 1 341 ? -3.520 30.510 56.249 1.00 29.29 341 GLN A O 1
ATOM 2866 N N . HIS A 1 342 ? -1.942 29.766 54.849 1.00 25.94 342 HIS A N 1
ATOM 2867 C CA . HIS A 1 342 ? -0.929 30.343 55.715 1.00 24.93 342 HIS A CA 1
ATOM 2868 C C . HIS A 1 342 ? -0.981 31.839 55.573 1.00 23.17 342 HIS A C 1
ATOM 2869 O O . HIS A 1 342 ? -0.780 32.548 56.539 1.00 22.77 342 HIS A O 1
ATOM 2876 N N . LEU A 1 343 ? -1.266 32.330 54.374 1.00 23.08 343 LEU A N 1
ATOM 2877 C CA . LEU A 1 343 ? -1.332 33.777 54.191 1.00 21.81 343 LEU A CA 1
ATOM 2878 C C . LEU A 1 343 ? -2.524 34.383 54.919 1.00 22.26 343 LEU A C 1
ATOM 2879 O O . LEU A 1 343 ? -2.454 35.546 55.362 1.00 21.97 343 LEU A O 1
ATOM 2884 N N . GLN A 1 344 ? -3.617 33.620 55.046 1.00 21.75 344 GLN A N 1
ATOM 2885 C CA . GLN A 1 344 ? -4.776 34.136 55.779 1.00 23.68 344 GLN A CA 1
ATOM 2886 C C . GLN A 1 344 ? -4.329 34.441 57.211 1.00 23.64 344 GLN A C 1
ATOM 2887 O O . GLN A 1 344 ? -4.705 35.462 57.778 1.00 24.66 344 GLN A O 1
ATOM 2893 N N . TYR A 1 345 ? -3.537 33.536 57.787 1.00 22.83 345 TYR A N 1
ATOM 2894 C CA . TYR A 1 345 ? -3.019 33.705 59.134 1.00 23.26 345 TYR A CA 1
ATOM 2895 C C . TYR A 1 345 ? -1.916 34.771 59.175 1.00 24.47 345 TYR A C 1
ATOM 2896 O O . TYR A 1 345 ? -1.767 35.488 60.164 1.00 23.54 345 TYR A O 1
ATOM 2905 N N . VAL A 1 346 ? -1.141 34.888 58.110 1.00 24.17 346 VAL A N 1
ATOM 2906 C CA . VAL A 1 346 ? -0.130 35.929 58.100 1.00 27.00 346 VAL A CA 1
ATOM 2907 C C . VAL A 1 346 ? -0.896 37.245 58.082 1.00 28.14 346 VAL A C 1
ATOM 2908 O O . VAL A 1 346 ? -0.489 38.214 58.708 1.00 30.79 346 VAL A O 1
ATOM 2912 N N . HIS A 1 347 ? -2.034 37.261 57.398 1.00 29.77 347 HIS A N 1
ATOM 2913 C CA . HIS A 1 347 ? -2.848 38.476 57.324 1.00 28.57 347 HIS A CA 1
ATOM 2914 C C . HIS A 1 347 ? -3.505 38.804 58.664 1.00 27.46 347 HIS A C 1
ATOM 2915 O O . HIS A 1 347 ? -3.519 39.969 59.086 1.00 26.64 347 HIS A O 1
ATOM 2922 N N . LYS A 1 348 ? -4.020 37.802 59.360 1.00 25.66 348 LYS A N 1
ATOM 2923 C CA . LYS A 1 348 ? -4.633 38.097 60.645 1.00 27.73 348 LYS A CA 1
ATOM 2924 C C . LYS A 1 348 ? -3.607 38.618 61.636 1.00 29.03 348 LYS A C 1
ATOM 2925 O O . LYS A 1 348 ? -3.951 39.395 62.523 1.00 29.87 348 LYS A O 1
ATOM 2931 N N . ALA A 1 349 ? -2.352 38.180 61.496 1.00 30.84 349 ALA A N 1
ATOM 2932 C CA . ALA A 1 349 ? -1.275 38.625 62.380 1.00 32.24 349 ALA A CA 1
ATOM 2933 C C . ALA A 1 349 ? -1.144 40.122 62.161 1.00 33.81 349 ALA A C 1
ATOM 2934 O O . ALA A 1 349 ? -1.108 40.894 63.122 1.00 34.26 349 ALA A O 1
ATOM 2936 N N . ILE A 1 350 ? -1.058 40.528 60.893 1.00 33.32 350 ILE A N 1
ATOM 2937 C CA . ILE A 1 350 ? -0.978 41.954 60.578 1.00 35.14 350 ILE A CA 1
ATOM 2938 C C . ILE A 1 350 ? -2.207 42.681 61.134 1.00 35.73 350 ILE A C 1
ATOM 2939 O O . ILE A 1 350 ? -2.103 43.772 61.653 1.00 34.26 350 ILE A O 1
ATOM 2944 N N . GLU A 1 351 ? -3.376 42.071 61.010 1.00 38.57 351 GLU A N 1
ATOM 2945 C CA . GLU A 1 351 ? -4.586 42.685 61.529 1.00 41.36 351 GLU A CA 1
ATOM 2946 C C . GLU A 1 351 ? -4.473 42.865 63.038 1.00 42.17 351 GLU A C 1
ATOM 2947 O O . GLU A 1 351 ? -4.822 43.925 63.556 1.00 43.52 351 GLU A O 1
ATOM 2953 N N . ASP A 1 352 ? -3.983 41.847 63.745 1.00 40.32 352 ASP A N 1
ATOM 2954 C CA . ASP A 1 352 ? -3.853 41.970 65.184 1.00 39.36 352 ASP A CA 1
ATOM 2955 C C . ASP A 1 352 ? -2.669 42.839 65.633 1.00 38.30 352 ASP A C 1
ATOM 2956 O O . ASP A 1 352 ? -2.305 42.848 66.807 1.00 39.46 352 ASP A O 1
ATOM 2961 N N . GLY A 1 353 ? -2.071 43.570 64.696 1.00 35.93 353 GLY A N 1
ATOM 2962 C CA . GLY A 1 353 ? -0.984 44.480 65.040 1.00 34.42 353 GLY A CA 1
ATOM 2963 C C . GLY A 1 353 ? 0.474 44.056 64.923 1.00 34.47 353 GLY A C 1
ATOM 2964 O O . GLY A 1 353 ? 1.369 44.903 64.983 1.00 33.02 353 GLY A O 1
ATOM 2965 N N . LEU A 1 354 ? 0.722 42.758 64.782 1.00 32.36 354 LEU A N 1
ATOM 2966 C CA . LEU A 1 354 ? 2.077 42.255 64.670 1.00 31.35 354 LEU A CA 1
ATOM 2967 C C . LEU A 1 354 ? 2.771 42.913 63.476 1.00 31.03 354 LEU A C 1
ATOM 2968 O O . LEU A 1 354 ? 2.155 43.098 62.418 1.00 32.36 354 LEU A O 1
ATOM 2973 N N . ASP A 1 355 ? 4.045 43.263 63.648 1.00 28.39 355 ASP A N 1
ATOM 2974 C CA . ASP A 1 355 ? 4.828 43.908 62.597 1.00 28.43 355 ASP A CA 1
ATOM 2975 C C . ASP A 1 355 ? 5.460 42.907 61.587 1.00 27.10 355 ASP A C 1
ATOM 2976 O O . ASP A 1 355 ? 6.674 42.726 61.560 1.00 27.89 355 ASP A O 1
ATOM 2981 N N . VAL A 1 356 ? 4.637 42.276 60.750 1.00 25.77 356 VAL A N 1
ATOM 2982 C CA . VAL A 1 356 ? 5.128 41.334 59.744 1.00 25.35 356 VAL A CA 1
ATOM 2983 C C . VAL A 1 356 ? 5.333 42.069 58.418 1.00 25.47 356 VAL A C 1
ATOM 2984 O O . VAL A 1 356 ? 4.402 42.645 57.897 1.00 27.00 356 VAL A O 1
ATOM 2988 N N . ARG A 1 357 ? 6.532 42.030 57.853 1.00 25.22 357 ARG A N 1
ATOM 2989 C CA . ARG A 1 357 ? 6.799 42.769 56.619 1.00 24.28 357 ARG A CA 1
ATOM 2990 C C . ARG A 1 357 ? 7.013 41.975 55.348 1.00 24.48 357 ARG A C 1
ATOM 2991 O O . ARG A 1 357 ? 7.268 42.552 54.283 1.00 25.03 357 ARG A O 1
ATOM 2999 N N . GLY A 1 358 ? 6.912 40.662 55.434 1.00 22.29 358 GLY A N 1
ATOM 3000 C CA . GLY A 1 358 ? 7.130 39.892 54.240 1.00 22.34 358 GLY A CA 1
ATOM 3001 C C . GLY A 1 358 ? 6.868 38.421 54.435 1.00 22.37 358 GLY A C 1
ATOM 3002 O O . GLY A 1 358 ? 6.802 37.915 55.552 1.00 22.41 358 GLY A O 1
ATOM 3003 N N . TYR A 1 359 ? 6.718 37.742 53.310 1.00 20.98 359 TYR A N 1
ATOM 3004 C CA . TYR A 1 359 ? 6.467 36.326 53.300 1.00 21.12 359 TYR A CA 1
ATOM 3005 C C . TYR A 1 359 ? 7.326 35.750 52.163 1.00 19.91 359 TYR A C 1
ATOM 3006 O O . TYR A 1 359 ? 7.221 36.208 51.029 1.00 20.25 359 TYR A O 1
ATOM 3015 N N . PHE A 1 360 ? 8.199 34.796 52.462 1.00 19.52 360 PHE A N 1
ATOM 3016 C CA . PHE A 1 360 ? 9.007 34.178 51.394 1.00 20.29 360 PHE A CA 1
ATOM 3017 C C . PHE A 1 360 ? 8.611 32.716 51.318 1.00 20.22 360 PHE A C 1
ATOM 3018 O O . PHE A 1 360 ? 8.733 32.000 52.297 1.00 22.90 360 PHE A O 1
ATOM 3026 N N . TYR A 1 361 ? 8.109 32.284 50.172 1.00 18.09 361 TYR A N 1
ATOM 3027 C CA . TYR A 1 361 ? 7.695 30.911 50.029 1.00 18.26 361 TYR A CA 1
ATOM 3028 C C . TYR A 1 361 ? 8.905 29.981 49.918 1.00 16.84 361 TYR A C 1
ATOM 3029 O O . TYR A 1 361 ? 9.825 30.215 49.109 1.00 15.41 361 TYR A O 1
ATOM 3038 N N . TRP A 1 362 ? 8.934 28.917 50.706 1.00 16.99 362 TRP A N 1
ATOM 3039 C CA . TRP A 1 362 ? 10.113 28.110 50.522 1.00 20.50 362 TRP A CA 1
ATOM 3040 C C . TRP A 1 362 ? 10.112 27.266 49.287 1.00 21.83 362 TRP A C 1
ATOM 3041 O O . TRP A 1 362 ? 9.481 26.206 49.115 1.00 18.50 362 TRP A O 1
ATOM 3052 N N . SER A 1 363 ? 10.917 27.896 48.459 1.00 27.08 363 SER A N 1
ATOM 3053 C CA . SER A 1 363 ? 11.389 27.618 47.156 1.00 27.29 363 SER A CA 1
ATOM 3054 C C . SER A 1 363 ? 10.692 27.9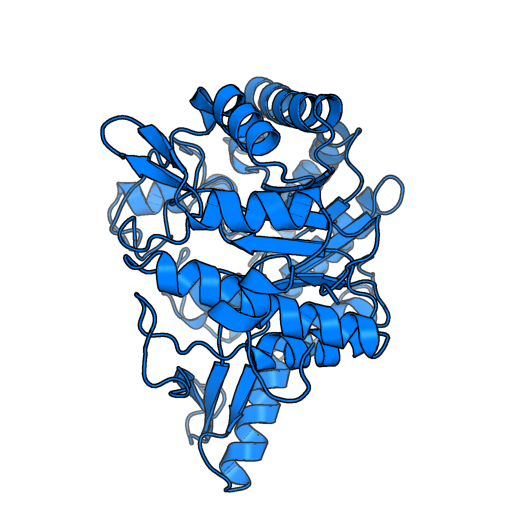32 45.906 1.00 27.71 363 SER A C 1
ATOM 3055 O O . SER A 1 363 ? 9.640 27.422 45.575 1.00 28.09 363 SER A O 1
ATOM 3058 N N . PHE A 1 364 ? 11.378 28.842 45.231 1.00 28.05 364 PHE A N 1
ATOM 3059 C CA . PHE A 1 364 ? 11.041 29.335 43.944 1.00 29.35 364 PHE A CA 1
ATOM 3060 C C . PHE A 1 364 ? 11.025 28.066 43.081 1.00 30.27 364 PHE A C 1
ATOM 3061 O O . PHE A 1 364 ? 10.141 27.887 42.247 1.00 29.68 364 PHE A O 1
ATOM 3069 N N . MET A 1 365 ? 11.973 27.161 43.323 1.00 29.91 365 MET A N 1
ATOM 3070 C CA . MET A 1 365 ? 12.033 25.924 42.552 1.00 30.25 365 MET A CA 1
ATOM 3071 C C . MET A 1 365 ? 12.442 24.675 43.348 1.00 29.51 365 MET A C 1
ATOM 3072 O O . MET A 1 365 ? 13.066 24.786 44.405 1.00 28.32 365 MET A O 1
ATOM 3077 N N . ASP A 1 366 ? 12.061 23.488 42.860 1.00 27.76 366 ASP A N 1
ATOM 3078 C CA . ASP A 1 366 ? 12.461 22.258 43.534 1.00 27.82 366 ASP A CA 1
ATOM 3079 C C . ASP A 1 366 ? 13.987 22.359 43.611 1.00 28.44 366 ASP A C 1
ATOM 3080 O O . ASP A 1 366 ? 14.606 23.040 42.783 1.00 29.05 366 ASP A O 1
ATOM 3085 N N . ASN A 1 367 ? 14.604 21.682 44.571 1.00 27.12 367 ASN A N 1
ATOM 3086 C CA . ASN A 1 367 ? 16.051 21.764 44.694 1.00 26.32 367 ASN A CA 1
ATOM 3087 C C . ASN A 1 367 ? 16.610 20.679 45.598 1.00 26.70 367 ASN A C 1
ATOM 3088 O O . ASN A 1 367 ? 15.891 19.792 46.032 1.00 27.83 367 ASN A O 1
ATOM 3093 N N . TYR A 1 368 ? 17.901 20.730 45.870 1.00 26.97 368 TYR A N 1
ATOM 3094 C CA . TYR A 1 368 ? 18.524 19.718 46.720 1.00 29.16 368 TYR A CA 1
ATOM 3095 C C . TYR A 1 368 ? 18.078 19.869 48.189 1.00 28.89 368 TYR A C 1
ATOM 3096 O O . TYR A 1 368 ? 18.430 20.825 48.884 1.00 26.53 368 TYR A O 1
ATOM 3105 N N . GLU A 1 369 ? 17.288 18.913 48.649 1.00 30.29 369 GLU A N 1
ATOM 3106 C CA . GLU A 1 369 ? 16.780 18.962 50.002 1.00 31.71 369 GLU A CA 1
ATOM 3107 C C . GLU A 1 369 ? 17.664 18.188 50.980 1.00 32.48 369 GLU A C 1
ATOM 3108 O O . GLU A 1 369 ? 17.204 17.230 51.612 1.00 32.54 369 GLU A O 1
ATOM 3114 N N . TRP A 1 370 ? 18.927 18.629 51.076 1.00 32.30 370 TRP A N 1
ATOM 3115 C CA . TRP A 1 370 ? 19.968 18.089 51.962 1.00 32.77 370 TRP A CA 1
ATOM 3116 C C . TRP A 1 370 ? 20.113 16.571 51.998 1.00 34.53 370 TRP A C 1
ATOM 3117 O O . TRP A 1 370 ? 20.348 15.917 50.975 1.00 33.83 370 TRP A O 1
ATOM 3128 N N . LYS A 1 371 ? 19.972 16.018 53.199 1.00 35.45 371 LYS A N 1
ATOM 3129 C CA . LYS A 1 371 ? 20.102 14.594 53.376 1.00 37.35 371 LYS A CA 1
ATOM 3130 C C . LYS A 1 371 ? 19.017 13.834 52.620 1.00 37.76 371 LYS A C 1
ATOM 3131 O O . LYS A 1 371 ? 19.253 12.723 52.181 1.00 38.74 371 LYS A O 1
ATOM 3137 N N . GLU A 1 372 ? 17.839 14.427 52.447 1.00 37.91 372 GLU A N 1
ATOM 3138 C CA . GLU A 1 372 ? 16.754 13.749 51.735 1.00 37.88 372 GLU A CA 1
ATOM 3139 C C . GLU A 1 372 ? 16.926 13.754 50.201 1.00 37.44 372 GLU A C 1
ATOM 3140 O O . GLU A 1 372 ? 16.142 13.121 49.483 1.00 38.53 372 GLU A O 1
ATOM 3146 N N . GLY A 1 373 ? 17.931 14.459 49.691 1.00 35.19 373 GLY A N 1
ATOM 3147 C CA . GLY A 1 373 ? 18.135 14.477 48.252 1.00 33.89 373 GLY A CA 1
ATOM 3148 C C . GLY A 1 373 ? 17.135 15.306 47.455 1.00 33.49 373 GLY A C 1
ATOM 3149 O O . GLY A 1 373 ? 16.580 16.299 47.957 1.00 31.91 373 GLY A O 1
ATOM 3150 N N . PHE A 1 374 ? 16.896 14.883 46.213 1.00 32.22 374 PHE A N 1
ATOM 3151 C CA . PHE A 1 374 ? 15.985 15.577 45.303 1.00 31.72 374 PHE A CA 1
ATOM 3152 C C . PHE A 1 374 ? 14.525 15.117 45.275 1.00 32.48 374 PHE A C 1
ATOM 3153 O O . PHE A 1 374 ? 13.703 15.697 44.546 1.00 34.62 374 PHE A O 1
ATOM 3161 N N . GLY A 1 375 ? 14.178 14.097 46.048 1.00 31.93 375 GLY A N 1
ATOM 3162 C CA . GLY A 1 375 ? 12.797 13.632 46.037 1.00 31.47 375 GLY A CA 1
ATOM 3163 C C . GLY A 1 375 ? 11.734 14.622 46.516 1.00 31.41 375 GLY A C 1
ATOM 3164 O O . GLY A 1 375 ? 10.619 14.659 45.972 1.00 32.04 375 GLY A O 1
ATOM 3165 N N . PRO A 1 376 ? 12.025 15.436 47.540 1.00 29.94 376 PRO A N 1
ATOM 3166 C CA . PRO A 1 376 ? 10.979 16.375 47.981 1.00 28.51 376 PRO A CA 1
ATOM 3167 C C . PRO A 1 376 ? 10.884 17.577 47.037 1.00 27.55 376 PRO A C 1
ATOM 3168 O O . PRO A 1 376 ? 11.898 18.186 46.710 1.00 27.81 376 PRO A O 1
ATOM 3172 N N . ARG A 1 377 ? 9.673 17.915 46.605 1.00 26.50 377 ARG A N 1
ATOM 3173 C CA . ARG A 1 377 ? 9.459 19.043 45.684 1.00 26.81 377 ARG A CA 1
ATOM 3174 C C . ARG A 1 377 ? 8.707 20.189 46.372 1.00 25.52 377 ARG A C 1
ATOM 3175 O O . ARG A 1 377 ? 7.468 20.168 46.479 1.00 25.61 377 ARG A O 1
ATOM 3183 N N . PHE A 1 378 ? 9.460 21.199 46.789 1.00 22.63 378 PHE A N 1
ATOM 3184 C CA . PHE A 1 378 ? 8.914 22.348 47.500 1.00 22.18 378 PHE A CA 1
ATOM 3185 C C . PHE A 1 378 ? 8.599 23.499 46.573 1.00 23.32 378 PHE A C 1
ATOM 3186 O O . PHE A 1 378 ? 7.975 24.502 46.990 1.00 23.04 378 PHE A O 1
ATOM 3194 N N . GLY A 1 379 ? 9.042 23.348 45.327 1.00 22.76 379 GLY A N 1
ATOM 3195 C CA . GLY A 1 379 ? 8.924 24.404 44.351 1.00 23.07 379 GLY A CA 1
ATOM 3196 C C . GLY A 1 379 ? 7.604 24.839 43.778 1.00 24.04 379 GLY A C 1
ATOM 3197 O O . GLY A 1 379 ? 6.653 24.065 43.627 1.00 23.77 379 GLY A O 1
ATOM 3198 N N . LEU A 1 380 ? 7.562 26.131 43.487 1.00 25.87 380 LEU A N 1
ATOM 3199 C CA . LEU A 1 380 ? 6.436 26.766 42.838 1.00 27.91 380 LEU A CA 1
ATOM 3200 C C . LEU A 1 380 ? 6.736 26.430 41.374 1.00 29.85 380 LEU A C 1
ATOM 3201 O O . LEU A 1 380 ? 5.840 26.353 40.522 1.00 30.29 380 LEU A O 1
ATOM 3206 N N . VAL A 1 381 ? 8.034 26.231 41.130 1.00 29.62 381 VAL A N 1
ATOM 3207 C CA . VAL A 1 381 ? 8.591 25.934 39.833 1.00 30.89 381 VAL A CA 1
ATOM 3208 C C . VAL A 1 381 ? 9.299 24.590 39.817 1.00 32.98 381 VAL A C 1
ATOM 3209 O O . VAL A 1 381 ? 10.275 24.362 40.540 1.00 33.03 381 VAL A O 1
ATOM 3213 N N . GLU A 1 382 ? 8.792 23.713 38.967 1.00 34.25 382 GLU A N 1
ATOM 3214 C CA . GLU A 1 382 ? 9.318 22.376 38.781 1.00 35.83 382 GLU A CA 1
ATOM 3215 C C . GLU A 1 382 ? 10.629 22.478 38.002 1.00 36.59 382 GLU A C 1
ATOM 3216 O O . GLU A 1 382 ? 10.784 23.346 37.129 1.00 35.32 382 GLU A O 1
ATOM 3222 N N . VAL A 1 383 ? 11.573 21.602 38.339 1.00 38.04 383 VAL A N 1
ATOM 3223 C CA . VAL A 1 383 ? 12.880 21.553 37.688 1.00 39.62 383 VAL A CA 1
ATOM 3224 C C . VAL A 1 383 ? 13.155 20.139 37.167 1.00 40.72 383 VAL A C 1
ATOM 3225 O O . VAL A 1 383 ? 13.044 19.167 37.912 1.00 40.47 383 VAL A O 1
ATOM 3229 N N . ASP A 1 384 ? 13.490 20.035 35.882 1.00 43.14 384 ASP A N 1
ATOM 3230 C CA . ASP A 1 384 ? 13.818 18.755 35.244 1.00 45.25 384 ASP A CA 1
ATOM 3231 C C . ASP A 1 384 ? 15.315 18.634 35.522 1.00 45.77 384 ASP A C 1
ATOM 3232 O O . ASP A 1 384 ? 16.085 19.489 35.081 1.00 46.40 384 ASP A O 1
ATOM 3237 N N . TYR A 1 385 ? 15.746 17.609 36.252 1.00 46.62 385 TYR A N 1
ATOM 3238 C CA . TYR A 1 385 ? 17.178 17.516 36.551 1.00 48.57 385 TYR A CA 1
ATOM 3239 C C . TYR A 1 385 ? 18.065 17.043 35.398 1.00 49.85 385 TYR A C 1
ATOM 3240 O O . TYR A 1 385 ? 19.289 17.204 35.447 1.00 50.03 385 TYR A O 1
ATOM 3249 N N . GLN A 1 386 ? 17.452 16.491 34.350 1.00 51.54 386 GLN A N 1
ATOM 3250 C CA . GLN A 1 386 ? 18.213 16.050 33.191 1.00 51.80 386 GLN A CA 1
ATOM 3251 C C . GLN A 1 386 ? 18.401 17.212 32.241 1.00 52.42 386 GLN A C 1
ATOM 3252 O O . GLN A 1 386 ? 19.454 17.345 31.611 1.00 53.39 386 GLN A O 1
ATOM 3258 N N . THR A 1 387 ? 17.393 18.073 32.171 1.00 51.87 387 THR A N 1
ATOM 3259 C CA . THR A 1 387 ? 17.414 19.226 31.274 1.00 50.97 387 THR A CA 1
ATOM 3260 C C . THR A 1 387 ? 17.698 20.568 31.936 1.00 50.36 387 THR A C 1
ATOM 3261 O O . THR A 1 387 ? 18.265 21.465 31.310 1.00 49.37 387 THR A O 1
ATOM 3265 N N . PHE A 1 388 ? 17.266 20.700 33.189 1.00 49.25 388 PHE A N 1
ATOM 3266 C CA . PHE A 1 388 ? 17.391 21.931 33.973 1.00 48.20 388 PHE A CA 1
ATOM 3267 C C . PHE A 1 388 ? 16.307 22.885 33.538 1.00 46.99 388 PHE A C 1
ATOM 3268 O O . PHE A 1 388 ? 16.384 24.090 33.775 1.00 48.31 388 PHE A O 1
ATOM 3276 N N . GLU A 1 389 ? 15.294 22.328 32.887 1.00 46.89 389 GLU A N 1
ATOM 3277 C CA . GLU A 1 389 ? 14.146 23.109 32.435 1.00 46.48 389 GLU A CA 1
ATOM 3278 C C . GLU A 1 389 ? 13.315 23.550 33.640 1.00 44.17 389 GLU A C 1
ATOM 3279 O O . GLU A 1 389 ? 13.040 22.761 34.549 1.00 43.10 389 GLU A O 1
ATOM 3285 N N . ARG A 1 390 ? 12.900 24.804 33.625 1.00 42.13 390 ARG A N 1
ATOM 3286 C CA . ARG A 1 390 ? 12.063 25.350 34.684 1.00 40.26 390 ARG A CA 1
ATOM 3287 C C . ARG A 1 390 ? 10.607 25.340 34.201 1.00 38.32 390 ARG A C 1
ATOM 3288 O O . ARG A 1 390 ? 10.254 26.018 33.247 1.00 37.89 390 ARG A O 1
ATOM 3296 N N . ARG A 1 391 ? 9.748 24.588 34.857 1.00 37.01 391 ARG A N 1
ATOM 3297 C CA . ARG A 1 391 ? 8.359 24.606 34.454 1.00 35.41 391 ARG A CA 1
ATOM 3298 C C . ARG A 1 391 ? 7.518 25.118 35.637 1.00 33.32 391 ARG A C 1
ATOM 3299 O O . ARG A 1 391 ? 7.307 24.397 36.619 1.00 32.82 391 ARG A O 1
ATOM 3307 N N . PRO A 1 392 ? 7.059 26.382 35.579 1.00 31.36 392 PRO A N 1
ATOM 3308 C CA . PRO A 1 392 ? 6.237 26.951 36.665 1.00 30.58 392 PRO A CA 1
ATOM 3309 C C . PRO A 1 392 ? 4.922 26.159 36.829 1.00 31.03 392 PRO A C 1
ATOM 3310 O O . PRO A 1 392 ? 4.290 25.770 35.837 1.00 31.04 392 PRO A O 1
ATOM 3314 N N . ARG A 1 393 ? 4.512 25.913 38.079 1.00 29.37 393 ARG A N 1
ATOM 3315 C CA . ARG A 1 393 ? 3.292 25.154 38.359 1.00 26.58 393 ARG A CA 1
ATOM 3316 C C . ARG A 1 393 ? 2.153 26.121 38.568 1.00 26.76 393 ARG A C 1
ATOM 3317 O O . ARG A 1 393 ? 2.381 27.320 38.646 1.00 26.01 393 ARG A O 1
ATOM 3325 N N . LYS A 1 394 ? 0.923 25.612 38.635 1.00 26.49 394 LYS A N 1
ATOM 3326 C CA . LYS A 1 394 ? -0.227 26.484 38.838 1.00 25.33 394 LYS A CA 1
ATOM 3327 C C . LYS A 1 394 ? 0.064 27.423 40.027 1.00 26.38 394 LYS A C 1
ATOM 3328 O O . LYS A 1 394 ? -0.109 28.648 39.908 1.00 27.43 394 LYS A O 1
ATOM 3334 N N . SER A 1 395 ? 0.535 26.865 41.150 1.00 25.99 395 SER A N 1
ATOM 3335 C CA . SER A 1 395 ? 0.841 27.667 42.354 1.00 24.45 395 SER A CA 1
ATOM 3336 C C . SER A 1 395 ? 1.702 28.897 42.058 1.00 23.96 395 SER A C 1
ATOM 3337 O O . SER A 1 395 ? 1.420 29.993 42.556 1.00 23.83 395 SER A O 1
ATOM 3340 N N . ALA A 1 396 ? 2.723 28.736 41.227 1.00 23.03 396 ALA A N 1
ATOM 3341 C CA . ALA A 1 396 ? 3.580 29.869 40.839 1.00 25.43 396 ALA A CA 1
ATOM 3342 C C . ALA A 1 396 ? 2.763 31.067 40.276 1.00 27.39 396 ALA A C 1
ATOM 3343 O O . ALA A 1 396 ? 3.059 32.244 40.545 1.00 28.41 396 ALA A O 1
ATOM 3345 N N . TYR A 1 397 ? 1.726 30.773 39.500 1.00 27.27 397 TYR A N 1
ATOM 3346 C CA . TYR A 1 397 ? 0.899 31.831 38.951 1.00 26.12 397 TYR A CA 1
ATOM 3347 C C . TYR A 1 397 ? -0.077 32.399 39.986 1.00 26.43 397 TYR A C 1
ATOM 3348 O O . TYR A 1 397 ? -0.291 33.626 40.035 1.00 25.61 397 TYR A O 1
ATOM 3357 N N . VAL A 1 398 ? -0.665 31.526 40.816 1.00 24.35 398 VAL A N 1
ATOM 3358 C CA . VAL A 1 398 ? -1.596 32.007 41.829 1.00 23.40 398 VAL A CA 1
ATOM 3359 C C . VAL A 1 398 ? -0.805 32.938 42.736 1.00 24.03 398 VAL A C 1
ATOM 3360 O O . VAL A 1 398 ? -1.163 34.106 42.927 1.00 24.28 398 VAL A O 1
ATOM 3364 N N . TYR A 1 399 ? 0.298 32.429 43.271 1.00 23.87 399 TYR A N 1
ATOM 3365 C CA . TYR A 1 399 ? 1.134 33.226 44.158 1.00 25.36 399 TYR A CA 1
ATOM 3366 C C . TYR A 1 399 ? 1.619 34.489 43.427 1.00 25.43 399 TYR A C 1
ATOM 3367 O O . TYR A 1 399 ? 1.735 35.576 44.022 1.00 23.30 399 TYR A O 1
ATOM 3376 N N . GLY A 1 400 ? 1.895 34.340 42.124 1.00 27.38 400 GLY A N 1
ATOM 3377 C CA . GLY A 1 400 ? 2.330 35.479 41.320 1.00 25.92 400 GLY A CA 1
ATOM 3378 C C . GLY A 1 400 ? 1.263 36.566 41.315 1.00 26.84 400 GLY A C 1
ATOM 3379 O O . GLY A 1 400 ? 1.590 37.746 41.468 1.00 26.12 400 GLY A O 1
ATOM 3380 N N . GLU A 1 401 ? -0.011 36.175 41.150 1.00 28.06 401 GLU A N 1
ATOM 3381 C CA . GLU A 1 401 ? -1.123 37.138 41.120 1.00 30.10 401 GLU A CA 1
ATOM 3382 C C . GLU A 1 401 ? -1.218 37.826 42.473 1.00 29.95 401 GLU A C 1
ATOM 3383 O O . GLU A 1 401 ? -1.433 39.029 42.553 1.00 29.23 401 GLU A O 1
ATOM 3389 N N . ILE A 1 402 ? -1.065 37.045 43.540 1.00 30.62 402 ILE A N 1
ATOM 3390 C CA . ILE A 1 402 ? -1.134 37.574 44.905 1.00 31.03 402 ILE A CA 1
ATOM 3391 C C . ILE A 1 402 ? -0.059 38.627 45.175 1.00 31.88 402 ILE A C 1
ATOM 3392 O O . ILE A 1 402 ? -0.352 39.698 45.719 1.00 33.03 402 ILE A O 1
ATOM 3397 N N . ALA A 1 403 ? 1.178 38.326 44.786 1.00 31.77 403 ALA A N 1
ATOM 3398 C CA . ALA A 1 403 ? 2.297 39.243 45.021 1.00 33.67 403 ALA A CA 1
ATOM 3399 C C . ALA A 1 403 ? 2.137 40.527 44.223 1.00 34.68 403 ALA A C 1
ATOM 3400 O O . ALA A 1 403 ? 2.430 41.629 44.704 1.00 34.37 403 ALA A O 1
ATOM 3402 N N . ARG A 1 404 ? 1.664 40.370 42.996 1.00 35.01 404 ARG A N 1
ATOM 3403 C CA . ARG A 1 404 ? 1.481 41.488 42.089 1.00 36.07 404 ARG A CA 1
ATOM 3404 C C . ARG A 1 404 ? 0.354 42.420 42.545 1.00 35.88 404 ARG A C 1
ATOM 3405 O O . ARG A 1 404 ? 0.521 43.630 42.599 1.00 35.65 404 ARG A O 1
ATOM 3413 N N . SER A 1 405 ? -0.776 41.848 42.923 1.00 36.36 405 SER A N 1
ATOM 3414 C CA . SER A 1 405 ? -1.918 42.636 43.360 1.00 37.11 405 SER A CA 1
ATOM 3415 C C . SER A 1 405 ? -1.897 42.996 44.840 1.00 38.33 405 SER A C 1
ATOM 3416 O O . SER A 1 405 ? -2.666 43.860 45.287 1.00 39.51 405 SER A O 1
ATOM 3419 N N . LYS A 1 406 ? -1.045 42.327 45.612 1.00 38.44 406 LYS A N 1
ATOM 3420 C CA . LYS A 1 406 ? -0.976 42.606 47.048 1.00 38.13 406 LYS A CA 1
ATOM 3421 C C . LYS A 1 406 ? -2.272 42.200 47.721 1.00 36.57 406 LYS A C 1
ATOM 3422 O O . LYS A 1 406 ? -2.636 42.756 48.749 1.00 35.14 406 LYS A O 1
ATOM 3428 N N . GLU A 1 407 ? -2.979 41.240 47.139 1.00 37.68 407 GLU A N 1
ATOM 3429 C CA . GLU A 1 407 ? -4.225 40.792 47.733 1.00 37.92 407 GLU A CA 1
ATOM 3430 C C . GLU A 1 407 ? -4.629 39.388 47.341 1.00 38.43 407 GLU A C 1
ATOM 3431 O O . GLU A 1 407 ? -4.269 38.894 46.280 1.00 38.72 407 GLU A O 1
ATOM 3437 N N . ILE A 1 408 ? -5.379 38.737 48.222 1.00 39.39 408 ILE A N 1
ATOM 3438 C CA . ILE A 1 408 ? -5.888 37.424 47.913 1.00 39.92 408 ILE A CA 1
ATOM 3439 C C . ILE A 1 408 ? -7.332 37.714 47.591 1.00 41.85 408 ILE A C 1
ATOM 3440 O O . ILE A 1 408 ? -8.076 38.251 48.419 1.00 42.05 408 ILE A O 1
ATOM 3445 N N . LYS A 1 409 ? -7.751 37.362 46.393 1.00 42.82 409 LYS A N 1
ATOM 3446 C CA . LYS A 1 409 ? -9.118 37.646 46.072 1.00 44.62 409 LYS A CA 1
ATOM 3447 C C . LYS A 1 409 ? -10.146 36.546 46.297 1.00 45.16 409 LYS A C 1
ATOM 3448 O O . LYS A 1 409 ? -9.863 35.345 46.290 1.00 45.38 409 LYS A O 1
ATOM 3454 N N . ASP A 1 410 ? -11.352 37.029 46.542 1.00 45.75 410 ASP A N 1
ATOM 3455 C CA . ASP A 1 410 ? -12.567 36.269 46.715 1.00 44.46 410 ASP A CA 1
ATOM 3456 C C . ASP A 1 410 ? -12.551 34.837 46.208 1.00 43.47 410 ASP A C 1
ATOM 3457 O O . ASP A 1 410 ? -12.694 33.888 46.988 1.00 41.69 410 ASP A O 1
ATOM 3462 N N . GLU A 1 411 ? -12.423 34.712 44.881 1.00 43.11 411 GLU A N 1
ATOM 3463 C CA . GLU A 1 411 ? -12.430 33.431 44.174 1.00 42.82 411 GLU A CA 1
ATOM 3464 C C . GLU A 1 411 ? -11.482 32.473 44.849 1.00 41.02 411 GLU A C 1
ATOM 3465 O O . GLU A 1 411 ? -11.827 31.316 45.121 1.00 39.89 411 GLU A O 1
ATOM 3471 N N . LEU A 1 412 ? -10.285 32.969 45.137 1.00 40.57 412 LEU A N 1
ATOM 3472 C CA . LEU A 1 412 ? -9.279 32.157 45.802 1.00 41.54 412 LEU A CA 1
ATOM 3473 C C . LEU A 1 412 ? -9.640 31.842 47.274 1.00 41.73 412 LEU A C 1
ATOM 3474 O O . LEU A 1 412 ? -9.507 30.695 47.715 1.00 41.17 412 LEU A O 1
ATOM 3479 N N . LEU A 1 413 ? -10.091 32.837 48.038 1.00 40.51 413 LEU A N 1
ATOM 3480 C CA . LEU A 1 413 ? -10.448 32.564 49.425 1.00 40.34 413 LEU A CA 1
ATOM 3481 C C . LEU A 1 413 ? -11.499 31.460 49.492 1.00 41.33 413 LEU A C 1
ATOM 3482 O O . LEU A 1 413 ? -11.315 30.449 50.160 1.00 39.70 413 LEU A O 1
ATOM 3487 N N . LYS A 1 414 ? -12.588 31.629 48.758 1.00 43.27 414 LYS A N 1
ATOM 3488 C CA . LYS A 1 414 ? -13.646 30.626 48.772 1.00 45.81 414 LYS A CA 1
ATOM 3489 C C . LYS A 1 414 ? -13.227 29.222 48.304 1.00 45.50 414 LYS A C 1
ATOM 3490 O O . LYS A 1 414 ? -13.694 28.209 48.849 1.00 45.01 414 LYS A O 1
ATOM 3496 N N . ARG A 1 415 ? -12.352 29.154 47.307 1.00 44.03 415 ARG A N 1
ATOM 3497 C CA . ARG A 1 415 ? -11.911 27.862 46.787 1.00 44.46 415 ARG A CA 1
ATOM 3498 C C . ARG A 1 415 ? -10.913 27.110 47.708 1.00 44.90 415 ARG A C 1
ATOM 3499 O O . ARG A 1 415 ? -11.000 25.884 47.889 1.00 43.99 415 ARG A O 1
ATOM 3507 N N . TYR A 1 416 ? -9.979 27.849 48.302 1.00 44.79 416 TYR A N 1
ATOM 3508 C CA . TYR A 1 416 ? -8.963 27.250 49.162 1.00 45.44 416 TYR A CA 1
ATOM 3509 C C . TYR A 1 416 ? -8.901 27.724 50.608 1.00 46.15 416 TYR A C 1
ATOM 3510 O O . TYR A 1 416 ? -8.501 26.962 51.483 1.00 47.09 416 TYR A O 1
ATOM 3519 N N . GLY A 1 417 ? -9.261 28.979 50.856 1.00 46.64 417 GLY A N 1
ATOM 3520 C CA . GLY A 1 417 ? -9.183 29.510 52.206 1.00 47.24 417 GLY A CA 1
ATOM 3521 C C . GLY A 1 417 ? -9.941 28.786 53.296 1.00 48.22 417 GLY A C 1
ATOM 3522 O O . GLY A 1 417 ? -10.670 27.833 53.055 1.00 47.66 417 GLY A O 1
ATOM 3523 N N . LEU A 1 418 ? -9.741 29.231 54.526 1.00 51.13 418 LEU A N 1
ATOM 3524 C CA . LEU A 1 418 ? -10.445 28.652 55.646 1.00 53.68 418 LEU A CA 1
ATOM 3525 C C . LEU A 1 418 ? -11.667 29.532 55.894 1.00 57.22 418 LEU A C 1
ATOM 3526 O O . LEU A 1 418 ? -11.600 30.765 55.818 1.00 57.07 418 LEU A O 1
ATOM 3531 N N . PRO A 1 419 ? -12.811 28.902 56.172 1.00 60.37 419 PRO A N 1
ATOM 3532 C CA . PRO A 1 419 ? -14.064 29.607 56.427 1.00 63.52 419 PRO A CA 1
ATOM 3533 C C . PRO A 1 419 ? -14.019 30.505 57.653 1.00 66.91 419 PRO A C 1
ATOM 3534 O O . PRO A 1 419 ? -13.994 31.736 57.522 1.00 67.21 419 PRO A O 1
ATOM 3538 N N . GLU A 1 420 ? -14.007 29.869 58.831 1.00 69.95 420 GLU A N 1
ATOM 3539 C CA . GLU A 1 420 ? -14.006 30.547 60.138 1.00 73.61 420 GLU A CA 1
ATOM 3540 C C . GLU A 1 420 ? -13.171 31.823 60.221 1.00 76.11 420 GLU A C 1
ATOM 3541 O O . GLU A 1 420 ? -12.075 31.905 59.642 1.00 76.60 420 GLU A O 1
ATOM 3547 N N . LEU A 1 421 ? -13.699 32.806 60.961 1.00 77.89 421 LEU A N 1
ATOM 3548 C CA . LEU A 1 421 ? -13.046 34.107 61.145 1.00 80.44 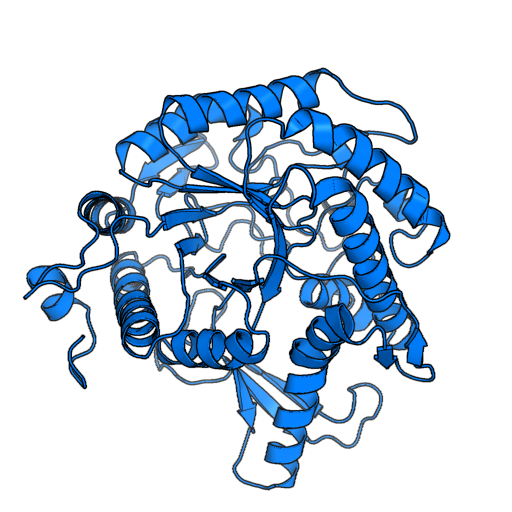421 LEU A CA 1
ATOM 3549 C C . LEU A 1 421 ? -12.678 34.716 59.784 1.00 81.99 421 LEU A C 1
ATOM 3550 O O . LEU A 1 421 ? -11.846 35.633 59.695 1.00 81.74 421 LEU A O 1
ATOM 3555 N N . GLN A 1 422 ? -13.321 34.196 58.736 1.00 83.45 422 GLN A N 1
ATOM 3556 C CA . GLN A 1 422 ? -13.101 34.634 57.363 1.00 85.32 422 GLN A CA 1
ATOM 3557 C C . GLN A 1 422 ? -11.623 34.926 57.110 1.00 86.07 422 GLN A C 1
ATOM 3558 O O . GLN A 1 422 ? -10.790 34.013 57.111 1.00 86.76 422 GLN A O 1
ATOM 3564 N N . LEU A 1 423 ? -11.316 36.210 56.916 1.00 85.68 423 LEU A N 1
ATOM 3565 C CA . LEU A 1 423 ? -9.961 36.693 56.638 1.00 85.32 423 LEU A CA 1
ATOM 3566 C C . LEU A 1 423 ? -9.210 35.751 55.697 1.00 85.59 423 LEU A C 1
ATOM 3567 O O . LEU A 1 423 ? -9.851 34.850 55.106 1.00 85.19 423 LEU A O 1
#

B-factor: mean 34.5, std 11.94, range [2.31, 89.49]

Solvent-accessible surface area: 16869 Å² total; per-residue (Å²): 197,28,11,112,12,57,128,164,6,21,0,0,0,0,1,2,4,11,1,2,6,4,50,2,128,97,0,1,3,33,92,47,7,102,100,52,86,60,0,87,108,56,23,101,4,0,24,7,37,108,51,18,135,85,1,0,74,41,1,38,75,8,16,6,32,0,2,0,8,2,4,4,5,0,12,0,11,30,89,74,98,132,65,46,92,116,5,15,86,35,2,73,60,3,2,47,46,0,63,110,102,58,2,48,5,0,0,1,0,4,10,9,8,0,0,40,20,0,21,141,100,20,0,1,18,128,84,110,9,13,134,12,0,48,52,0,0,92,47,0,32,98,2,0,90,89,0,111,11,0,0,0,2,2,15,1,10,26,8,7,71,32,1,3,53,58,20,77,21,3,31,30,41,182,21,22,104,86,1,12,84,0,0,0,2,0,1,38,0,0,12,48,0,25,146,72,1,84,71,113,10,103,0,0,0,0,1,23,0,22,3,21,46,47,36,39,118,100,128,136,9,96,121,5,5,96,69,4,12,51,30,29,0,5,65,1,0,56,0,3,59,42,4,108,4,76,3,54,160,132,52,31,179,12,99,129,27,32,0,26,3,0,0,0,0,0,28,13,0,15,48,1,91,72,11,194,25,75,123,106,28,81,24,46,83,70,91,3,107,65,23,175,109,72,13,76,52,33,60,4,9,27,16,93,0,0,42,70,0,0,110,61,0,38,127,29,60,81,30,1,13,0,0,10,0,3,2,0,11,145,49,25,79,20,1,1,51,4,4,0,18,0,0,9,35,0,13,40,0,35,98,71,62,27,63,9,93,0,0,0,0,10,0,1,1,0,5,2,26,13,12,69,0,51,47,14,47,8,0,0,0,66,2,43,50,165,75,42,67,41,99,39,34,110,0,0,136,21,1,1,71,1,0,133,40,48,30,0,71,80,84,12,30,186,158,14,16,49,112,94,117,149,37

Sequence (423 aa):
MPLKFPEMFLFGTATSSHQIEGNNRWNDWWYYEQIGKLPYRSGKACNHWELYRDDIQLMTSLGYNAYRFSIEWSRLFPEENKFNEDAFMKYREIIDLLLTRGITPLVTLHHFTSPLWFMKKGGFLREENLKHWEKYIEKVAELLEKVKLVATFNEPMVYVMMGYLTAYWPPFIRSPFKAFKVAANLLKAHAIAYELLHGKFKVGIVKNIPIILPASDKERDRKAAEKADNLFNWHFLDAIWSGKYRGVFKTYRIPQSDADFIGVNYYTASEVRHTWNPLKFFFEVKLADISERKTQMGWSVYPKGIYMALKKASRYGRPLYITENGIATLDDEWRVEFIIQHLQYVHKAIEDGLDVRGYFYWSFMDNYEWKEGFGPRFGLVEVDYQTFERRPRKSAYVYGEIARSKEIKDELLKRYGLPELQL

Foldseek 3Di:
DFQFFDPLFFQAAEDEDLWAAADPPFWPLQVCCVVCHLVPAHTRKLNCLPVVLVLLVVRLVLAGQAYEYEQALCQQDSDDPDGDVVSLVSVLVSVVSSVVSRHAYAYEHEELIDGVNCVVVVHLLDLVSLVVLLVSLVVVLVSCLPHAHYAYYAALLVSLCCDACNLNDPVRHNDQQSSQSSLLSSLQSLQSNCVVHVVSYQYAHEHEQAAEAFPDPPVQRVVQSVVVNCVRPVLSQVCLAPQWHDGDPDIGGHDHHDGQEYAYAYEAHKHKYAAPDCSVPGIDIDADDDAPDAAPVGHHQDLLRLLVRLVVVCVRVHAYEHNEYFTFDPDCVVGLLSVQQNVVSVSVSVVVPRRYRYYHYHECWQTQPRSVGRRTTRHCWYADVVVSDTHGDPSSNQSSVCSNRSTGDDVSCVVRNDPPVRD

Secondary structure (DSSP, 8-state):
--EE--TT-EEEEE--STTTSS--TTBHHHHHHHTTSS--S---TT-HHHHHHHHHHHHHHHT--EEEEE--HHHH-SBTTB--HHHHHHHHHHHHHHHHTT-EEEEEEESS--BHHHHHTTGGGSGGGHHHHHHHHHHHHHHTTT--EEEEEE-HHHHHIIIIIS-SSTT----HHHHHHHHHHHHHHHHHHHHHHTTTSEEEEEEE-PEEEESSSSHHHHHHHHHHHIIIIIHHHHHHHH-EEE-SS-EEE------S-EEEE---EEEEEE-S-GGGTTEEEEE---SSSPPTT-----THHHHHHHHHHGGG-S-EEEEE-----S-HHHHHHHHHHHHHHHHHHHHTT--EEEEEEE-SB----GGGTT-----SEEE-TTT--EEE-HHHHHHHHHHHHTEE-HHHHHHHS--TT--

InterPro domains:
  IPR001360 Glycoside hydrolase family 1 [PF00232] (4-407)
  IPR001360 Glycoside hydrolase family 1 [PR00131] (258-272)
  IPR001360 Glycoside hydrolase family 1 [PR00131] (320-328)
  IPR001360 Glycoside hydrolase family 1 [PR00131] (332-343)
  IPR001360 Glycoside hydrolase family 1 [PR00131] (353-370)
  IPR001360 Glycoside hydrolase family 1 [PR00131] (377-389)
  IPR001360 Glycoside hydrolase family 1 [PTHR10353] (5-409)
  IPR017853 Glycoside hydrolase superfamily [SSF51445] (4-413)
  IPR018120 Glycoside hydrolase family 1, active site [PS00572] (320-328)

CATH classification: 3.20.20.80

Nearest PDB structures (foldseek):
  1vff-assembly1_A  TM=1.002E+00  e=7.279E-93  Pyrococcus horikoshii
  1uwi-assembly1_B  TM=8.952E-01  e=2.741E-39  Saccharolobus solfataricus P2
  4eam-assembly2_B  TM=8.915E-01  e=8.600E-38  Saccharolobus solfataricus P2
  3wdp-assembly2_S  TM=8.598E-01  e=8.680E-36  Pyrococcus furiosus
  8kaq-assembly4_D  TM=8.893E-01  e=2.231E-33  Streptomyces griseus subsp. griseus NBRC 13350